Protein AF-0000000084681962 (afdb_homodimer)

Nearest PDB structures (foldseek):
  7d98-assembly1_Q  TM=4.889E-01  e=2.962E-23  Cupriavidus necator
  6g1d-assembly1_B  TM=5.315E-01  e=4.157E-22  Corynebacterium glutamicum
  6g1b-assembly1_J-2  TM=5.068E-01  e=1.365E-21  Corynebacterium glutamicum
  8sbf-assembly1_D  TM=5.080E-01  e=8.264E-19  Acinetobacter baylyi ADP1
  4y0m-assembly5_J  TM=6.987E-01  e=8.016E-15  Pseudomonas aeruginosa PAO1

Foldseek 3Di:
DDLVLLQLLLLQAVVLALCNSCVVVVHDSVVSVVSQVVVCVVVVHHQWDQDPVHTHGDPVVVVSNVVSVVVNVVVVVVVVCVVCVPPPAEAEEFEEQCQLVVLVVQLVVVCCVVPVRHHYHYDYFWNLDQQRCQVVPPGAKYWGWDDFDQVQKDKFFQDFFFKWKKAFCPDPCQPDQEEEPCVCPPFAAEAEDPPRGPRSCVQFVHDDPPDDHHYDGHPVRRNCCRQPVGHMTMGTPVCCVVVPDHGMGIHTYPNHDTITIMMMGGPVDDDVSNVSSRVSSSVSSVPDDDPCPVD/DDLVLLQLLLLQAVVLALCNSCVVVVHDSVVSVVSQVVVCVVVVHHQWDQDPVHTHGDPVVVVSNVVSVVVNVVVVVVVVCVVVPPPPAEAEEFEEQCQLVVLVVQLVVVCCVVPVRHHYHYDYFWNLDQQRCQVVPPGAKYWGWDDFDQVQKDKFFQDFFFKWKKAFCPDPCQPDQEEEPCVCPPFAAEAEDPPRTPRSCVQWVHDDPPDDHHYDGHPVRRNCCRQPVGHMTMGTPVCCVVVPDHGMGIHTYPPHDTITIMMMGGPVDDDVVNVSSRVSSSVSSVPDDDPCPPD

InterPro domains:
  IPR000847 LysR, HTH, N-terminal domain [PF00126] (3-62)
  IPR000847 LysR, HTH, N-terminal domain [PR00039] (18-29)
  IPR000847 LysR, HTH, N-terminal domain [PR00039] (29-39)
  IPR000847 LysR, HTH, N-terminal domain [PR00039] (39-50)
  IPR000847 LysR, HTH, N-terminal domain [PS50931] (1-58)
  IPR005119 LysR, substrate-binding [PF03466] (86-285)
  IPR036388 Winged helix-like DNA-binding domain superfamily [G3DSA:1.10.10.10] (1-87)
  IPR036390 Winged helix DNA-binding domain superfamily [SSF46785] (1-86)

pLDDT: mean 85.19, std 11.66, range [28.94, 97.12]

Radius of gyration: 24.25 Å; Cα contacts (8 Å, |Δi|>4): 1128; chains: 2; bounding box: 65×66×62 Å

Sequence (590 aa):
MDLRALRCFVAVAEEGHFGRAAARLHLAQPPLSRRIRELEADLGCRLFERIPTGARLTPAGEVLLAEARDLLERAERARERVRGAESERVLVLGTVAGAGLDVGAAALSALRRERPGLRVRLREAPITDPSAGLREARVDLALTRLPFDTSGLTVRLLGEEPLVAALPADDTLAGRPRLHVAELAGRPRFRLPPGTDARWRAYWLGAPDDVPGPVVSSLEECLHAVLWEGTVGLLPAGAALRHARPGIAFVPVDGHAPSRIVTARRATTPDPRAEALAQALTAAFARRPPADLAQMDLRALRCFVAVAEEGHFGRAAARL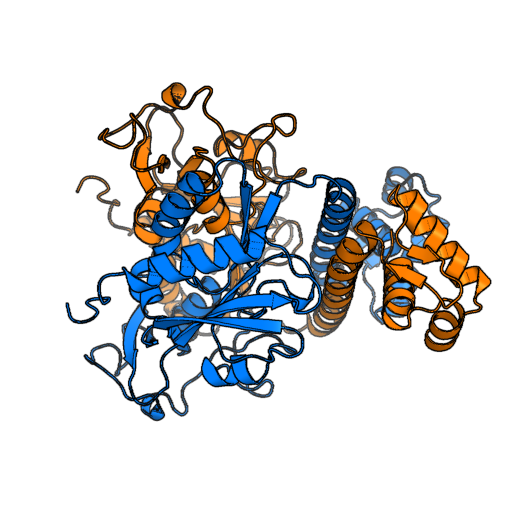HLAQPPLSRRIRELEADLGCRLFERIPTGARLTPAGEVLLAEARDLLERAERARERVRGAESERVLVLGTVAGAGLDVGAAALSALRRERPGLRVRLREAPITDPSAGLREARVDLALTRLPFDTSGLTVRLLGEEPLVAALPADDTLAGRPRLHVAELAGRPRFRLPPGTDARWRAYWLGAPDDVPGPVVSSLEECLHAVLWEGTVGLLPAGAALRHARPGIAFVPVDGHAPSRIVTARRATTPDPRAEALAQALTAAFARRPPADLAQ

Structure (mmCIF, N/CA/C/O backbone):
data_AF-0000000084681962-model_v1
#
loop_
_entity.id
_entity.type
_entity.pdbx_description
1 polymer 'Putative LysR family transcriptional regulator'
#
loop_
_atom_site.group_PDB
_atom_site.id
_atom_site.type_symbol
_atom_site.label_atom_id
_atom_site.label_alt_id
_atom_site.label_comp_id
_atom_site.label_asym_id
_atom_site.label_entity_id
_atom_site.label_seq_id
_atom_site.pdbx_PDB_ins_code
_atom_site.Cartn_x
_atom_site.Cartn_y
_atom_site.Cartn_z
_atom_site.occupancy
_atom_site.B_iso_or_equiv
_atom_site.auth_seq_id
_atom_site.auth_comp_id
_atom_site.auth_asym_id
_atom_site.auth_atom_id
_atom_site.pdbx_PDB_model_num
ATOM 1 N N . MET A 1 1 ? 23.25 5.496 -11.477 1 73.75 1 MET A N 1
ATOM 2 C CA . MET A 1 1 ? 21.828 5.344 -11.82 1 73.75 1 MET A CA 1
ATOM 3 C C . MET A 1 1 ? 21.062 6.625 -11.531 1 73.75 1 MET A C 1
ATOM 5 O O . MET A 1 1 ? 21.078 7.125 -10.406 1 73.75 1 MET A O 1
ATOM 9 N N . ASP A 1 2 ? 20.516 7.184 -12.516 1 80.31 2 ASP A N 1
ATOM 10 C CA . ASP A 1 2 ? 19.75 8.414 -12.352 1 80.31 2 ASP A CA 1
ATOM 11 C C . ASP A 1 2 ? 18.422 8.328 -13.086 1 80.31 2 ASP A C 1
ATOM 13 O O . ASP A 1 2 ? 18.172 7.391 -13.844 1 80.31 2 ASP A O 1
ATOM 17 N N . LEU A 1 3 ? 17.547 9.312 -12.812 1 84.94 3 LEU A N 1
ATOM 18 C CA . LEU A 1 3 ? 16.172 9.258 -13.32 1 84.94 3 LEU A CA 1
ATOM 19 C C . LEU A 1 3 ? 16.156 9.367 -14.836 1 84.94 3 LEU A C 1
ATOM 21 O O . LEU A 1 3 ? 15.305 8.766 -15.5 1 84.94 3 LEU A O 1
ATOM 25 N N . ARG A 1 4 ? 17.125 10.148 -15.359 1 83.69 4 ARG A N 1
ATOM 26 C CA . ARG A 1 4 ? 17.188 10.305 -16.812 1 83.69 4 ARG A CA 1
ATOM 27 C C . ARG A 1 4 ? 17.578 9 -17.484 1 83.69 4 ARG A C 1
ATOM 29 O O . ARG A 1 4 ? 17 8.617 -18.5 1 83.69 4 ARG A O 1
ATOM 36 N N . ALA A 1 5 ? 18.594 8.391 -16.828 1 90.19 5 ALA A N 1
ATOM 37 C CA . ALA A 1 5 ? 19.016 7.09 -17.344 1 90.19 5 ALA A CA 1
ATOM 38 C C . ALA A 1 5 ? 17.875 6.074 -17.25 1 90.19 5 ALA A C 1
ATOM 40 O O . ALA A 1 5 ? 17.672 5.27 -18.172 1 90.19 5 ALA A O 1
ATOM 41 N N . LEU A 1 6 ? 17.156 6.141 -16.156 1 90.44 6 LEU A N 1
ATOM 42 C CA . LEU A 1 6 ? 16.047 5.223 -15.969 1 90.44 6 LEU A CA 1
ATOM 43 C C . LEU A 1 6 ? 14.945 5.48 -17 1 90.44 6 LEU A C 1
ATOM 45 O O . LEU A 1 6 ? 14.32 4.539 -17.5 1 90.44 6 LEU A O 1
ATOM 49 N N . ARG A 1 7 ? 14.695 6.75 -17.359 1 89.31 7 ARG A N 1
ATOM 50 C CA . ARG A 1 7 ? 13.719 7.082 -18.391 1 89.31 7 ARG A CA 1
ATOM 51 C C . ARG A 1 7 ? 14.141 6.531 -19.75 1 89.31 7 ARG A C 1
ATOM 53 O O . ARG A 1 7 ? 13.32 5.984 -20.484 1 89.31 7 ARG A O 1
ATOM 60 N N . CYS A 1 8 ? 15.43 6.66 -20 1 92 8 CYS A N 1
ATOM 61 C CA . CYS A 1 8 ? 15.977 6.121 -21.234 1 92 8 CYS A CA 1
ATOM 62 C C . CYS A 1 8 ? 15.82 4.605 -21.297 1 92 8 CYS A C 1
ATOM 64 O O . CYS A 1 8 ? 15.383 4.055 -22.312 1 92 8 CYS A O 1
ATOM 66 N N . PHE A 1 9 ? 16.094 3.98 -20.172 1 93.06 9 PHE A N 1
ATOM 67 C CA . PHE A 1 9 ? 16.016 2.529 -20.062 1 93.06 9 PHE A CA 1
ATOM 68 C C . PHE A 1 9 ? 14.586 2.051 -20.297 1 93.06 9 PHE A C 1
ATOM 70 O O . PHE A 1 9 ? 14.352 1.124 -21.078 1 93.06 9 PHE A O 1
ATOM 77 N N . VAL A 1 10 ? 13.695 2.756 -19.688 1 92.12 10 VAL A N 1
ATOM 78 C CA . VAL A 1 10 ? 12.289 2.379 -19.797 1 92.12 10 VAL A CA 1
ATOM 79 C C . VAL A 1 10 ? 11.828 2.543 -21.234 1 92.12 10 VAL A C 1
ATOM 81 O O . VAL A 1 10 ? 11.109 1.693 -21.766 1 92.12 10 VAL A O 1
ATOM 84 N N . ALA A 1 11 ? 12.203 3.578 -21.922 1 91.06 11 ALA A N 1
ATOM 85 C CA . ALA A 1 11 ? 11.82 3.828 -23.312 1 91.06 11 ALA A CA 1
ATOM 86 C C . ALA A 1 11 ? 12.328 2.719 -24.219 1 91.06 11 ALA A C 1
ATOM 88 O O . ALA A 1 11 ? 11.586 2.219 -25.078 1 91.06 11 ALA A O 1
ATOM 89 N N . VAL A 1 12 ? 13.547 2.301 -24 1 93.12 12 VAL A N 1
ATOM 90 C CA . VAL A 1 12 ? 14.117 1.246 -24.844 1 93.12 12 VAL A CA 1
ATOM 91 C C . VAL A 1 12 ? 13.398 -0.073 -24.562 1 93.12 12 VAL A C 1
ATOM 93 O O . VAL A 1 12 ? 13.102 -0.826 -25.5 1 93.12 12 VAL A O 1
ATOM 96 N N . ALA A 1 13 ? 13.203 -0.317 -23.344 1 91.88 13 ALA A N 1
ATOM 97 C CA . ALA A 1 13 ? 12.531 -1.556 -22.953 1 91.88 13 ALA A CA 1
ATOM 98 C C . ALA A 1 13 ? 11.141 -1.649 -23.578 1 91.88 13 ALA A C 1
ATOM 100 O O . ALA A 1 13 ? 10.727 -2.717 -24.031 1 91.88 13 ALA A O 1
ATOM 101 N N . GLU A 1 14 ? 10.43 -0.51 -23.594 1 87.25 14 GLU A N 1
ATOM 102 C CA . GLU A 1 14 ? 9.055 -0.474 -24.094 1 87.25 14 GLU A CA 1
ATOM 103 C C . GLU A 1 14 ? 9.016 -0.535 -25.609 1 87.25 14 GLU A C 1
ATOM 105 O O . GLU A 1 14 ? 8.164 -1.209 -26.188 1 87.25 14 GLU A O 1
ATOM 110 N N . GLU A 1 15 ? 9.953 0.11 -26.266 1 88.62 15 GLU A N 1
ATOM 111 C CA . GLU A 1 15 ? 9.984 0.167 -27.719 1 88.62 15 GLU A CA 1
ATOM 112 C C . GLU A 1 15 ? 10.656 -1.069 -28.297 1 88.62 15 GLU A C 1
ATOM 114 O O . GLU A 1 15 ? 10.43 -1.418 -29.469 1 88.62 15 GLU A O 1
ATOM 119 N N . GLY A 1 16 ? 11.492 -1.726 -27.484 1 91.06 16 GLY A N 1
ATOM 120 C CA . GLY A 1 16 ? 12.258 -2.879 -27.922 1 91.06 16 GLY A CA 1
ATOM 121 C C . GLY A 1 16 ? 13.305 -2.533 -28.969 1 91.06 16 GLY A C 1
ATOM 122 O O . GLY A 1 16 ? 13.797 -3.414 -29.672 1 91.06 16 GLY A O 1
ATOM 123 N N . HIS A 1 17 ? 13.453 -1.25 -29.156 1 91.31 17 HIS A N 1
ATOM 124 C CA . HIS A 1 17 ? 14.367 -0.748 -30.188 1 91.31 17 HIS A CA 1
ATOM 125 C C . HIS A 1 17 ? 15 0.571 -29.75 1 91.31 17 HIS A C 1
ATOM 127 O O . HIS A 1 17 ? 14.297 1.508 -29.375 1 91.31 17 HIS A O 1
ATOM 133 N N . PHE A 1 18 ? 16.406 0.635 -29.859 1 92.5 18 PHE A N 1
ATOM 134 C CA . PHE A 1 18 ? 17.125 1.81 -29.391 1 92.5 18 PHE A CA 1
ATOM 135 C C . PHE A 1 18 ? 16.781 3.029 -30.234 1 92.5 18 PHE A C 1
ATOM 137 O O . PHE A 1 18 ? 16.594 4.125 -29.703 1 92.5 18 PHE A O 1
ATOM 144 N N . GLY A 1 19 ? 16.703 2.82 -31.562 1 92.56 19 GLY A N 1
ATOM 145 C CA . GLY A 1 19 ? 16.391 3.928 -32.438 1 92.56 19 GLY A CA 1
ATOM 146 C C . GLY A 1 19 ? 15.016 4.527 -32.188 1 92.56 19 GLY A C 1
ATOM 147 O O . GLY A 1 19 ? 14.867 5.746 -32.094 1 92.56 19 GLY A O 1
ATOM 148 N N . ARG A 1 20 ? 13.992 3.703 -32.125 1 92.25 20 ARG A N 1
ATOM 149 C CA . ARG A 1 20 ? 12.625 4.152 -31.844 1 92.25 20 ARG A CA 1
ATOM 150 C C . ARG A 1 20 ? 12.523 4.832 -30.484 1 92.25 20 ARG A C 1
ATOM 152 O O . ARG A 1 20 ? 11.805 5.816 -30.344 1 92.25 20 ARG A O 1
ATOM 159 N N . ALA A 1 21 ? 13.227 4.219 -29.531 1 93.44 21 ALA A N 1
ATOM 160 C CA . ALA A 1 21 ? 13.242 4.812 -28.203 1 93.44 21 ALA A CA 1
ATOM 161 C C . ALA A 1 21 ? 13.852 6.211 -28.234 1 93.44 21 ALA A C 1
ATOM 163 O O . ALA A 1 21 ? 13.344 7.133 -27.578 1 93.44 21 ALA A O 1
ATOM 164 N N . ALA A 1 22 ? 14.906 6.395 -28.953 1 92.81 22 ALA A N 1
ATOM 165 C CA . ALA A 1 22 ? 15.547 7.699 -29.078 1 92.81 22 ALA A CA 1
ATOM 166 C C . ALA A 1 22 ? 14.594 8.719 -29.688 1 92.81 22 ALA A C 1
ATOM 168 O O . ALA A 1 22 ? 14.508 9.859 -29.219 1 92.81 22 ALA A O 1
ATOM 169 N N . ALA A 1 23 ? 13.836 8.297 -30.688 1 89.5 23 ALA A N 1
ATOM 170 C CA . ALA A 1 23 ? 12.859 9.164 -31.328 1 89.5 23 ALA A CA 1
ATOM 171 C C . ALA A 1 23 ? 11.781 9.602 -30.344 1 89.5 23 ALA A C 1
ATOM 173 O O . ALA A 1 23 ? 11.422 10.781 -30.297 1 89.5 23 ALA A O 1
ATOM 174 N N . ARG A 1 24 ? 11.344 8.648 -29.562 1 88.12 24 ARG A N 1
ATOM 175 C CA . ARG A 1 24 ? 10.305 8.906 -28.562 1 88.12 24 ARG A CA 1
ATOM 176 C C . ARG A 1 24 ? 10.766 9.938 -27.547 1 88.12 24 ARG A C 1
ATOM 178 O O . ARG A 1 24 ? 9.977 10.766 -27.078 1 88.12 24 ARG A O 1
ATOM 185 N N . LEU A 1 25 ? 12.016 9.906 -27.188 1 89.62 25 LEU A N 1
ATOM 186 C CA . LEU A 1 25 ? 12.555 10.766 -26.156 1 89.62 25 LEU A CA 1
ATOM 187 C C . LEU A 1 25 ? 13.156 12.031 -26.75 1 89.62 25 LEU A C 1
ATOM 189 O O . LEU A 1 25 ? 13.758 12.836 -26.031 1 89.62 25 LEU A O 1
ATOM 193 N N . HIS A 1 26 ? 13.031 12.211 -28.109 1 90.81 26 HIS A N 1
ATOM 194 C CA . HIS A 1 26 ? 13.586 13.359 -28.812 1 90.81 26 HIS A CA 1
ATOM 195 C C . HIS A 1 26 ? 15.078 13.5 -28.562 1 90.81 26 HIS A C 1
ATOM 197 O O . HIS A 1 26 ? 15.562 14.586 -28.234 1 90.81 26 HIS A O 1
ATOM 203 N N . LEU A 1 27 ? 15.734 12.367 -28.562 1 88.38 27 LEU A N 1
ATOM 204 C CA . LEU A 1 27 ? 17.188 12.273 -28.438 1 88.38 27 LEU A CA 1
ATOM 205 C C . LEU A 1 27 ? 17.797 11.602 -29.672 1 88.38 27 LEU A C 1
ATOM 207 O O . LEU A 1 27 ? 17.078 10.938 -30.438 1 88.38 27 LEU A O 1
ATOM 211 N N . ALA A 1 28 ? 19.109 11.922 -29.906 1 91.25 28 ALA A N 1
ATOM 212 C CA . ALA A 1 28 ? 19.844 11.102 -30.859 1 91.25 28 ALA A CA 1
ATOM 213 C C . ALA A 1 28 ? 20.172 9.734 -30.281 1 91.25 28 ALA A C 1
ATOM 215 O O . ALA A 1 28 ? 20.281 9.586 -29.047 1 91.25 28 ALA A O 1
ATOM 216 N N . GLN A 1 29 ? 20.188 8.727 -31.141 1 90.88 29 GLN A N 1
ATOM 217 C CA . GLN A 1 29 ? 20.375 7.348 -30.703 1 90.88 29 GLN A CA 1
ATOM 218 C C . GLN A 1 29 ? 21.719 7.18 -29.984 1 90.88 29 GLN A C 1
ATOM 220 O O . GLN A 1 29 ? 21.797 6.496 -28.953 1 90.88 29 GLN A O 1
ATOM 225 N N . PRO A 1 30 ? 22.828 7.816 -30.391 1 92 30 PRO A N 1
ATOM 226 C CA . PRO A 1 30 ? 24.109 7.566 -29.719 1 92 30 PRO A CA 1
ATOM 227 C C . PRO A 1 30 ? 24.094 8.016 -28.25 1 92 30 PRO A C 1
ATOM 229 O O . PRO A 1 30 ? 24.5 7.25 -27.375 1 92 30 PRO A O 1
ATOM 232 N N . PRO A 1 31 ? 23.578 9.188 -28.016 1 92.5 31 PRO A N 1
ATOM 233 C CA . PRO A 1 31 ? 23.5 9.586 -26.609 1 92.5 31 PRO A CA 1
ATOM 234 C C . PRO A 1 31 ? 22.641 8.641 -25.781 1 92.5 31 PRO A C 1
ATOM 236 O O . PRO A 1 31 ? 22.953 8.383 -24.609 1 92.5 31 PRO A O 1
ATOM 239 N N . LEU A 1 32 ? 21.562 8.164 -26.297 1 93.12 32 LEU A N 1
ATOM 240 C CA . LEU A 1 32 ? 20.703 7.211 -25.594 1 93.12 32 LEU A CA 1
ATOM 241 C C . LEU A 1 32 ? 21.453 5.914 -25.312 1 93.12 32 LEU A C 1
ATOM 243 O O . LEU A 1 32 ? 21.406 5.387 -24.203 1 93.12 32 LEU A O 1
ATOM 247 N N . SER A 1 33 ? 22.172 5.426 -26.344 1 93.06 33 SER A N 1
ATOM 248 C CA . SER A 1 33 ? 22.953 4.195 -26.203 1 93.06 33 SER A CA 1
ATOM 249 C C . SER A 1 33 ? 24.031 4.336 -25.125 1 93.06 33 SER A C 1
ATOM 251 O O . SER A 1 33 ? 24.266 3.412 -24.344 1 93.06 33 SER A O 1
ATOM 253 N N . ARG A 1 34 ? 24.625 5.492 -25.141 1 92.88 34 ARG A N 1
ATOM 254 C CA . ARG A 1 34 ? 25.672 5.762 -24.156 1 92.88 34 ARG A CA 1
ATOM 255 C C . ARG A 1 34 ? 25.094 5.75 -22.75 1 92.88 34 ARG A C 1
ATOM 257 O O . ARG A 1 34 ? 25.703 5.207 -21.828 1 92.88 34 ARG A O 1
ATOM 264 N N . ARG A 1 35 ? 23.938 6.34 -22.516 1 92.38 35 ARG A N 1
ATOM 265 C CA . ARG A 1 35 ? 23.297 6.395 -21.219 1 92.38 35 ARG A CA 1
ATOM 266 C C . ARG A 1 35 ? 22.969 4.992 -20.703 1 92.38 35 ARG A C 1
ATOM 268 O O . ARG A 1 35 ? 23.125 4.699 -19.516 1 92.38 35 ARG A O 1
ATOM 275 N N . ILE A 1 36 ? 22.547 4.152 -21.625 1 92.94 36 ILE A N 1
ATOM 276 C CA . ILE A 1 36 ? 22.203 2.781 -21.266 1 92.94 36 ILE A CA 1
ATOM 277 C C . ILE A 1 36 ? 23.469 2.029 -20.859 1 92.94 36 ILE A C 1
ATOM 279 O O . ILE A 1 36 ? 23.484 1.297 -19.875 1 92.94 36 ILE A O 1
ATOM 283 N N . ARG A 1 37 ? 24.516 2.229 -21.641 1 92 37 ARG A N 1
ATOM 284 C CA . ARG A 1 37 ? 25.781 1.592 -21.328 1 92 37 ARG A CA 1
ATOM 285 C C . ARG A 1 37 ? 26.297 2.033 -19.969 1 92 37 ARG A C 1
ATOM 287 O O . ARG A 1 37 ? 26.812 1.217 -19.203 1 92 37 ARG A O 1
ATOM 294 N N . GLU A 1 38 ? 26.188 3.248 -19.719 1 91.44 38 GLU A N 1
ATOM 295 C CA . GLU A 1 38 ? 26.609 3.785 -18.438 1 91.44 38 GLU A CA 1
ATOM 296 C C . GLU A 1 38 ? 25.781 3.201 -17.297 1 91.44 38 GLU A C 1
ATOM 298 O O . GLU A 1 38 ? 26.312 2.906 -16.219 1 91.44 38 GLU A O 1
ATOM 303 N N . LEU A 1 39 ? 24.5 3.082 -17.516 1 90.62 39 LEU A N 1
ATOM 304 C CA . LEU A 1 39 ? 23.609 2.49 -16.516 1 90.62 39 LEU A CA 1
ATOM 305 C C . LEU A 1 39 ? 23.984 1.037 -16.25 1 90.62 39 LEU A C 1
ATOM 307 O O . LEU A 1 39 ? 24.047 0.614 -15.094 1 90.62 39 LEU A O 1
ATOM 311 N N . GLU A 1 40 ? 24.266 0.319 -17.328 1 90.19 40 GLU A N 1
ATOM 312 C CA . GLU A 1 40 ? 24.703 -1.071 -17.203 1 90.19 40 GLU A CA 1
ATOM 313 C C . GLU A 1 40 ? 26.016 -1.179 -16.453 1 90.19 40 GLU A C 1
ATOM 315 O O . GLU A 1 40 ? 26.188 -2.066 -15.617 1 90.19 40 GLU A O 1
ATOM 320 N N . ALA A 1 41 ? 26.922 -0.274 -16.766 1 86.69 41 ALA A N 1
ATOM 321 C CA . ALA A 1 41 ? 28.203 -0.24 -16.078 1 86.69 41 ALA A CA 1
ATOM 322 C C . ALA A 1 41 ? 28.047 0.053 -14.594 1 86.69 41 ALA A C 1
ATOM 324 O O . ALA A 1 41 ? 28.688 -0.579 -13.758 1 86.69 41 ALA A O 1
ATOM 325 N N . ASP A 1 42 ? 27.219 0.953 -14.359 1 84.88 42 ASP A N 1
ATOM 326 C CA . ASP A 1 42 ? 26.969 1.345 -12.977 1 84.88 42 ASP A CA 1
ATOM 327 C C . ASP A 1 42 ? 26.375 0.187 -12.172 1 84.88 42 ASP A C 1
ATOM 329 O O . ASP A 1 42 ? 26.734 -0.012 -11.008 1 84.88 42 ASP A O 1
ATOM 333 N N . LEU A 1 43 ? 25.469 -0.563 -12.836 1 84 43 LEU A N 1
ATOM 334 C CA . LEU A 1 43 ? 24.766 -1.658 -12.172 1 84 43 LEU A CA 1
ATOM 335 C C . LEU A 1 43 ? 25.578 -2.943 -12.227 1 84 43 LEU A C 1
ATOM 337 O O . LEU A 1 43 ? 25.297 -3.9 -11.508 1 84 43 LEU A O 1
ATOM 341 N N . GLY A 1 44 ? 26.578 -2.918 -13.039 1 80.62 44 GLY A N 1
ATOM 342 C CA . GLY A 1 44 ? 27.469 -4.062 -13.156 1 80.62 44 GLY A CA 1
ATOM 343 C C . GLY A 1 44 ? 26.859 -5.227 -13.906 1 80.62 44 GLY A C 1
ATOM 344 O O . GLY A 1 44 ? 27.203 -6.383 -13.664 1 80.62 44 GLY A O 1
ATOM 345 N N . CYS A 1 45 ? 25.781 -5.035 -14.656 1 83.31 45 CYS A N 1
ATOM 346 C CA . CYS A 1 45 ? 25.125 -6.082 -15.438 1 83.31 45 CYS A CA 1
ATOM 347 C C . CYS A 1 45 ? 24.547 -5.52 -16.719 1 83.31 45 CYS A C 1
ATOM 349 O O . CYS A 1 45 ? 24.375 -4.305 -16.859 1 83.31 45 CYS A O 1
ATOM 351 N N . ARG A 1 46 ? 24.328 -6.398 -17.656 1 89 46 ARG A N 1
ATOM 352 C CA . ARG A 1 46 ? 23.641 -6.016 -18.875 1 89 46 ARG A CA 1
ATOM 353 C C . ARG A 1 46 ? 22.125 -5.988 -18.672 1 89 46 ARG A C 1
ATOM 355 O O . ARG A 1 46 ? 21.578 -6.848 -17.984 1 89 46 ARG A O 1
ATOM 362 N N . LEU A 1 47 ? 21.625 -4.961 -19.234 1 91.62 47 LEU A N 1
ATOM 363 C CA . LEU A 1 47 ? 20.188 -4.805 -19.078 1 91.62 47 LEU A CA 1
ATOM 364 C C . LEU A 1 47 ? 19.453 -5.223 -20.359 1 91.62 47 LEU A C 1
ATOM 366 O O . LEU A 1 47 ? 18.266 -5.574 -20.312 1 91.62 47 LEU A O 1
ATOM 370 N N . PHE A 1 48 ? 20.203 -5.137 -21.516 1 92.69 48 PHE A N 1
ATOM 371 C CA . PHE A 1 48 ? 19.609 -5.496 -22.797 1 92.69 48 PHE A CA 1
ATOM 372 C C . PHE A 1 48 ? 20.484 -6.508 -23.531 1 92.69 48 PHE A C 1
ATOM 374 O O . PHE A 1 48 ? 21.719 -6.477 -23.406 1 92.69 48 PHE A O 1
ATOM 381 N N . GLU A 1 49 ? 19.797 -7.492 -24.156 1 89.19 49 GLU A N 1
ATOM 382 C CA . GLU A 1 49 ? 20.422 -8.289 -25.203 1 89.19 49 GLU A CA 1
ATOM 383 C C . GLU A 1 49 ? 20.125 -7.719 -26.594 1 89.19 49 GLU A C 1
ATOM 385 O O . GLU A 1 49 ? 18.953 -7.613 -26.984 1 89.19 49 GLU A O 1
ATOM 390 N N . ARG A 1 50 ? 21.188 -7.258 -27.25 1 83.75 50 ARG A N 1
ATOM 391 C CA . ARG A 1 50 ? 21 -6.707 -28.594 1 83.75 50 ARG A CA 1
ATOM 392 C C . ARG A 1 50 ? 20.781 -7.816 -29.609 1 83.75 50 ARG A C 1
ATOM 394 O O . ARG A 1 50 ? 21.531 -8.789 -29.641 1 83.75 50 ARG A O 1
ATOM 401 N N . ILE A 1 51 ? 19.641 -7.824 -30.203 1 83.88 51 ILE A N 1
ATOM 402 C CA . ILE A 1 51 ? 19.297 -8.797 -31.234 1 83.88 51 ILE A CA 1
ATOM 403 C C . ILE A 1 51 ? 19.109 -8.078 -32.562 1 83.88 51 ILE A C 1
ATOM 405 O O . ILE A 1 51 ? 18.969 -6.852 -32.625 1 83.88 51 ILE A O 1
ATOM 409 N N . PRO A 1 52 ? 19.109 -8.758 -33.656 1 80.88 52 PRO A N 1
ATOM 410 C CA . PRO A 1 52 ? 18.984 -8.125 -34.969 1 80.88 52 PRO A CA 1
ATOM 411 C C . PRO A 1 52 ? 17.719 -7.273 -35.125 1 80.88 52 PRO A C 1
ATOM 413 O O . PRO A 1 52 ? 17.75 -6.234 -35.781 1 80.88 52 PRO A O 1
ATOM 416 N N . THR A 1 53 ? 16.703 -7.66 -34.375 1 81.12 53 THR A N 1
ATOM 417 C CA . THR A 1 53 ? 15.414 -6.988 -34.531 1 81.12 53 THR A CA 1
ATOM 418 C C . THR A 1 53 ? 15.25 -5.883 -33.5 1 81.12 53 THR A C 1
ATOM 420 O O . THR A 1 53 ? 14.234 -5.188 -33.469 1 81.12 53 THR A O 1
ATOM 423 N N . GLY A 1 54 ? 16.219 -5.754 -32.719 1 87.75 54 GLY A N 1
ATOM 424 C CA . GLY A 1 54 ? 16.109 -4.719 -31.719 1 87.75 54 GLY A CA 1
ATOM 425 C C . GLY A 1 54 ? 16.812 -5.082 -30.422 1 87.75 54 GLY A C 1
ATOM 426 O O . GLY A 1 54 ? 17.984 -5.453 -30.422 1 87.75 54 GLY A O 1
ATOM 427 N N . ALA A 1 55 ? 16.125 -4.871 -29.297 1 90.38 55 ALA A N 1
ATOM 428 C CA . ALA A 1 55 ? 16.703 -5.137 -27.969 1 90.38 55 ALA A CA 1
ATOM 429 C C . ALA A 1 55 ? 15.688 -5.852 -27.078 1 90.38 55 ALA A C 1
ATOM 431 O O . ALA A 1 55 ? 14.492 -5.547 -27.109 1 90.38 55 ALA A O 1
ATOM 432 N N . ARG A 1 56 ? 16.188 -6.918 -26.453 1 89.25 56 ARG A N 1
ATOM 433 C CA . ARG A 1 56 ? 15.391 -7.656 -25.484 1 89.25 56 ARG A CA 1
ATOM 434 C C . ARG A 1 56 ? 15.969 -7.52 -24.078 1 89.25 56 ARG A C 1
ATOM 436 O O . ARG A 1 56 ? 17.188 -7.461 -23.906 1 89.25 56 ARG A O 1
ATOM 443 N N . LEU A 1 57 ? 15.078 -7.477 -23.109 1 88.75 57 LEU A N 1
ATOM 444 C CA . LEU A 1 57 ? 15.508 -7.324 -21.719 1 88.75 57 LEU A CA 1
ATOM 445 C C . LEU A 1 57 ? 16.203 -8.594 -21.234 1 88.75 57 LEU A C 1
ATOM 447 O O . LEU A 1 57 ? 15.773 -9.703 -21.547 1 88.75 57 LEU A O 1
ATOM 451 N N . THR A 1 58 ? 17.375 -8.477 -20.531 1 84.69 58 THR A N 1
ATOM 452 C CA . THR A 1 58 ? 17.953 -9.547 -19.719 1 84.69 58 THR A CA 1
ATOM 453 C C . THR A 1 58 ? 17.141 -9.766 -18.453 1 84.69 58 THR A C 1
ATOM 455 O O . THR A 1 58 ? 16.266 -8.969 -18.125 1 84.69 58 THR A O 1
ATOM 458 N N . PRO A 1 59 ? 17.359 -10.82 -17.797 1 74.5 59 PRO A N 1
ATOM 459 C CA . PRO A 1 59 ? 16.703 -11 -16.5 1 74.5 59 PRO A CA 1
ATOM 460 C C . PRO A 1 59 ? 16.922 -9.805 -15.57 1 74.5 59 PRO A C 1
ATOM 462 O O . PRO A 1 59 ? 15.984 -9.359 -14.906 1 74.5 59 PRO A O 1
ATOM 465 N N . ALA A 1 60 ? 18.125 -9.328 -15.555 1 80.81 60 ALA A N 1
ATOM 466 C CA . ALA A 1 60 ? 18.422 -8.125 -14.781 1 80.81 60 ALA A CA 1
ATOM 467 C C . ALA A 1 60 ? 17.609 -6.934 -15.289 1 80.81 60 ALA A C 1
ATOM 469 O O . ALA A 1 60 ? 17.141 -6.113 -14.508 1 80.81 60 ALA A O 1
ATOM 470 N N . GLY A 1 61 ? 17.5 -6.887 -16.562 1 87.12 61 GLY A N 1
ATOM 471 C CA . GLY A 1 61 ? 16.719 -5.824 -17.188 1 87.12 61 GLY A CA 1
ATOM 472 C C . GLY A 1 61 ? 15.258 -5.852 -16.781 1 87.12 61 GLY A C 1
ATOM 473 O O . GLY A 1 61 ? 14.656 -4.801 -16.547 1 87.12 61 GLY A O 1
ATOM 474 N N . GLU A 1 62 ? 14.742 -7.012 -16.656 1 80.5 62 GLU A N 1
ATOM 475 C CA . GLU A 1 62 ? 13.352 -7.172 -16.25 1 80.5 62 GLU A CA 1
ATOM 476 C C . GLU A 1 62 ? 13.133 -6.676 -14.82 1 80.5 62 GLU A C 1
ATOM 478 O O . GLU A 1 62 ? 12.141 -5.996 -14.539 1 80.5 62 GLU A O 1
ATOM 483 N N . VAL A 1 63 ? 14.023 -7.035 -14 1 74 63 VAL A N 1
ATOM 484 C CA . VAL A 1 63 ? 13.961 -6.582 -12.609 1 74 63 VAL A CA 1
ATOM 485 C C . VAL A 1 63 ? 14.047 -5.059 -12.562 1 74 63 VAL A C 1
ATOM 487 O O . VAL A 1 63 ? 13.25 -4.406 -11.883 1 74 63 VAL A O 1
ATOM 490 N N . LEU A 1 64 ? 14.992 -4.465 -13.344 1 84.44 64 LEU A N 1
ATOM 491 C CA . LEU A 1 64 ? 15.172 -3.02 -13.312 1 84.44 64 LEU A CA 1
ATOM 492 C C . LEU A 1 64 ? 13.953 -2.305 -13.875 1 84.44 64 LEU A C 1
ATOM 494 O O . LEU A 1 64 ? 13.586 -1.223 -13.414 1 84.44 64 LEU A O 1
ATOM 498 N N . LEU A 1 65 ? 13.391 -2.908 -14.875 1 85.81 65 LEU A N 1
ATOM 499 C CA . LEU A 1 65 ? 12.234 -2.262 -15.492 1 85.81 65 LEU A CA 1
ATOM 500 C C . LEU A 1 65 ? 11.141 -2.014 -14.461 1 85.81 65 LEU A C 1
ATOM 502 O O . LEU A 1 65 ? 10.594 -0.909 -14.383 1 85.81 65 LEU A O 1
ATOM 506 N N . ALA A 1 66 ? 10.859 -3.018 -13.703 1 74.88 66 ALA A N 1
ATOM 507 C CA . ALA A 1 66 ? 9.859 -2.879 -12.648 1 74.88 66 ALA A CA 1
ATOM 508 C C . ALA A 1 66 ? 10.266 -1.808 -11.641 1 74.88 66 ALA A C 1
ATOM 510 O O . ALA A 1 66 ? 9.461 -0.937 -11.297 1 74.88 66 ALA A O 1
ATOM 511 N N . GLU A 1 67 ? 11.484 -1.867 -11.203 1 76.56 67 GLU A N 1
ATOM 512 C CA . GLU A 1 67 ? 12.008 -0.911 -10.227 1 76.56 67 GLU A CA 1
ATOM 513 C C . GLU A 1 67 ? 12.023 0.503 -10.797 1 76.56 67 GLU A C 1
ATOM 515 O O . GLU A 1 67 ? 11.711 1.467 -10.094 1 76.56 67 GLU A O 1
ATOM 520 N N . ALA A 1 68 ? 12.477 0.61 -12.031 1 85 68 ALA A N 1
ATOM 521 C CA . ALA A 1 68 ? 12.586 1.912 -12.68 1 85 68 ALA A CA 1
ATOM 522 C C . ALA A 1 68 ? 11.227 2.59 -12.789 1 85 68 ALA A C 1
ATOM 524 O O . ALA A 1 68 ? 11.086 3.781 -12.5 1 85 68 ALA A O 1
ATOM 525 N N . ARG A 1 69 ? 10.234 1.87 -13.195 1 77.44 69 ARG A N 1
ATOM 526 C CA . ARG A 1 69 ? 8.891 2.42 -13.297 1 77.44 69 ARG A CA 1
ATOM 527 C C . ARG A 1 69 ? 8.398 2.928 -11.945 1 77.44 69 ARG A C 1
ATOM 529 O O . ARG A 1 69 ? 7.836 4.023 -11.859 1 77.44 69 ARG A O 1
ATOM 536 N N . ASP A 1 70 ? 8.578 2.076 -11.016 1 72.75 70 ASP A N 1
ATOM 537 C CA . ASP A 1 70 ? 8.195 2.473 -9.664 1 72.75 70 ASP A CA 1
ATOM 538 C C . ASP A 1 70 ? 8.906 3.758 -9.242 1 72.75 70 ASP A C 1
ATOM 540 O O . ASP A 1 70 ? 8.273 4.68 -8.727 1 72.75 70 ASP A O 1
ATOM 544 N N . LEU A 1 71 ? 10.195 3.814 -9.453 1 75.25 71 LEU A N 1
ATOM 545 C CA . LEU A 1 71 ? 10.992 4.973 -9.07 1 75.25 71 LEU A CA 1
ATOM 546 C C . LEU A 1 71 ? 10.555 6.219 -9.836 1 75.25 71 LEU A C 1
ATOM 548 O O . LEU A 1 71 ? 10.469 7.305 -9.258 1 75.25 71 LEU A O 1
ATOM 552 N N . LEU A 1 72 ? 10.273 6.125 -11.086 1 78.38 72 LEU A N 1
ATOM 553 C CA . LEU A 1 72 ? 9.859 7.258 -11.898 1 78.38 72 LEU A CA 1
ATOM 554 C C . LEU A 1 72 ? 8.484 7.758 -11.469 1 78.38 72 LEU A C 1
ATOM 556 O O . LEU A 1 72 ? 8.242 8.969 -11.422 1 78.38 72 LEU A O 1
ATOM 560 N N . GLU A 1 73 ? 7.562 6.844 -11.203 1 70.75 73 GLU A N 1
ATOM 561 C CA . GLU A 1 73 ? 6.246 7.23 -10.703 1 70.75 73 GLU A CA 1
ATOM 562 C C . GLU A 1 73 ? 6.359 7.973 -9.375 1 70.75 73 GLU A C 1
ATOM 564 O O . GLU A 1 73 ? 5.695 8.992 -9.164 1 70.75 73 GLU A O 1
ATOM 569 N N . ARG A 1 74 ? 7.184 7.453 -8.539 1 68.5 74 ARG A N 1
ATOM 570 C CA . ARG A 1 74 ? 7.391 8.094 -7.246 1 68.5 74 ARG A CA 1
ATOM 571 C C . ARG A 1 74 ? 8.008 9.477 -7.418 1 68.5 74 ARG A C 1
ATOM 573 O O . ARG A 1 74 ? 7.668 10.406 -6.684 1 68.5 74 ARG A O 1
ATOM 580 N N . ALA A 1 75 ? 8.93 9.602 -8.312 1 71.88 75 ALA A N 1
ATOM 581 C CA . ALA A 1 75 ? 9.539 10.898 -8.602 1 71.88 75 ALA A CA 1
ATOM 582 C C . ALA A 1 75 ? 8.5 11.906 -9.094 1 71.88 75 ALA A C 1
ATOM 584 O O . ALA A 1 75 ? 8.523 13.07 -8.695 1 71.88 75 ALA A O 1
ATOM 585 N N . GLU A 1 76 ? 7.566 11.445 -9.898 1 67 76 GLU A N 1
ATOM 586 C CA . GLU A 1 76 ? 6.504 12.32 -10.383 1 67 76 GLU A CA 1
ATOM 587 C C . GLU A 1 76 ? 5.562 12.734 -9.25 1 67 76 GLU A C 1
ATOM 589 O O . GLU A 1 76 ? 5.172 13.898 -9.156 1 67 76 GLU A O 1
ATOM 594 N N . ARG A 1 77 ? 5.277 11.805 -8.484 1 62.06 77 ARG A N 1
ATOM 595 C CA . ARG A 1 77 ? 4.438 12.125 -7.336 1 62.06 77 ARG A CA 1
ATOM 596 C C . ARG A 1 77 ? 5.125 13.141 -6.426 1 62.06 77 ARG A C 1
ATOM 598 O O . ARG A 1 77 ? 4.473 14.047 -5.891 1 62.06 77 ARG A O 1
ATOM 605 N N . ALA A 1 78 ? 6.418 12.953 -6.23 1 64.5 78 ALA A N 1
ATOM 606 C CA . ALA A 1 78 ? 7.188 13.906 -5.434 1 64.5 78 ALA A CA 1
ATOM 607 C C . ALA A 1 78 ? 7.105 15.312 -6.023 1 64.5 78 ALA A C 1
ATOM 609 O O . ALA A 1 78 ? 6.938 16.297 -5.293 1 64.5 78 ALA A O 1
ATOM 610 N N . ARG A 1 79 ? 7.199 15.398 -7.309 1 61.56 79 ARG A N 1
ATOM 611 C CA . ARG A 1 79 ? 7.086 16.688 -7.996 1 61.56 79 ARG A CA 1
ATOM 612 C C . ARG A 1 79 ? 5.738 17.344 -7.719 1 61.56 79 ARG A C 1
ATOM 614 O O . ARG A 1 79 ? 5.668 18.531 -7.422 1 61.56 79 ARG A O 1
ATOM 621 N N . GLU A 1 80 ? 4.734 16.516 -7.828 1 56.78 80 GLU A N 1
ATOM 622 C CA . GLU A 1 80 ? 3.383 17.016 -7.621 1 56.78 80 GLU A CA 1
ATOM 623 C C . GLU A 1 80 ? 3.189 17.5 -6.184 1 56.78 80 GLU A C 1
ATOM 625 O O . GLU A 1 80 ? 2.561 18.531 -5.949 1 56.78 80 GLU A O 1
ATOM 630 N N . ARG A 1 81 ? 3.742 16.719 -5.363 1 60.06 81 ARG A N 1
ATOM 631 C CA . ARG A 1 81 ? 3.617 17.094 -3.957 1 60.06 81 ARG A CA 1
ATOM 632 C C . ARG A 1 81 ? 4.344 18.406 -3.668 1 60.06 81 ARG A C 1
ATOM 634 O O . ARG A 1 81 ? 3.852 19.234 -2.902 1 60.06 81 ARG A O 1
ATOM 641 N N . VAL A 1 82 ? 5.457 18.547 -4.199 1 59.16 82 VAL A N 1
ATOM 642 C CA . VAL A 1 82 ? 6.234 19.781 -4.016 1 59.16 82 VAL A CA 1
ATOM 643 C C . VAL A 1 82 ? 5.473 20.969 -4.598 1 59.16 82 VAL A C 1
ATOM 645 O O . VAL A 1 82 ? 5.418 22.031 -3.98 1 59.16 82 VAL A O 1
ATOM 648 N N . ARG A 1 83 ? 4.914 20.688 -5.68 1 53.12 83 ARG A N 1
ATOM 649 C CA . ARG A 1 83 ? 4.16 21.75 -6.332 1 53.12 83 ARG A CA 1
ATOM 650 C C . ARG A 1 83 ? 2.91 22.109 -5.535 1 53.12 83 ARG A C 1
ATOM 652 O O . ARG A 1 83 ? 2.486 23.266 -5.516 1 53.12 83 ARG A O 1
ATOM 659 N N . GLY A 1 84 ? 2.27 21.062 -5.035 1 48.75 84 GLY A N 1
ATOM 660 C CA . GLY A 1 84 ? 1.058 21.281 -4.258 1 48.75 84 GLY A CA 1
ATOM 661 C C . GLY A 1 84 ? 1.329 21.781 -2.852 1 48.75 84 GLY A C 1
ATOM 662 O O . GLY A 1 84 ? 0.398 21.984 -2.068 1 48.75 84 GLY A O 1
ATOM 663 N N . ALA A 1 85 ? 2.498 21.609 -2.385 1 49.47 85 ALA A N 1
ATOM 664 C CA . ALA A 1 85 ? 2.828 22.062 -1.034 1 49.47 85 ALA A CA 1
ATOM 665 C C . ALA A 1 85 ? 2.281 23.453 -0.774 1 49.47 85 ALA A C 1
ATOM 667 O O . ALA A 1 85 ? 1.998 23.812 0.371 1 49.47 85 ALA A O 1
ATOM 668 N N . GLU A 1 86 ? 2.178 24.172 -1.64 1 41.12 86 GLU A N 1
ATOM 669 C CA . GLU A 1 86 ? 1.65 25.469 -1.206 1 41.12 86 GLU A CA 1
ATOM 670 C C . GLU A 1 86 ? 0.213 25.344 -0.71 1 41.12 86 GLU A C 1
ATOM 672 O O . GLU A 1 86 ? -0.389 26.312 -0.273 1 41.12 86 GLU A O 1
ATOM 677 N N . SER A 1 87 ? -0.437 24.312 -1.022 1 45 87 SER A N 1
ATOM 678 C CA . SER A 1 87 ? -1.823 24.5 -0.607 1 45 87 SER A CA 1
ATOM 679 C C . SER A 1 87 ? -1.979 24.312 0.898 1 45 87 SER A C 1
ATOM 681 O O . SER A 1 87 ? -1.661 23.25 1.432 1 45 87 SER A O 1
ATOM 683 N N . GLU A 1 88 ? -1.85 25.312 1.748 1 50.59 88 GLU A N 1
ATOM 684 C CA . GLU A 1 88 ? -1.945 25.688 3.156 1 50.59 88 GLU A CA 1
ATOM 685 C C . GLU A 1 88 ? -3.002 24.844 3.875 1 50.59 88 GLU A C 1
ATOM 687 O O . GLU A 1 88 ? -2.957 24.703 5.098 1 50.59 88 GLU A O 1
ATOM 692 N N . ARG A 1 89 ? -3.996 24.094 3.275 1 61.94 89 ARG A N 1
ATOM 693 C CA . ARG A 1 89 ? -5.203 23.828 4.055 1 61.94 89 ARG A CA 1
ATOM 694 C C . ARG A 1 89 ? -5.375 22.328 4.305 1 61.94 89 ARG A C 1
ATOM 696 O O . ARG A 1 89 ? -6.297 21.922 5.004 1 61.94 89 ARG A O 1
ATOM 703 N N . VAL A 1 90 ? -4.32 21.406 3.928 1 77.06 90 VAL A N 1
ATOM 704 C CA . VAL A 1 90 ? -4.672 20 4.117 1 77.06 90 VAL A CA 1
ATOM 705 C C . VAL A 1 90 ? -3.676 19.344 5.062 1 77.06 90 VAL A C 1
ATOM 707 O O . VAL A 1 90 ? -2.461 19.453 4.871 1 77.06 90 VAL A O 1
ATOM 710 N N . LEU A 1 91 ? -4.184 18.797 6.211 1 85.31 91 LEU A N 1
ATOM 711 C CA . LEU A 1 91 ? -3.395 18 7.152 1 85.31 91 LEU A CA 1
ATOM 712 C C . LEU A 1 91 ? -3.281 16.562 6.695 1 85.31 91 LEU A C 1
ATOM 714 O O . LEU A 1 91 ? -4.293 15.906 6.43 1 85.31 91 LEU A O 1
ATOM 718 N N . VAL A 1 92 ? -2.043 16.047 6.594 1 88.12 92 VAL A N 1
ATOM 719 C CA . VAL A 1 92 ? -1.847 14.68 6.145 1 88.12 92 VAL A CA 1
ATOM 720 C C . VAL A 1 92 ? -1.601 13.773 7.348 1 88.12 92 VAL A C 1
ATOM 722 O O . VAL A 1 92 ? -0.651 13.984 8.109 1 88.12 92 VAL A O 1
ATOM 725 N N . LEU A 1 93 ? -2.48 12.797 7.5 1 91.25 93 LEU A N 1
ATOM 726 C CA . LEU A 1 93 ? -2.381 11.781 8.547 1 91.25 93 LEU A CA 1
ATOM 727 C C . LEU A 1 93 ? -1.814 10.477 7.988 1 91.25 93 LEU A C 1
ATOM 729 O O . LEU A 1 93 ? -2.41 9.867 7.098 1 91.25 93 LEU A O 1
ATOM 733 N N . GLY A 1 94 ? -0.613 10.133 8.461 1 93.88 94 GLY A N 1
ATOM 734 C CA . GLY A 1 94 ? -0.067 8.828 8.125 1 93.88 94 GLY A CA 1
ATOM 735 C C . GLY A 1 94 ? -0.551 7.727 9.047 1 93.88 94 GLY A C 1
ATOM 736 O O . GLY A 1 94 ? -0.694 7.938 10.258 1 93.88 94 GLY A O 1
ATOM 737 N N . THR A 1 95 ? -0.844 6.574 8.469 1 93.38 95 THR A N 1
ATOM 738 C CA . THR A 1 95 ? -1.239 5.438 9.289 1 93.38 95 THR A CA 1
ATOM 739 C C . THR A 1 95 ? -0.525 4.164 8.836 1 93.38 95 THR A C 1
ATOM 741 O O . THR A 1 95 ? -0.099 4.062 7.688 1 93.38 95 THR A O 1
ATOM 744 N N . VAL A 1 96 ? -0.319 3.264 9.766 1 92.69 96 VAL A N 1
ATOM 745 C CA . VAL A 1 96 ? 0.322 1.99 9.453 1 92.69 96 VAL A CA 1
ATOM 746 C C . VAL A 1 96 ? -0.364 0.866 10.227 1 92.69 96 VAL A C 1
ATOM 748 O O . VAL A 1 96 ? -0.862 1.079 11.336 1 92.69 96 VAL A O 1
ATOM 751 N N . ALA A 1 97 ? -0.459 -0.305 9.586 1 85.44 97 ALA A N 1
ATOM 752 C CA . ALA A 1 97 ? -0.867 -1.537 10.258 1 85.44 97 ALA A CA 1
ATOM 753 C C . ALA A 1 97 ? -2.211 -1.361 10.961 1 85.44 97 ALA A C 1
ATOM 755 O O . ALA A 1 97 ? -2.381 -1.785 12.102 1 85.44 97 ALA A O 1
ATOM 756 N N . GLY A 1 98 ? -3.102 -0.579 10.375 1 83.81 98 GLY A N 1
ATOM 757 C CA . GLY A 1 98 ? -4.461 -0.469 10.875 1 83.81 98 GLY A CA 1
ATOM 758 C C . GLY A 1 98 ? -4.551 0.289 12.188 1 83.81 98 GLY A C 1
ATOM 759 O O . GLY A 1 98 ? -5.527 0.147 12.93 1 83.81 98 GLY A O 1
ATOM 760 N N . ALA A 1 99 ? -3.562 1.024 12.516 1 86.62 99 ALA A N 1
ATOM 761 C CA . ALA A 1 99 ? -3.588 1.771 13.773 1 86.62 99 ALA A CA 1
ATOM 762 C C . ALA A 1 99 ? -4.766 2.74 13.812 1 86.62 99 ALA A C 1
ATOM 764 O O . ALA A 1 99 ? -4.922 3.574 12.914 1 86.62 99 ALA A O 1
ATOM 765 N N . GLY A 1 100 ? -5.633 2.553 14.75 1 79.38 100 GLY A N 1
ATOM 766 C CA . GLY A 1 100 ? -6.668 3.52 15.086 1 79.38 100 GLY A CA 1
ATOM 767 C C . GLY A 1 100 ? -7.77 3.598 14.047 1 79.38 100 GLY A C 1
ATOM 768 O O . GLY A 1 100 ? -8.43 4.629 13.906 1 79.38 100 GLY A O 1
ATOM 769 N N . LEU A 1 101 ? -7.898 2.617 13.227 1 75.31 101 LEU A N 1
ATOM 770 C CA . LEU A 1 101 ? -8.906 2.645 12.172 1 75.31 101 LEU A CA 1
ATOM 771 C C . LEU A 1 101 ? -10.312 2.697 12.766 1 75.31 101 LEU A C 1
ATOM 773 O O . LEU A 1 101 ? -11.219 3.266 12.164 1 75.31 101 LEU A O 1
ATOM 777 N N . ASP A 1 102 ? -10.453 2.264 13.938 1 77.12 102 ASP A N 1
ATOM 778 C CA . ASP A 1 102 ? -11.773 2.15 14.539 1 77.12 102 ASP A CA 1
ATOM 779 C C . ASP A 1 102 ? -12.188 3.463 15.203 1 77.12 102 ASP A C 1
ATOM 781 O O . ASP A 1 102 ? -13.359 3.652 15.539 1 77.12 102 ASP A O 1
ATOM 785 N N . VAL A 1 103 ? -11.297 4.355 15.344 1 77.75 103 VAL A N 1
ATOM 786 C CA . VAL A 1 103 ? -11.656 5.566 16.078 1 77.75 103 VAL A CA 1
ATOM 787 C C . VAL A 1 103 ? -11.75 6.746 15.109 1 77.75 103 VAL A C 1
ATOM 789 O O . VAL A 1 103 ? -12.07 7.863 15.523 1 77.75 103 VAL A O 1
ATOM 792 N N . GLY A 1 104 ? -11.484 6.477 13.891 1 79.69 104 GLY A N 1
ATOM 793 C CA . GLY A 1 104 ? -11.484 7.551 12.914 1 79.69 104 GLY A CA 1
ATOM 794 C C . GLY A 1 104 ? -12.789 8.32 12.867 1 79.69 104 GLY A C 1
ATOM 795 O O . GLY A 1 104 ? -12.781 9.555 12.867 1 79.69 104 GLY A O 1
ATOM 796 N N . ALA A 1 105 ? -13.852 7.566 12.938 1 79.75 105 ALA A N 1
ATOM 797 C CA . ALA A 1 105 ? -15.164 8.203 12.82 1 79.75 105 ALA A CA 1
ATOM 798 C C . ALA A 1 105 ? -15.43 9.117 14.016 1 79.75 105 ALA A C 1
ATOM 800 O O . ALA A 1 105 ? -15.906 10.242 13.844 1 79.75 105 ALA A O 1
ATOM 801 N N . ALA A 1 106 ? -15.141 8.586 15.141 1 81.62 106 ALA A N 1
ATOM 802 C CA . ALA A 1 106 ? -15.383 9.367 16.359 1 81.62 106 ALA A CA 1
ATOM 803 C C . ALA A 1 106 ? -14.477 10.594 16.406 1 81.62 106 ALA A C 1
ATOM 805 O O . ALA A 1 106 ? -14.914 11.672 16.797 1 81.62 106 ALA A O 1
ATOM 806 N N . ALA A 1 107 ? -13.305 10.461 16.016 1 84.69 107 ALA A N 1
ATOM 807 C CA . ALA A 1 107 ? -12.359 11.578 15.992 1 84.69 107 ALA A CA 1
ATOM 808 C C . ALA A 1 107 ? -12.805 12.648 15 1 84.69 107 ALA A C 1
ATOM 810 O O . ALA A 1 107 ? -12.711 13.844 15.297 1 84.69 107 ALA A O 1
ATOM 811 N N . LEU A 1 108 ? -13.211 12.227 13.891 1 80.62 108 LEU A N 1
ATOM 812 C CA . LEU A 1 108 ? -13.703 13.141 12.867 1 80.62 108 LEU A CA 1
ATOM 813 C C . LEU A 1 108 ? -14.867 13.977 13.398 1 80.62 108 LEU A C 1
ATOM 815 O O . LEU A 1 108 ? -14.898 15.195 13.203 1 80.62 108 LEU A O 1
ATOM 819 N N . SER A 1 109 ? -15.812 13.242 13.93 1 80.06 109 SER A N 1
ATOM 820 C CA . SER A 1 109 ? -16.984 13.93 14.461 1 80.06 109 SER A CA 1
ATOM 821 C C . SER A 1 109 ? -16.578 15.031 15.438 1 80.06 109 SER A C 1
ATOM 823 O O . SER A 1 109 ? -17.094 16.141 15.375 1 80.06 109 SER A O 1
ATOM 825 N N . ALA A 1 110 ? -15.672 14.734 16.234 1 80.5 110 ALA A N 1
ATOM 826 C CA . ALA A 1 110 ? -15.195 15.695 17.219 1 80.5 110 ALA A CA 1
ATOM 827 C C . ALA A 1 110 ? -14.453 16.844 16.547 1 80.5 110 ALA A C 1
ATOM 829 O O . ALA A 1 110 ? -14.641 18.016 16.922 1 80.5 110 ALA A O 1
ATOM 830 N N . LEU A 1 111 ? -13.688 16.594 15.602 1 82.5 111 LEU A N 1
ATOM 831 C CA . LEU A 1 111 ? -12.867 17.594 14.93 1 82.5 111 LEU A CA 1
ATOM 832 C C . LEU A 1 111 ? -13.727 18.531 14.102 1 82.5 111 LEU A C 1
ATOM 834 O O . LEU A 1 111 ? -13.461 19.734 14.047 1 82.5 111 LEU A O 1
ATOM 838 N N . ARG A 1 112 ? -14.633 17.984 13.414 1 77.38 112 ARG A N 1
ATOM 839 C CA . ARG A 1 112 ? -15.516 18.797 12.578 1 77.38 112 ARG A CA 1
ATOM 840 C C . ARG A 1 112 ? -16.266 19.828 13.414 1 77.38 112 ARG A C 1
ATOM 842 O O . ARG A 1 112 ? -16.531 20.938 12.938 1 77.38 112 ARG A O 1
ATOM 849 N N . ARG A 1 113 ? -16.547 19.484 14.586 1 78.31 113 ARG A N 1
ATOM 850 C CA . ARG A 1 113 ? -17.219 20.422 15.484 1 78.31 113 ARG A CA 1
ATOM 851 C C . ARG A 1 113 ? -16.266 21.531 15.93 1 78.31 113 ARG A C 1
ATOM 853 O O . ARG A 1 113 ? -16.672 22.688 16 1 78.31 113 ARG A O 1
ATOM 860 N N . GLU A 1 114 ? -15.086 21.188 16.109 1 78.62 114 GLU A N 1
ATOM 861 C CA . GLU A 1 114 ? -14.125 22.109 16.688 1 78.62 114 GLU A CA 1
ATOM 862 C C . GLU A 1 114 ? -13.438 22.938 15.594 1 78.62 114 GLU A C 1
ATOM 864 O O . GLU A 1 114 ? -13.109 24.109 15.805 1 78.62 114 GLU A O 1
ATOM 869 N N . ARG A 1 115 ? -13.242 22.297 14.398 1 80.94 115 ARG A N 1
ATOM 870 C CA . ARG A 1 115 ? -12.516 22.938 13.305 1 80.94 115 ARG A CA 1
ATOM 871 C C . ARG A 1 115 ? -13.141 22.578 11.953 1 80.94 115 ARG A C 1
ATOM 873 O O . ARG A 1 115 ? -12.539 21.859 11.156 1 80.94 115 ARG A O 1
ATOM 880 N N . PRO A 1 116 ? -14.188 23.125 11.633 1 74 116 PRO A N 1
ATOM 881 C CA . PRO A 1 116 ? -14.945 22.75 10.438 1 74 116 PRO A CA 1
ATOM 882 C C . PRO A 1 116 ? -14.141 22.938 9.148 1 74 116 PRO A C 1
ATOM 884 O O . PRO A 1 116 ? -14.383 22.25 8.164 1 74 116 PRO A O 1
ATOM 887 N N . GLY A 1 117 ? -13.109 23.766 9.109 1 73.62 117 GLY A N 1
ATOM 888 C CA . GLY A 1 117 ? -12.383 24.016 7.867 1 73.62 117 GLY A CA 1
ATOM 889 C C . GLY A 1 117 ? -11.156 23.141 7.703 1 73.62 117 GLY A C 1
ATOM 890 O O . GLY A 1 117 ? -10.5 23.172 6.66 1 73.62 117 GLY A O 1
ATOM 891 N N . LEU A 1 118 ? -11.031 22.266 8.617 1 78.88 118 LEU A N 1
ATOM 892 C CA . LEU A 1 118 ? -9.836 21.438 8.562 1 78.88 118 LEU A CA 1
ATOM 893 C C . LEU A 1 118 ? -10.055 20.219 7.672 1 78.88 118 LEU A C 1
ATOM 895 O O . LEU A 1 118 ? -11.031 19.484 7.844 1 78.88 118 LEU A O 1
ATOM 899 N N . ARG A 1 119 ? -9.219 20.141 6.691 1 80.44 119 ARG A N 1
ATOM 900 C CA . ARG A 1 119 ? -9.25 18.969 5.824 1 80.44 119 ARG A CA 1
ATOM 901 C C . ARG A 1 119 ? -8.125 18 6.176 1 80.44 119 ARG A C 1
ATOM 903 O O . ARG A 1 119 ? -6.98 18.406 6.363 1 80.44 119 ARG A O 1
ATOM 910 N N . VAL A 1 120 ? -8.508 16.766 6.34 1 86.38 120 VAL A N 1
ATOM 911 C CA . VAL A 1 120 ? -7.531 15.734 6.691 1 86.38 120 VAL A CA 1
ATOM 912 C C . VAL A 1 120 ? -7.461 14.695 5.578 1 86.38 120 VAL A C 1
ATOM 914 O O . VAL A 1 120 ? -8.492 14.203 5.109 1 86.38 120 VAL A O 1
ATOM 917 N N . ARG A 1 121 ? -6.266 14.477 5.172 1 85.38 121 ARG A N 1
ATOM 918 C CA . ARG A 1 121 ? -6.008 13.414 4.211 1 85.38 121 ARG A CA 1
ATOM 919 C C . ARG A 1 121 ? -5.227 12.273 4.855 1 85.38 121 ARG A C 1
ATOM 921 O O . ARG A 1 121 ? -4.301 12.508 5.633 1 85.38 121 ARG A O 1
ATOM 928 N N . LEU A 1 122 ? -5.629 11.016 4.484 1 89.06 122 LEU A N 1
ATOM 929 C CA . LEU A 1 122 ? -4.934 9.859 5.027 1 89.06 122 LEU A CA 1
ATOM 930 C C . LEU A 1 122 ? -3.951 9.289 4.012 1 89.06 122 LEU A C 1
ATOM 932 O O . LEU A 1 122 ? -4.27 9.172 2.828 1 89.06 122 LEU A O 1
ATOM 936 N N . ARG A 1 123 ? -2.846 9.008 4.523 1 88 123 ARG A N 1
ATOM 937 C CA . ARG A 1 123 ? -1.844 8.273 3.764 1 88 123 ARG A CA 1
ATOM 938 C C . ARG A 1 123 ? -1.46 6.98 4.48 1 88 123 ARG A C 1
ATOM 940 O O . ARG A 1 123 ? -0.953 7.012 5.602 1 88 123 ARG A O 1
ATOM 947 N N . GLU A 1 124 ? -1.708 5.902 3.756 1 89.38 124 GLU A N 1
ATOM 948 C CA . GLU A 1 124 ? -1.324 4.613 4.328 1 89.38 124 GLU A CA 1
ATOM 949 C C . GLU A 1 124 ? 0.132 4.281 4.016 1 89.38 124 GLU A C 1
ATOM 951 O O . GLU A 1 124 ? 0.562 4.383 2.863 1 89.38 124 GLU A O 1
ATOM 956 N N . ALA A 1 125 ? 0.828 3.951 5.074 1 90.31 125 ALA A N 1
ATOM 957 C CA . ALA A 1 125 ? 2.221 3.541 4.926 1 90.31 125 ALA A CA 1
ATOM 958 C C . ALA A 1 125 ? 2.35 2.021 4.945 1 90.31 125 ALA A C 1
ATOM 960 O O . ALA A 1 125 ? 1.484 1.326 5.484 1 90.31 125 ALA A O 1
ATOM 961 N N . PRO A 1 126 ? 3.43 1.497 4.273 1 88.69 126 PRO A N 1
ATOM 962 C CA . PRO A 1 126 ? 3.711 0.069 4.441 1 88.69 126 PRO A CA 1
ATOM 963 C C . PRO A 1 126 ? 4.074 -0.296 5.879 1 88.69 126 PRO A C 1
ATOM 965 O O . PRO A 1 126 ? 4.531 0.559 6.641 1 88.69 126 PRO A O 1
ATOM 968 N N . ILE A 1 127 ? 3.883 -1.585 6.172 1 90.75 127 ILE A N 1
ATOM 969 C CA . ILE A 1 127 ? 4.129 -2.02 7.543 1 90.75 127 ILE A CA 1
ATOM 970 C C . ILE A 1 127 ? 5.625 -1.951 7.844 1 90.75 127 ILE A C 1
ATOM 972 O O . ILE A 1 127 ? 6.039 -2.09 9 1 90.75 127 ILE A O 1
ATOM 976 N N . THR A 1 128 ? 6.414 -1.648 6.895 1 88.44 128 THR A N 1
ATOM 977 C CA . THR A 1 128 ? 7.859 -1.562 7.047 1 88.44 128 THR A CA 1
ATOM 978 C C . THR A 1 128 ? 8.273 -0.176 7.535 1 88.44 128 THR A C 1
ATOM 980 O O . THR A 1 128 ? 9.43 0.044 7.895 1 88.44 128 THR A O 1
ATOM 983 N N . ASP A 1 129 ? 7.367 0.747 7.574 1 91.94 129 ASP A N 1
ATOM 984 C CA . ASP A 1 129 ? 7.629 2.102 8.047 1 91.94 129 ASP A CA 1
ATOM 985 C C . ASP A 1 129 ? 6.781 2.43 9.273 1 91.94 129 ASP A C 1
ATOM 987 O O . ASP A 1 129 ? 5.711 3.031 9.156 1 91.94 129 ASP A O 1
ATOM 991 N N . PRO A 1 130 ? 7.324 2.184 10.43 1 94.44 130 PRO A N 1
ATOM 992 C CA . PRO A 1 130 ? 6.539 2.441 11.641 1 94.44 130 PRO A CA 1
ATOM 993 C C . PRO A 1 130 ? 6.336 3.932 11.906 1 94.44 130 PRO A C 1
ATOM 995 O O . PRO A 1 130 ? 5.5 4.309 12.734 1 94.44 130 PRO A O 1
ATOM 998 N N . SER A 1 131 ? 7.094 4.809 11.25 1 94.19 131 SER A N 1
ATOM 999 C CA . SER A 1 131 ? 6.871 6.238 11.422 1 94.19 131 SER A CA 1
ATOM 1000 C C . SER A 1 131 ? 5.68 6.719 10.602 1 94.19 131 SER A C 1
ATOM 1002 O O . SER A 1 131 ? 5.27 7.875 10.711 1 94.19 131 SER A O 1
ATOM 1004 N N . ALA A 1 132 ? 5.246 5.867 9.766 1 94.06 132 ALA A N 1
ATOM 1005 C CA . ALA A 1 132 ? 4.102 6.137 8.898 1 94.06 132 ALA A CA 1
ATOM 1006 C C . ALA A 1 132 ? 4.348 7.363 8.023 1 94.06 132 ALA A C 1
ATOM 1008 O O . ALA A 1 132 ? 3.461 8.203 7.855 1 94.06 132 ALA A O 1
ATOM 1009 N N . GLY A 1 133 ? 5.582 7.535 7.602 1 89.5 133 GLY A N 1
ATOM 1010 C CA . GLY A 1 133 ? 5.91 8.594 6.668 1 89.5 133 GLY A CA 1
ATOM 1011 C C . GLY A 1 133 ? 6.547 9.805 7.332 1 89.5 133 GLY A C 1
ATOM 1012 O O . GLY A 1 133 ? 7.016 10.719 6.656 1 89.5 133 GLY A O 1
ATOM 1013 N N . LEU A 1 134 ? 6.621 9.859 8.648 1 87.94 134 LEU A N 1
ATOM 1014 C CA . LEU A 1 134 ? 7.16 11.023 9.344 1 87.94 134 LEU A CA 1
ATOM 1015 C C . LEU A 1 134 ? 8.633 11.219 9.023 1 87.94 134 LEU A C 1
ATOM 1017 O O . LEU A 1 134 ? 9.094 12.352 8.852 1 87.94 134 LEU A O 1
ATOM 1021 N N . ARG A 1 135 ? 9.312 10.141 9 1 81.5 135 ARG A N 1
ATOM 1022 C CA . ARG A 1 135 ? 10.758 10.227 8.789 1 81.5 135 ARG A CA 1
ATOM 1023 C C . ARG A 1 135 ? 11.07 10.836 7.43 1 81.5 135 ARG A C 1
ATOM 1025 O O . ARG A 1 135 ? 12.07 11.539 7.277 1 81.5 135 ARG A O 1
ATOM 1032 N N . GLU A 1 136 ? 10.156 10.555 6.609 1 74.44 136 GLU A N 1
ATOM 1033 C CA . GLU A 1 136 ? 10.359 11.086 5.262 1 74.44 136 GLU A CA 1
ATOM 1034 C C . GLU A 1 136 ? 9.578 12.383 5.055 1 74.44 136 GLU A C 1
ATOM 1036 O O . GLU A 1 136 ? 9.484 12.875 3.932 1 74.44 136 GLU A O 1
ATOM 1041 N N . ALA A 1 137 ? 8.977 12.914 6.062 1 75.88 137 ALA A N 1
ATOM 1042 C CA . ALA A 1 137 ? 8.227 14.172 6.074 1 75.88 137 ALA A CA 1
ATOM 1043 C C . ALA A 1 137 ? 7.078 14.133 5.074 1 75.88 137 ALA A C 1
ATOM 1045 O O . ALA A 1 137 ? 6.801 15.125 4.395 1 75.88 137 ALA A O 1
ATOM 1046 N N . ARG A 1 138 ? 6.473 13.016 4.996 1 80.25 138 ARG A N 1
ATOM 1047 C CA . ARG A 1 138 ? 5.367 12.828 4.062 1 80.25 138 ARG A CA 1
ATOM 1048 C C . ARG A 1 138 ? 4.027 13.094 4.742 1 80.25 138 ARG A C 1
ATOM 1050 O O . ARG A 1 138 ? 3.004 13.25 4.074 1 80.25 138 ARG A O 1
ATOM 1057 N N . VAL A 1 139 ? 4.102 13.117 6.004 1 88.12 139 VAL A N 1
ATOM 1058 C CA . VAL A 1 139 ? 2.863 13.305 6.754 1 88.12 139 VAL A CA 1
ATOM 1059 C C . VAL A 1 139 ? 3.086 14.312 7.879 1 88.12 139 VAL A C 1
ATOM 1061 O O . VAL A 1 139 ? 4.227 14.578 8.266 1 88.12 139 VAL A O 1
ATOM 1064 N N . ASP A 1 140 ? 1.999 14.922 8.297 1 88.31 140 ASP A N 1
ATOM 1065 C CA . ASP A 1 140 ? 2.051 15.906 9.375 1 88.31 140 ASP A CA 1
ATOM 1066 C C . ASP A 1 140 ? 1.889 15.242 10.734 1 88.31 140 ASP A C 1
ATOM 1068 O O . ASP A 1 140 ? 2.424 15.727 11.734 1 88.31 140 ASP A O 1
ATOM 1072 N N . LEU A 1 141 ? 1.127 14.219 10.75 1 93.19 141 LEU A N 1
ATOM 1073 C CA . LEU A 1 141 ? 0.818 13.422 11.938 1 93.19 141 LEU A CA 1
ATOM 1074 C C . LEU A 1 141 ? 0.745 11.945 11.594 1 93.19 141 LEU A C 1
ATOM 1076 O O . LEU A 1 141 ? 0.219 11.57 10.539 1 93.19 141 LEU A O 1
ATOM 1080 N N . ALA A 1 142 ? 1.348 11.203 12.469 1 95.81 142 ALA A N 1
ATOM 1081 C CA . ALA A 1 142 ? 1.285 9.758 12.281 1 95.81 142 ALA A CA 1
ATOM 1082 C C . ALA A 1 142 ? 0.396 9.102 13.328 1 95.81 142 ALA A C 1
ATOM 1084 O O . ALA A 1 142 ? 0.427 9.484 14.5 1 95.81 142 ALA A O 1
ATOM 1085 N N . LEU A 1 143 ? -0.456 8.32 12.922 1 95.12 143 LEU A N 1
ATOM 1086 C CA . LEU A 1 143 ? -1.156 7.355 13.766 1 95.12 143 LEU A CA 1
ATOM 1087 C C . LEU A 1 143 ? -0.549 5.965 13.617 1 95.12 143 LEU A C 1
ATOM 1089 O O . LEU A 1 143 ? -0.751 5.301 12.594 1 95.12 143 LEU A O 1
ATOM 1093 N N . THR A 1 144 ? 0.228 5.57 14.602 1 96.62 144 THR A N 1
ATOM 1094 C CA . THR A 1 144 ? 1.061 4.379 14.461 1 96.62 144 THR A CA 1
ATOM 1095 C C . THR A 1 144 ? 1.168 3.637 15.789 1 96.62 144 THR A C 1
ATOM 1097 O O . THR A 1 144 ? 0.305 3.781 16.656 1 96.62 144 THR A O 1
ATOM 1100 N N . ARG A 1 145 ? 2.125 2.727 15.789 1 96.25 145 ARG A N 1
ATOM 1101 C CA . ARG A 1 145 ? 2.293 1.852 16.938 1 96.25 145 ARG A CA 1
ATOM 1102 C C . ARG A 1 145 ? 3.736 1.863 17.438 1 96.25 145 ARG A C 1
ATOM 1104 O O . ARG A 1 145 ? 4.66 2.098 16.656 1 96.25 145 ARG A O 1
ATOM 1111 N N . LEU A 1 146 ? 3.877 1.65 18.703 1 96.19 146 LEU A N 1
ATOM 1112 C CA . LEU A 1 146 ? 5.188 1.459 19.312 1 96.19 146 LEU A CA 1
ATOM 1113 C C . LEU A 1 146 ? 5.477 -0.023 19.531 1 96.19 146 LEU A C 1
ATOM 1115 O O . LEU A 1 146 ? 4.551 -0.84 19.578 1 96.19 146 LEU A O 1
ATOM 1119 N N . PRO A 1 147 ? 6.785 -0.449 19.484 1 96.69 147 PRO A N 1
ATOM 1120 C CA . PRO A 1 147 ? 7.973 0.399 19.609 1 96.69 147 PRO A CA 1
ATOM 1121 C C . PRO A 1 147 ? 8.664 0.643 18.266 1 96.69 147 PRO A C 1
ATOM 1123 O O . PRO A 1 147 ? 8.602 -0.206 17.375 1 96.69 147 PRO A O 1
ATOM 1126 N N . PHE A 1 148 ? 9.336 1.78 18.094 1 96.75 148 PHE A N 1
ATOM 1127 C CA . PHE A 1 148 ? 10.297 2.125 17.062 1 96.75 148 PHE A CA 1
ATOM 1128 C C . PHE A 1 148 ? 11.141 3.324 17.484 1 96.75 148 PHE A C 1
ATOM 1130 O O . PHE A 1 148 ? 10.914 3.906 18.547 1 96.75 148 PHE A O 1
ATOM 1137 N N . ASP A 1 149 ? 12.156 3.613 16.766 1 96.31 149 ASP A N 1
ATOM 1138 C CA . ASP A 1 149 ? 12.984 4.773 17.078 1 96.31 149 ASP A CA 1
ATOM 1139 C C . ASP A 1 149 ? 12.18 6.066 16.953 1 96.31 149 ASP A C 1
ATOM 1141 O O . ASP A 1 149 ? 11.797 6.469 15.859 1 96.31 149 ASP A O 1
ATOM 1145 N N . THR A 1 150 ? 11.953 6.758 18.078 1 96.69 150 THR A N 1
ATOM 1146 C CA . THR A 1 150 ? 11.125 7.957 18.094 1 96.69 150 THR A CA 1
ATOM 1147 C C . THR A 1 150 ? 11.992 9.211 18.234 1 96.69 150 THR A C 1
ATOM 1149 O O . THR A 1 150 ? 11.508 10.258 18.656 1 96.69 150 THR A O 1
ATOM 1152 N N . SER A 1 151 ? 13.266 9.023 17.922 1 94.44 151 SER A N 1
ATOM 1153 C CA . SER A 1 151 ? 14.133 10.195 17.984 1 94.44 151 SER A CA 1
ATOM 1154 C C . SER A 1 151 ? 13.617 11.32 17.094 1 94.44 151 SER A C 1
ATOM 1156 O O . SER A 1 151 ? 13.266 11.086 15.938 1 94.44 151 SER A O 1
ATOM 1158 N N . GLY A 1 152 ? 13.539 12.508 17.688 1 92.62 152 GLY A N 1
ATOM 1159 C CA . GLY A 1 152 ? 13.094 13.672 16.938 1 92.62 152 GLY A CA 1
ATOM 1160 C C . GLY A 1 152 ? 11.586 13.758 16.812 1 92.62 152 GLY A C 1
ATOM 1161 O O . GLY A 1 152 ? 11.062 14.625 16.109 1 92.62 152 GLY A O 1
ATOM 1162 N N . LEU A 1 153 ? 10.938 12.867 17.484 1 94.88 153 LEU A N 1
ATOM 1163 C CA . LEU A 1 153 ? 9.477 12.852 17.406 1 94.88 153 LEU A CA 1
ATOM 1164 C C . LEU A 1 153 ? 8.852 13.109 18.766 1 94.88 153 LEU A C 1
ATOM 1166 O O . LEU A 1 153 ? 9.438 12.773 19.797 1 94.88 153 LEU A O 1
ATOM 1170 N N . THR A 1 154 ? 7.703 13.797 18.734 1 95.31 154 THR A N 1
ATOM 1171 C CA . THR A 1 154 ? 6.82 13.867 19.891 1 95.31 154 THR A CA 1
ATOM 1172 C C . THR A 1 154 ? 5.719 12.82 19.797 1 95.31 154 THR A C 1
ATOM 1174 O O . THR A 1 154 ? 4.996 12.75 18.797 1 95.31 154 THR A O 1
ATOM 1177 N N . VAL A 1 155 ? 5.641 12.062 20.812 1 96.56 155 VAL A N 1
ATOM 1178 C CA . VAL A 1 155 ? 4.742 10.914 20.781 1 96.56 155 VAL A CA 1
ATOM 1179 C C . VAL A 1 155 ? 3.678 11.055 21.859 1 96.56 155 VAL A C 1
ATOM 1181 O O . VAL A 1 155 ? 3.971 11.492 22.984 1 96.56 155 VAL A O 1
ATOM 1184 N N . ARG A 1 156 ? 2.428 10.672 21.531 1 95.62 156 ARG A N 1
ATOM 1185 C CA . ARG A 1 156 ? 1.306 10.656 22.469 1 95.62 156 ARG A CA 1
ATOM 1186 C C . ARG A 1 156 ? 0.609 9.297 22.469 1 95.62 156 ARG A C 1
ATOM 1188 O O . ARG A 1 156 ? 0.182 8.82 21.422 1 95.62 156 ARG A O 1
ATOM 1195 N N . LEU A 1 157 ? 0.473 8.734 23.625 1 95.88 157 LEU A N 1
ATOM 1196 C CA . LEU A 1 157 ? -0.194 7.445 23.75 1 95.88 157 LEU A CA 1
ATOM 1197 C C . LEU A 1 157 ? -1.708 7.605 23.688 1 95.88 157 LEU A C 1
ATOM 1199 O O . LEU A 1 157 ? -2.283 8.445 24.375 1 95.88 157 LEU A O 1
ATOM 1203 N N . LEU A 1 158 ? -2.299 6.848 22.828 1 94.12 158 LEU A N 1
ATOM 1204 C CA . LEU A 1 158 ? -3.75 6.875 22.688 1 94.12 158 LEU A CA 1
ATOM 1205 C C . LEU A 1 158 ? -4.387 5.703 23.438 1 94.12 158 LEU A C 1
ATOM 1207 O O . LEU A 1 158 ? -5.445 5.855 24.047 1 94.12 158 LEU A O 1
ATOM 1211 N N . GLY A 1 159 ? -3.799 4.555 23.328 1 92.19 159 GLY A N 1
ATOM 1212 C CA . GLY A 1 159 ? -4.328 3.35 23.953 1 92.19 159 GLY A CA 1
ATOM 1213 C C . GLY A 1 159 ? -3.525 2.107 23.625 1 92.19 159 GLY A C 1
ATOM 1214 O O . GLY A 1 159 ? -2.453 2.195 23.016 1 92.19 159 GLY A O 1
ATOM 1215 N N . GLU A 1 160 ? -4.07 0.988 24.156 1 93.44 160 GLU A N 1
ATOM 1216 C CA . GLU A 1 160 ? -3.418 -0.3 23.938 1 93.44 160 GLU A CA 1
ATOM 1217 C C . GLU A 1 160 ? -4.359 -1.281 23.25 1 93.44 160 GLU A C 1
ATOM 1219 O O . GLU A 1 160 ? -5.582 -1.162 23.359 1 93.44 160 GLU A O 1
ATOM 1224 N N . GLU A 1 161 ? -3.775 -2.08 22.484 1 91.44 161 GLU A N 1
ATOM 1225 C CA . GLU A 1 161 ? -4.508 -3.115 21.75 1 91.44 161 GLU A CA 1
ATOM 1226 C C . GLU A 1 161 ? -3.865 -4.484 21.953 1 91.44 161 GLU A C 1
ATOM 1228 O O . GLU A 1 161 ? -2.652 -4.637 21.781 1 91.44 161 GLU A O 1
ATOM 1233 N N . PRO A 1 162 ? -4.695 -5.492 22.344 1 93.75 162 PRO A N 1
ATOM 1234 C CA . PRO A 1 162 ? -4.137 -6.84 22.484 1 93.75 162 PRO A CA 1
ATOM 1235 C C . PRO A 1 162 ? -3.615 -7.406 21.172 1 93.75 162 PRO A C 1
ATOM 1237 O O . PRO A 1 162 ? -3.863 -6.832 20.109 1 93.75 162 PRO A O 1
ATOM 1240 N N . LEU A 1 163 ? -2.881 -8.516 21.391 1 95.5 163 LEU A N 1
ATOM 1241 C CA . LEU A 1 163 ? -2.264 -9.148 20.234 1 95.5 163 LEU A CA 1
ATOM 1242 C C . LEU A 1 163 ? -2.896 -10.508 19.953 1 95.5 163 LEU A C 1
ATOM 1244 O O . LEU A 1 163 ? -3.441 -11.141 20.844 1 95.5 163 LEU A O 1
ATOM 1248 N N . VAL A 1 164 ? -2.787 -10.867 18.719 1 96.06 164 VAL A N 1
ATOM 1249 C CA . VAL A 1 164 ? -3.164 -12.211 18.281 1 96.06 164 VAL A CA 1
ATOM 1250 C C . VAL A 1 164 ? -2.043 -12.82 17.453 1 96.06 164 VAL A C 1
ATOM 1252 O O . VAL A 1 164 ? -1.287 -12.102 16.797 1 96.06 164 VAL A O 1
ATOM 1255 N N . ALA A 1 165 ? -1.952 -14.102 17.516 1 96.25 165 ALA A N 1
ATOM 1256 C CA . ALA A 1 165 ? -1.101 -14.859 16.594 1 96.25 165 ALA A CA 1
ATOM 1257 C C . ALA A 1 165 ? -1.885 -15.32 15.367 1 96.25 165 ALA A C 1
ATOM 1259 O O . ALA A 1 165 ? -3.006 -15.812 15.492 1 96.25 165 ALA A O 1
ATOM 1260 N N . ALA A 1 166 ? -1.354 -15.031 14.234 1 95.19 166 ALA A N 1
ATOM 1261 C CA . ALA A 1 166 ? -1.902 -15.602 13.008 1 95.19 166 ALA A CA 1
ATOM 1262 C C . ALA A 1 166 ? -1.236 -16.938 12.68 1 95.19 166 ALA A C 1
ATOM 1264 O O . ALA A 1 166 ? -0.012 -17 12.547 1 95.19 166 ALA A O 1
ATOM 1265 N N . LEU A 1 167 ? -2.084 -17.938 12.547 1 94.69 167 LEU A N 1
ATOM 1266 C CA . LEU A 1 167 ? -1.636 -19.312 12.289 1 94.69 167 LEU A CA 1
ATOM 1267 C C . LEU A 1 167 ? -2.475 -19.953 11.195 1 94.69 167 LEU A C 1
ATOM 1269 O O . LEU A 1 167 ? -3.633 -19.578 10.992 1 94.69 167 LEU A O 1
ATOM 1273 N N . PRO A 1 168 ? -1.811 -20.906 10.516 1 91.94 168 PRO A N 1
ATOM 1274 C CA . PRO A 1 168 ? -2.699 -21.734 9.695 1 91.94 168 PRO A CA 1
ATOM 1275 C C . PRO A 1 168 ? -3.816 -22.391 10.516 1 91.94 168 PRO A C 1
ATOM 1277 O O . PRO A 1 168 ? -3.598 -22.781 11.656 1 91.94 168 PRO A O 1
ATOM 1280 N N . ALA A 1 169 ? -4.965 -22.469 9.891 1 91.88 169 ALA A N 1
ATOM 1281 C CA . ALA A 1 169 ? -6.133 -22.969 10.602 1 91.88 169 ALA A CA 1
ATOM 1282 C C . ALA A 1 169 ? -5.922 -24.406 11.055 1 91.88 169 ALA A C 1
ATOM 1284 O O . ALA A 1 169 ? -6.523 -24.859 12.039 1 91.88 169 ALA A O 1
ATOM 1285 N N . ASP A 1 170 ? -5.051 -25.094 10.383 1 89.94 170 ASP A N 1
ATOM 1286 C CA . ASP A 1 170 ? -4.812 -26.484 10.711 1 89.94 170 ASP A CA 1
ATOM 1287 C C . ASP A 1 170 ? -3.623 -26.641 11.656 1 89.94 170 ASP A C 1
ATOM 1289 O O . ASP A 1 170 ? -3.219 -27.75 11.984 1 89.94 170 ASP A O 1
ATOM 1293 N N . ASP A 1 171 ? -3.068 -25.594 12.102 1 93.19 171 ASP A N 1
ATOM 1294 C CA . ASP A 1 171 ? -1.979 -25.625 13.07 1 93.19 171 ASP A CA 1
ATOM 1295 C C . ASP A 1 171 ? -2.443 -26.203 14.398 1 93.19 171 ASP A C 1
ATOM 1297 O O . ASP A 1 171 ? -3.584 -25.984 14.82 1 93.19 171 ASP A O 1
ATOM 1301 N N . THR A 1 172 ? -1.614 -26.844 15.141 1 93.5 172 THR A N 1
ATOM 1302 C CA . THR A 1 172 ? -1.93 -27.484 16.422 1 93.5 172 THR A CA 1
ATOM 1303 C C . THR A 1 172 ? -2.35 -26.438 17.453 1 93.5 172 THR A C 1
ATOM 1305 O O . THR A 1 172 ? -3.109 -26.75 18.375 1 93.5 172 THR A O 1
ATOM 1308 N N . LEU A 1 173 ? -1.919 -25.266 17.281 1 94.75 173 LEU A N 1
ATOM 1309 C CA . LEU A 1 173 ? -2.203 -24.219 18.25 1 94.75 173 LEU A CA 1
ATOM 1310 C C . LEU A 1 173 ? -3.459 -23.453 17.859 1 94.75 173 LEU A C 1
ATOM 1312 O O . LEU A 1 173 ? -3.957 -22.641 18.656 1 94.75 173 LEU A O 1
ATOM 1316 N N . ALA A 1 174 ? -3.971 -23.578 16.688 1 94.44 174 ALA A N 1
ATOM 1317 C CA . ALA A 1 174 ? -5.043 -22.766 16.109 1 94.44 174 ALA A CA 1
ATOM 1318 C C . ALA A 1 174 ? -6.336 -22.938 16.906 1 94.44 174 ALA A C 1
ATOM 1320 O O . ALA A 1 174 ? -7.152 -22.016 16.969 1 94.44 174 ALA A O 1
ATOM 1321 N N . GLY A 1 175 ? -6.527 -24.016 17.531 1 91.44 175 GLY A N 1
ATOM 1322 C CA . GLY A 1 175 ? -7.766 -24.281 18.234 1 91.44 175 GLY A CA 1
ATOM 1323 C C . GLY A 1 175 ? -7.727 -23.844 19.688 1 91.44 175 GLY A C 1
ATOM 1324 O O . GLY A 1 175 ? -8.727 -23.953 20.406 1 91.44 175 GLY A O 1
ATOM 1325 N N . ARG A 1 176 ? -6.656 -23.234 20.141 1 94.31 176 ARG A N 1
ATOM 1326 C CA . ARG A 1 176 ? -6.512 -22.797 21.516 1 94.31 176 ARG A CA 1
ATOM 1327 C C . ARG A 1 176 ? -7.25 -21.484 21.75 1 94.31 176 ARG A C 1
ATOM 1329 O O . ARG A 1 176 ? -7.305 -20.625 20.875 1 94.31 176 ARG A O 1
ATOM 1336 N N . PRO A 1 177 ? -7.832 -21.391 22.953 1 94.5 177 PRO A N 1
ATOM 1337 C CA . PRO A 1 177 ? -8.438 -20.094 23.266 1 94.5 177 PRO A CA 1
ATOM 1338 C C . PRO A 1 177 ? -7.406 -18.969 23.391 1 94.5 177 PRO A C 1
ATOM 1340 O O . PRO A 1 177 ? -7.711 -17.812 23.094 1 94.5 177 PRO A O 1
ATOM 1343 N N . ARG A 1 178 ? -6.195 -19.391 23.906 1 96.56 178 ARG A N 1
ATOM 1344 C CA . ARG A 1 178 ? -5.066 -18.469 24.047 1 96.56 178 ARG A CA 1
ATOM 1345 C C . ARG A 1 178 ? -3.742 -19.234 23.984 1 96.56 178 ARG A C 1
ATOM 1347 O O . ARG A 1 178 ? -3.695 -20.438 24.219 1 96.56 178 ARG A O 1
ATOM 1354 N N . LEU A 1 179 ? -2.727 -18.484 23.562 1 95.75 179 LEU A N 1
ATOM 1355 C CA . LEU A 1 179 ? -1.397 -19.078 23.609 1 95.75 179 LEU A CA 1
ATOM 1356 C C . LEU A 1 179 ? -0.378 -18.094 24.188 1 95.75 179 LEU A C 1
ATOM 1358 O O . LEU A 1 179 ? -0.628 -16.891 24.234 1 95.75 179 LEU A O 1
ATOM 1362 N N . HIS A 1 180 ? 0.659 -18.672 24.797 1 96.94 180 HIS A N 1
ATOM 1363 C CA . HIS A 1 180 ? 1.777 -17.844 25.25 1 96.94 180 HIS A CA 1
ATOM 1364 C C . HIS A 1 180 ? 2.771 -17.609 24.109 1 96.94 180 HIS A C 1
ATOM 1366 O O . HIS A 1 180 ? 3.057 -18.516 23.328 1 96.94 180 HIS A O 1
ATOM 1372 N N . VAL A 1 181 ? 3.338 -16.453 24.094 1 95.88 181 VAL A N 1
ATOM 1373 C CA . VAL A 1 181 ? 4.215 -16.062 22.984 1 95.88 181 VAL A CA 1
ATOM 1374 C C . VAL A 1 181 ? 5.383 -17.031 22.875 1 95.88 181 VAL A C 1
ATOM 1376 O O . VAL A 1 181 ? 5.879 -17.297 21.781 1 95.88 181 VAL A O 1
ATOM 1379 N N . ALA A 1 182 ? 5.797 -17.625 23.938 1 94.88 182 ALA A N 1
ATOM 1380 C CA . ALA A 1 182 ? 6.918 -18.562 23.953 1 94.88 182 ALA A CA 1
ATOM 1381 C C . ALA A 1 182 ? 6.605 -19.812 23.125 1 94.88 182 ALA A C 1
ATOM 1383 O O . ALA A 1 182 ? 7.52 -20.484 22.641 1 94.88 182 ALA A O 1
ATOM 1384 N N . GLU A 1 183 ? 5.371 -20.078 22.969 1 94.62 183 GLU A N 1
ATOM 1385 C CA . GLU A 1 183 ? 4.961 -21.266 22.203 1 94.62 183 GLU A CA 1
ATOM 1386 C C . GLU A 1 183 ? 5.188 -21.062 20.719 1 94.62 183 GLU A C 1
ATOM 1388 O O . GLU A 1 183 ? 5.141 -22.016 19.938 1 94.62 183 GLU A O 1
ATOM 1393 N N . LEU A 1 184 ? 5.469 -19.812 20.359 1 92.88 184 LEU A N 1
ATOM 1394 C CA . LEU A 1 184 ? 5.742 -19.5 18.953 1 92.88 184 LEU A CA 1
ATOM 1395 C C . LEU A 1 184 ? 7.234 -19.594 18.672 1 92.88 184 LEU A C 1
ATOM 1397 O O . LEU A 1 184 ? 7.66 -19.422 17.516 1 92.88 184 LEU A O 1
ATOM 1401 N N . ALA A 1 185 ? 7.93 -19.906 19.719 1 88.62 185 ALA A N 1
ATOM 1402 C CA . ALA A 1 185 ? 9.383 -19.984 19.562 1 88.62 185 ALA A CA 1
ATOM 1403 C C . ALA A 1 185 ? 9.766 -21.109 18.594 1 88.62 185 ALA A C 1
ATOM 1405 O O . ALA A 1 185 ? 9.195 -22.203 18.656 1 88.62 185 ALA A O 1
ATOM 1406 N N . GLY A 1 186 ? 10.656 -20.766 17.703 1 87.38 186 GLY A N 1
ATOM 1407 C CA . GLY A 1 186 ? 11.18 -21.781 16.797 1 87.38 186 GLY A CA 1
ATOM 1408 C C . GLY A 1 186 ? 10.352 -21.938 15.539 1 87.38 186 GLY A C 1
ATOM 1409 O O . GLY A 1 186 ? 10.734 -22.672 14.617 1 87.38 186 GLY A O 1
ATOM 1410 N N . ARG A 1 187 ? 9.25 -21.312 15.539 1 89.88 187 ARG A N 1
ATOM 1411 C CA . ARG A 1 187 ? 8.391 -21.406 14.367 1 89.88 187 ARG A CA 1
ATOM 1412 C C . ARG A 1 187 ? 8.906 -20.5 13.25 1 89.88 187 ARG A C 1
ATOM 1414 O O . ARG A 1 187 ? 9.555 -19.484 13.508 1 89.88 187 ARG A O 1
ATOM 1421 N N . PRO A 1 188 ? 8.578 -20.891 11.984 1 89.94 188 PRO A N 1
ATOM 1422 C CA . PRO A 1 188 ? 8.938 -20 10.883 1 89.94 188 PRO A CA 1
ATOM 1423 C C . PRO A 1 188 ? 8.203 -18.656 10.953 1 89.94 188 PRO A C 1
ATOM 1425 O O . PRO A 1 188 ? 7.023 -18.609 11.289 1 89.94 188 PRO A O 1
ATOM 1428 N N . ARG A 1 189 ? 8.953 -17.641 10.68 1 90.5 189 ARG A N 1
ATOM 1429 C CA . ARG A 1 189 ? 8.406 -16.281 10.742 1 90.5 189 ARG A CA 1
ATOM 1430 C C . ARG A 1 189 ? 8.641 -15.539 9.43 1 90.5 189 ARG A C 1
ATOM 1432 O O . ARG A 1 189 ? 9.461 -15.953 8.617 1 90.5 189 ARG A O 1
ATOM 1439 N N . PHE A 1 190 ? 7.836 -14.562 9.266 1 87.06 190 PHE A N 1
ATOM 1440 C CA . PHE A 1 190 ? 8.102 -13.703 8.117 1 87.06 190 PHE A CA 1
ATOM 1441 C C . PHE A 1 190 ? 9.219 -12.711 8.422 1 87.06 190 PHE A C 1
ATOM 1443 O O . PHE A 1 190 ? 9.57 -12.508 9.586 1 87.06 190 PHE A O 1
ATOM 1450 N N . ARG A 1 191 ? 9.711 -12.219 7.355 1 86.12 191 ARG A N 1
ATOM 1451 C CA . ARG A 1 191 ? 10.75 -11.203 7.465 1 86.12 191 ARG A CA 1
ATOM 1452 C C . ARG A 1 191 ? 10.242 -9.844 6.984 1 86.12 191 ARG A C 1
ATOM 1454 O O . ARG A 1 191 ? 9.312 -9.773 6.176 1 86.12 191 ARG A O 1
ATOM 1461 N N . LEU A 1 192 ? 10.773 -8.828 7.598 1 86.81 192 LEU A N 1
ATOM 1462 C CA . LEU A 1 192 ? 10.617 -7.473 7.078 1 86.81 192 LEU A CA 1
ATOM 1463 C C . LEU A 1 192 ? 11.844 -7.047 6.285 1 86.81 192 LEU A C 1
ATOM 1465 O O . LEU A 1 192 ? 12.945 -7.57 6.504 1 86.81 192 LEU A O 1
ATOM 1469 N N . PRO A 1 193 ? 11.656 -6.211 5.336 1 78.69 193 PRO A N 1
ATOM 1470 C CA . PRO A 1 193 ? 12.812 -5.797 4.539 1 78.69 193 PRO A CA 1
ATOM 1471 C C . PRO A 1 193 ? 13.969 -5.277 5.398 1 78.69 193 PRO A C 1
ATOM 1473 O O . PRO A 1 193 ? 13.742 -4.746 6.484 1 78.69 193 PRO A O 1
ATOM 1476 N N . PRO A 1 194 ? 15.141 -5.461 4.848 1 74.25 194 PRO A N 1
ATOM 1477 C CA . PRO A 1 194 ? 16.281 -4.883 5.555 1 7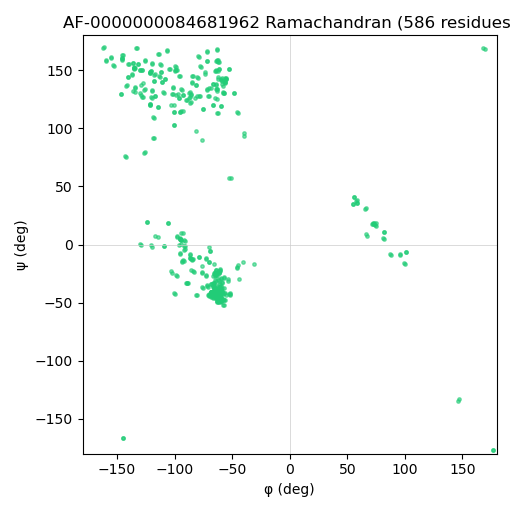4.25 194 PRO A CA 1
ATOM 1478 C C . PRO A 1 194 ? 16.141 -3.377 5.773 1 74.25 194 PRO A C 1
ATOM 1480 O O . PRO A 1 194 ? 15.625 -2.67 4.906 1 74.25 194 PRO A O 1
ATOM 1483 N N . GLY A 1 195 ? 16.547 -2.91 6.93 1 78 195 GLY A N 1
ATOM 1484 C CA . GLY A 1 195 ? 16.453 -1.489 7.23 1 78 195 GLY A CA 1
ATOM 1485 C C . GLY A 1 195 ? 15.25 -1.131 8.07 1 78 195 GLY A C 1
ATOM 1486 O O . GLY A 1 195 ? 15.156 -0.017 8.594 1 78 195 GLY A O 1
ATOM 1487 N N . THR A 1 196 ? 14.344 -2.062 8.117 1 85.44 196 THR A N 1
ATOM 1488 C CA . THR A 1 196 ? 13.211 -1.828 9 1 85.44 196 THR A CA 1
ATOM 1489 C C . THR A 1 196 ? 13.68 -1.645 10.445 1 85.44 196 THR A C 1
ATOM 1491 O O . THR A 1 196 ? 14.648 -2.273 10.875 1 85.44 196 THR A O 1
ATOM 1494 N N . ASP A 1 197 ? 13.023 -0.745 11.172 1 91.94 197 ASP A N 1
ATOM 1495 C CA . ASP A 1 197 ? 13.367 -0.459 12.562 1 91.94 197 ASP A CA 1
ATOM 1496 C C . ASP A 1 197 ? 13.516 -1.748 13.367 1 91.94 197 ASP A C 1
ATOM 1498 O O . ASP A 1 197 ? 12.641 -2.611 13.344 1 91.94 197 ASP A O 1
ATOM 1502 N N . ALA A 1 198 ? 14.625 -1.84 14.094 1 91.44 198 ALA A N 1
ATOM 1503 C CA . ALA A 1 198 ? 14.969 -3.082 14.781 1 91.44 198 ALA A CA 1
ATOM 1504 C C . ALA A 1 198 ? 13.992 -3.369 15.922 1 91.44 198 ALA A C 1
ATOM 1506 O O . ALA A 1 198 ? 13.641 -4.527 16.172 1 91.44 198 ALA A O 1
ATOM 1507 N N . ARG A 1 199 ? 13.602 -2.361 16.672 1 94.81 199 ARG A N 1
ATOM 1508 C CA . ARG A 1 199 ? 12.656 -2.545 17.766 1 94.81 199 ARG A CA 1
ATOM 1509 C C . ARG A 1 199 ? 11.289 -2.99 17.25 1 94.81 199 ARG A C 1
ATOM 1511 O O . ARG A 1 199 ? 10.656 -3.867 17.828 1 94.81 199 ARG A O 1
ATOM 1518 N N . TRP A 1 200 ? 10.953 -2.379 16.172 1 94.69 200 TRP A N 1
ATOM 1519 C CA . TRP A 1 200 ? 9.711 -2.725 15.477 1 94.69 200 TRP A CA 1
ATOM 1520 C C . TRP A 1 200 ? 9.727 -4.18 15.023 1 94.69 200 TRP A C 1
ATOM 1522 O O . TRP A 1 200 ? 8.789 -4.934 15.297 1 94.69 200 TRP A O 1
ATOM 1532 N N . ARG A 1 201 ? 10.75 -4.594 14.406 1 92.12 201 ARG A N 1
ATOM 1533 C CA . ARG A 1 201 ? 10.914 -5.957 13.906 1 92.12 201 ARG A CA 1
ATOM 1534 C C . ARG A 1 201 ? 10.828 -6.969 15.047 1 92.12 201 ARG A C 1
ATOM 1536 O O . ARG A 1 201 ? 10.109 -7.965 14.945 1 92.12 201 ARG A O 1
ATOM 1543 N N . ALA A 1 202 ? 11.508 -6.668 16.109 1 90.75 202 ALA A N 1
ATOM 1544 C CA . ALA A 1 202 ? 11.547 -7.578 17.25 1 90.75 202 ALA A CA 1
ATOM 1545 C C . ALA A 1 202 ? 10.172 -7.691 17.906 1 90.75 202 ALA A C 1
ATOM 1547 O O . ALA A 1 202 ? 9.742 -8.781 18.266 1 90.75 202 ALA A O 1
ATOM 1548 N N . TYR A 1 203 ? 9.508 -6.648 18.047 1 94.25 203 TYR A N 1
ATOM 1549 C CA . TYR A 1 203 ? 8.211 -6.621 18.719 1 94.25 203 TYR A CA 1
ATOM 1550 C C . TYR A 1 203 ? 7.191 -7.473 17.969 1 94.25 203 TYR A C 1
ATOM 1552 O O . TYR A 1 203 ? 6.422 -8.211 18.594 1 94.25 203 TYR A O 1
ATOM 1560 N N . TRP A 1 204 ? 7.219 -7.379 16.672 1 91.62 204 TRP A N 1
ATOM 1561 C CA . TRP A 1 204 ? 6.227 -8.078 15.859 1 91.62 204 TRP A CA 1
ATOM 1562 C C . TRP A 1 204 ? 6.738 -9.445 15.43 1 91.62 204 TRP A C 1
ATOM 1564 O O . TRP A 1 204 ? 6.188 -10.062 14.508 1 91.62 204 TRP A O 1
ATOM 1574 N N . LEU A 1 205 ? 7.836 -9.891 15.977 1 84.44 205 LEU A N 1
ATOM 1575 C CA . LEU A 1 205 ? 8.438 -11.203 15.797 1 84.44 205 LEU A CA 1
ATOM 1576 C C . LEU A 1 205 ? 8.906 -11.398 14.359 1 84.44 205 LEU A C 1
ATOM 1578 O O . LEU A 1 205 ? 8.758 -12.484 13.789 1 84.44 205 LEU A O 1
ATOM 1582 N N . GLY A 1 206 ? 9.273 -10.328 13.773 1 83.06 206 GLY A N 1
ATOM 1583 C CA . GLY A 1 206 ? 9.938 -10.461 12.484 1 83.06 206 GLY A CA 1
ATOM 1584 C C . GLY A 1 206 ? 11.258 -11.203 12.562 1 83.06 206 GLY A C 1
ATOM 1585 O O . GLY A 1 206 ? 12.031 -11 13.5 1 83.06 206 GLY A O 1
ATOM 1586 N N . ALA A 1 207 ? 11.414 -12.094 11.68 1 80.94 207 ALA A N 1
ATOM 1587 C CA . ALA A 1 207 ? 12.648 -12.883 11.68 1 80.94 207 ALA A CA 1
ATOM 1588 C C . ALA A 1 207 ? 13.859 -12 11.406 1 80.94 207 ALA A C 1
ATOM 1590 O O . ALA A 1 207 ? 13.758 -10.992 10.703 1 80.94 207 ALA A O 1
ATOM 1591 N N . PRO A 1 208 ? 14.961 -12.5 12.031 1 78 208 PRO A N 1
ATOM 1592 C CA . PRO A 1 208 ? 16.203 -11.789 11.711 1 78 208 PRO A CA 1
ATOM 1593 C C . PRO A 1 208 ? 16.562 -11.875 10.227 1 78 208 PRO A C 1
ATOM 1595 O O . PRO A 1 208 ? 16.062 -12.758 9.523 1 78 208 PRO A O 1
ATOM 1598 N N . ASP A 1 209 ? 17.344 -10.977 9.844 1 71.31 209 ASP A N 1
ATOM 1599 C CA . ASP A 1 209 ? 17.688 -10.852 8.43 1 71.31 209 ASP A CA 1
ATOM 1600 C C . ASP A 1 209 ? 18.438 -12.094 7.938 1 71.31 209 ASP A C 1
ATOM 1602 O O . ASP A 1 209 ? 18.406 -12.406 6.746 1 71.31 209 ASP A O 1
ATOM 1606 N N . ASP A 1 210 ? 19.016 -12.812 8.734 1 69.56 210 ASP A N 1
ATOM 1607 C CA . ASP A 1 210 ? 19.859 -13.93 8.344 1 69.56 210 ASP A CA 1
ATOM 1608 C C . ASP A 1 210 ? 19.047 -15.227 8.273 1 69.56 210 ASP A C 1
ATOM 1610 O O . ASP A 1 210 ? 19.578 -16.266 7.883 1 69.56 210 ASP A O 1
ATOM 1614 N N . VAL A 1 211 ? 17.859 -15.156 8.641 1 72.38 211 VAL A N 1
ATOM 1615 C CA . VAL A 1 211 ? 17.016 -16.344 8.562 1 72.38 211 VAL A CA 1
ATOM 1616 C C . VAL A 1 211 ? 16.188 -16.312 7.277 1 72.38 211 VAL A C 1
ATOM 1618 O O . VAL A 1 211 ? 15.641 -15.266 6.91 1 72.38 211 VAL A O 1
ATOM 1621 N N . PRO A 1 212 ? 16.281 -17.422 6.609 1 70.5 212 PRO A N 1
ATOM 1622 C CA . PRO A 1 212 ? 15.461 -17.469 5.395 1 70.5 212 PRO A CA 1
ATOM 1623 C C . PRO A 1 212 ? 13.969 -17.359 5.684 1 70.5 212 PRO A C 1
ATOM 1625 O O . PRO A 1 212 ? 13.508 -17.766 6.758 1 70.5 212 PRO A O 1
ATOM 1628 N N . GLY A 1 213 ? 13.242 -16.703 4.828 1 75.19 213 GLY A N 1
ATOM 1629 C CA . GLY A 1 213 ? 11.805 -16.562 4.941 1 75.19 213 GLY A CA 1
ATOM 1630 C C . GLY A 1 213 ? 11.227 -15.516 4.004 1 75.19 213 GLY A C 1
ATOM 1631 O O . GLY A 1 213 ? 11.977 -14.75 3.395 1 75.19 213 GLY A O 1
ATOM 1632 N N . PRO A 1 214 ? 9.953 -15.539 3.938 1 81.81 214 PRO A N 1
ATOM 1633 C CA . PRO A 1 214 ? 9.336 -14.562 3.033 1 81.81 214 PRO A CA 1
ATOM 1634 C C . PRO A 1 214 ? 9.414 -13.133 3.564 1 81.81 214 PRO A C 1
ATOM 1636 O O . PRO A 1 214 ? 9.172 -12.898 4.75 1 81.81 214 PRO A O 1
ATOM 1639 N N . VAL A 1 215 ? 9.805 -12.242 2.691 1 85.44 215 VAL A N 1
ATOM 1640 C CA . VAL A 1 215 ? 9.812 -10.82 3.025 1 85.44 215 VAL A CA 1
ATOM 1641 C C . VAL A 1 215 ? 8.445 -10.211 2.725 1 85.44 215 VAL A C 1
ATOM 1643 O O . VAL A 1 215 ? 7.918 -10.375 1.622 1 85.44 215 VAL A O 1
ATOM 1646 N N . VAL A 1 216 ? 7.828 -9.547 3.736 1 87.75 216 VAL A N 1
ATOM 1647 C CA . VAL A 1 216 ? 6.477 -9.016 3.607 1 87.75 216 VAL A CA 1
ATOM 1648 C C . VAL A 1 216 ? 6.484 -7.508 3.842 1 87.75 216 VAL A C 1
ATOM 1650 O O . VAL A 1 216 ? 7.312 -6.996 4.602 1 87.75 216 VAL A O 1
ATOM 1653 N N . SER A 1 217 ? 5.562 -6.805 3.145 1 87.88 217 SER A N 1
ATOM 1654 C CA . SER A 1 217 ? 5.5 -5.352 3.279 1 87.88 217 SER A CA 1
ATOM 1655 C C . SER A 1 217 ? 4.082 -4.883 3.574 1 87.88 217 SER A C 1
ATOM 1657 O O . SER A 1 217 ? 3.842 -3.688 3.752 1 87.88 217 SER A O 1
ATOM 1659 N N . SER A 1 218 ? 3.168 -5.793 3.662 1 88.88 218 SER A N 1
ATOM 1660 C CA . SER A 1 218 ? 1.774 -5.492 3.979 1 88.88 218 SER A CA 1
ATOM 1661 C C . SER A 1 218 ? 1.149 -6.602 4.82 1 88.88 218 SER A C 1
ATOM 1663 O O . SER A 1 218 ? 1.707 -7.695 4.926 1 88.88 218 SER A O 1
ATOM 1665 N N . LEU A 1 219 ? 0.062 -6.234 5.398 1 88.56 219 LEU A N 1
ATOM 1666 C CA . LEU A 1 219 ? -0.651 -7.23 6.191 1 88.56 219 LEU A CA 1
ATOM 1667 C C . LEU A 1 219 ? -1.134 -8.383 5.309 1 88.56 219 LEU A C 1
ATOM 1669 O O . LEU A 1 219 ? -1.1 -9.539 5.723 1 88.56 219 LEU A O 1
ATOM 1673 N N . GLU A 1 220 ? -1.55 -8.055 4.152 1 87.5 220 GLU A N 1
ATOM 1674 C CA . GLU A 1 220 ? -1.979 -9.094 3.225 1 87.5 220 GLU A CA 1
ATOM 1675 C C . GLU A 1 220 ? -0.832 -10.047 2.895 1 87.5 220 GLU A C 1
ATOM 1677 O O . GLU A 1 220 ? -1.029 -11.266 2.812 1 87.5 220 GLU A O 1
ATOM 1682 N N . GLU A 1 221 ? 0.291 -9.531 2.707 1 88.94 221 GLU A N 1
ATOM 1683 C CA . GLU A 1 221 ? 1.457 -10.367 2.439 1 88.94 221 GLU A CA 1
ATOM 1684 C C . GLU A 1 221 ? 1.811 -11.219 3.65 1 88.94 221 GLU A C 1
ATOM 1686 O O . GLU A 1 221 ? 2.209 -12.383 3.504 1 88.94 221 GLU A O 1
ATOM 1691 N N . CYS A 1 222 ? 1.645 -10.688 4.824 1 91.12 222 CYS A N 1
ATOM 1692 C CA . CYS A 1 222 ? 1.845 -11.461 6.043 1 91.12 222 CYS A CA 1
ATOM 1693 C C . CYS A 1 222 ? 0.901 -12.656 6.09 1 91.12 222 CYS A C 1
ATOM 1695 O O . CYS A 1 222 ? 1.338 -13.789 6.297 1 91.12 222 CYS A O 1
ATOM 1697 N N . LEU A 1 223 ? -0.351 -12.398 5.836 1 90.44 223 LEU A N 1
ATOM 1698 C CA . LEU A 1 223 ? -1.37 -13.438 5.945 1 90.44 223 LEU A CA 1
ATOM 1699 C C . LEU A 1 223 ? -1.188 -14.5 4.863 1 90.44 223 LEU A C 1
ATOM 1701 O O . LEU A 1 223 ? -1.431 -15.68 5.098 1 90.44 223 LEU A O 1
ATOM 1705 N N . HIS A 1 224 ? -0.747 -14.016 3.771 1 87.44 224 HIS A N 1
ATOM 1706 C CA . HIS A 1 224 ? -0.414 -14.961 2.717 1 87.44 224 HIS A CA 1
ATOM 1707 C C . HIS A 1 224 ? 0.727 -15.883 3.141 1 87.44 224 HIS A C 1
ATOM 1709 O O . HIS A 1 224 ? 0.683 -17.094 2.893 1 87.44 224 HIS A O 1
ATOM 1715 N N . ALA A 1 225 ? 1.726 -15.289 3.703 1 88.5 225 ALA A N 1
ATOM 1716 C CA . ALA A 1 225 ? 2.854 -16.094 4.176 1 88.5 225 ALA A CA 1
ATOM 1717 C C . ALA A 1 225 ? 2.404 -17.109 5.211 1 88.5 225 ALA A C 1
ATOM 1719 O O . ALA A 1 225 ? 2.883 -18.25 5.211 1 88.5 225 ALA A O 1
ATOM 1720 N N . VAL A 1 226 ? 1.47 -16.75 6.031 1 91.06 226 VAL A N 1
ATOM 1721 C CA . VAL A 1 226 ? 0.912 -17.672 7.016 1 91.06 226 VAL A CA 1
ATOM 1722 C C . VAL A 1 226 ? 0.216 -18.828 6.301 1 91.06 226 VAL A C 1
ATOM 1724 O O . VAL A 1 226 ? 0.472 -20 6.605 1 91.06 226 VAL A O 1
ATOM 1727 N N . LEU A 1 227 ? -0.597 -18.484 5.367 1 87 227 LEU A N 1
ATOM 1728 C CA . LEU A 1 227 ? -1.432 -19.469 4.684 1 87 227 LEU A CA 1
ATOM 1729 C C . LEU A 1 227 ? -0.588 -20.375 3.783 1 87 227 LEU A C 1
ATOM 1731 O O . LEU A 1 227 ? -0.746 -21.594 3.797 1 87 227 LEU A O 1
ATOM 1735 N N . TRP A 1 228 ? 0.345 -19.75 3.078 1 81.12 228 TRP A N 1
ATOM 1736 C CA . TRP A 1 228 ? 1.007 -20.453 1.981 1 81.12 228 TRP A CA 1
ATOM 1737 C C . TRP A 1 228 ? 2.357 -21 2.424 1 81.12 228 TRP A C 1
ATOM 1739 O O . TRP A 1 228 ? 2.844 -21.984 1.867 1 81.12 228 TRP A O 1
ATOM 1749 N N . GLU A 1 229 ? 2.969 -20.391 3.4 1 82.06 229 GLU A N 1
ATOM 1750 C CA . GLU A 1 229 ? 4.324 -20.797 3.762 1 82.06 229 GLU A CA 1
ATOM 1751 C C . GLU A 1 229 ? 4.391 -21.266 5.211 1 82.06 229 GLU A C 1
ATOM 1753 O O . GLU A 1 229 ? 5.461 -21.625 5.707 1 82.06 229 GLU A O 1
ATOM 1758 N N . GLY A 1 230 ? 3.311 -21.219 5.859 1 85.44 230 GLY A N 1
ATOM 1759 C CA . GLY A 1 230 ? 3.225 -21.75 7.207 1 85.44 230 GLY A CA 1
ATOM 1760 C C . GLY A 1 230 ? 3.932 -20.891 8.242 1 85.44 230 GLY A C 1
ATOM 1761 O O . GLY A 1 230 ? 4.316 -21.391 9.305 1 85.44 230 GLY A O 1
ATOM 1762 N N . THR A 1 231 ? 4.176 -19.688 7.906 1 90.44 231 THR A N 1
ATOM 1763 C CA . THR A 1 231 ? 4.785 -18.781 8.867 1 90.44 231 THR A CA 1
ATOM 1764 C C . THR A 1 231 ? 3.783 -18.391 9.953 1 90.44 231 THR A C 1
ATOM 1766 O O . THR A 1 231 ? 2.58 -18.625 9.805 1 90.44 231 THR A O 1
ATOM 1769 N N . VAL A 1 232 ? 4.32 -17.984 11.055 1 90.69 232 VAL A N 1
ATOM 1770 C CA . VAL A 1 232 ? 3.492 -17.453 12.133 1 90.69 232 VAL A CA 1
ATOM 1771 C C . VAL A 1 232 ? 3.908 -16.016 12.43 1 90.69 232 VAL A C 1
ATOM 1773 O O . VAL A 1 232 ? 5.047 -15.617 12.156 1 90.69 232 VAL A O 1
ATOM 1776 N N . GLY A 1 233 ? 2.938 -15.234 12.859 1 88.75 233 GLY A N 1
ATOM 1777 C CA . GLY A 1 233 ? 3.252 -13.852 13.195 1 88.75 233 GLY A CA 1
ATOM 1778 C C . GLY A 1 233 ? 2.281 -13.25 14.195 1 88.75 233 GLY A C 1
ATOM 1779 O O . GLY A 1 233 ? 1.221 -13.82 14.461 1 88.75 233 GLY A O 1
ATOM 1780 N N . LEU A 1 234 ? 2.729 -12.148 14.82 1 94 234 LEU A N 1
ATOM 1781 C CA . LEU A 1 234 ? 1.891 -11.367 15.727 1 94 234 LEU A CA 1
ATOM 1782 C C . LEU A 1 234 ? 1.226 -10.211 14.992 1 94 234 LEU A C 1
ATOM 1784 O O . LEU A 1 234 ? 1.858 -9.547 14.164 1 94 234 LEU A O 1
ATOM 1788 N N . LEU A 1 235 ? -0.013 -10.094 15.242 1 94 235 LEU A N 1
ATOM 1789 C CA . LEU A 1 235 ? -0.803 -9 14.688 1 94 235 LEU A CA 1
ATOM 1790 C C . LEU A 1 235 ? -1.645 -8.328 15.766 1 94 235 LEU A C 1
ATOM 1792 O O . LEU A 1 235 ? -1.917 -8.93 16.812 1 94 235 LEU A O 1
ATOM 1796 N N . PRO A 1 236 ? -1.989 -7.055 15.5 1 92.62 236 PRO A N 1
ATOM 1797 C CA . PRO A 1 236 ? -2.977 -6.465 16.406 1 92.62 236 PRO A CA 1
ATOM 1798 C C . PRO A 1 236 ? -4.312 -7.203 16.375 1 92.62 236 PRO A C 1
ATOM 1800 O O . PRO A 1 236 ? -4.727 -7.703 15.336 1 92.62 236 PRO A O 1
ATOM 1803 N N . ALA A 1 237 ? -5.012 -7.191 17.438 1 90.75 237 ALA A N 1
ATOM 1804 C CA . ALA A 1 237 ? -6.238 -7.965 17.594 1 90.75 237 ALA A CA 1
ATOM 1805 C C . ALA A 1 237 ? -7.281 -7.555 16.562 1 90.75 237 ALA A C 1
ATOM 1807 O O . ALA A 1 237 ? -8.062 -8.383 16.094 1 90.75 237 ALA A O 1
ATOM 1808 N N . GLY A 1 238 ? -7.297 -6.316 16.219 1 85.56 238 GLY A N 1
ATOM 1809 C CA . GLY A 1 238 ? -8.25 -5.852 15.219 1 85.56 238 GLY A CA 1
ATOM 1810 C C . GLY A 1 238 ? -8.094 -6.527 13.875 1 85.56 238 GLY A C 1
ATOM 1811 O O . GLY A 1 238 ? -9.023 -6.547 13.07 1 85.56 238 GLY A O 1
ATOM 1812 N N . ALA A 1 239 ? -6.922 -7.047 13.625 1 85.5 239 ALA A N 1
ATOM 1813 C CA . ALA A 1 239 ? -6.664 -7.75 12.375 1 85.5 239 ALA A CA 1
ATOM 1814 C C . ALA A 1 239 ? -7.52 -9.008 12.266 1 85.5 239 ALA A C 1
ATOM 1816 O O . ALA A 1 239 ? -7.875 -9.438 11.164 1 85.5 239 ALA A O 1
ATOM 1817 N N . ALA A 1 240 ? -7.824 -9.617 13.375 1 85.75 240 ALA A N 1
ATOM 1818 C CA . ALA A 1 240 ? -8.602 -10.859 13.391 1 85.75 240 ALA A CA 1
ATOM 1819 C C . ALA A 1 240 ? -9.984 -10.641 12.773 1 85.75 240 ALA A C 1
ATOM 1821 O O . ALA A 1 240 ? -10.5 -11.523 12.078 1 85.75 240 ALA A O 1
ATOM 1822 N N . LEU A 1 241 ? -10.523 -9.555 13 1 78.88 241 LEU A N 1
ATOM 1823 C CA . LEU A 1 241 ? -11.836 -9.25 12.445 1 78.88 241 LEU A CA 1
ATOM 1824 C C . LEU A 1 241 ? -11.727 -8.781 11 1 78.88 241 LEU A C 1
ATOM 1826 O O . LEU A 1 241 ? -12.398 -9.32 10.117 1 78.88 241 LEU A O 1
ATOM 1830 N N . ARG A 1 242 ? -10.812 -7.973 10.766 1 77.25 242 ARG A N 1
ATOM 1831 C CA . ARG A 1 242 ? -10.703 -7.281 9.484 1 77.25 242 ARG A CA 1
ATOM 1832 C C . ARG A 1 242 ? -10.148 -8.211 8.414 1 77.25 242 ARG A C 1
ATOM 1834 O O . ARG A 1 242 ? -10.398 -8.008 7.223 1 77.25 242 ARG A O 1
ATOM 1841 N N . HIS A 1 243 ? -9.445 -9.195 8.883 1 81.88 243 HIS A N 1
ATOM 1842 C CA . HIS A 1 243 ? -8.742 -10.016 7.898 1 81.88 243 HIS A CA 1
ATOM 1843 C C . HIS A 1 243 ? -9.125 -11.484 8.039 1 81.88 243 HIS A C 1
ATOM 1845 O O . HIS A 1 243 ? -8.398 -12.359 7.57 1 81.88 243 HIS A O 1
ATOM 1851 N N . ALA A 1 244 ? -10.219 -11.664 8.68 1 82.25 244 ALA A N 1
ATOM 1852 C CA . ALA A 1 244 ? -10.703 -13.039 8.805 1 82.25 244 ALA A CA 1
ATOM 1853 C C . ALA A 1 244 ? -10.906 -13.68 7.434 1 82.25 244 ALA A C 1
ATOM 1855 O O . ALA A 1 244 ? -11.469 -13.062 6.531 1 82.25 244 ALA A O 1
ATOM 1856 N N . ARG A 1 245 ? -10.383 -14.836 7.297 1 79.94 245 ARG A N 1
ATOM 1857 C CA . ARG A 1 245 ? -10.531 -15.602 6.059 1 79.94 245 ARG A CA 1
ATOM 1858 C C . ARG A 1 245 ? -10.273 -17.078 6.297 1 79.94 245 ARG A C 1
ATOM 1860 O O . ARG A 1 245 ? -9.609 -17.453 7.27 1 79.94 245 ARG A O 1
ATOM 1867 N N . PRO A 1 246 ? -10.805 -17.891 5.375 1 83.56 246 PRO A N 1
ATOM 1868 C CA . PRO A 1 246 ? -10.531 -19.312 5.52 1 83.56 246 PRO A CA 1
ATOM 1869 C C . PRO A 1 246 ? -9.039 -19.641 5.488 1 83.56 246 PRO A C 1
ATOM 1871 O O . PRO A 1 246 ? -8.281 -19.016 4.75 1 83.56 246 PRO A O 1
ATOM 1874 N N . GLY A 1 247 ? -8.695 -20.594 6.332 1 87.81 247 GLY A N 1
ATOM 1875 C CA . GLY A 1 247 ? -7.34 -21.109 6.297 1 87.81 247 GLY A CA 1
ATOM 1876 C C . GLY A 1 247 ? -6.418 -20.453 7.309 1 87.81 247 GLY A C 1
ATOM 1877 O O . GLY A 1 247 ? -5.281 -20.891 7.496 1 87.81 247 GLY A O 1
ATOM 1878 N N . ILE A 1 248 ? -6.938 -19.375 7.953 1 92.19 248 ILE A N 1
ATOM 1879 C CA . ILE A 1 248 ? -6.109 -18.688 8.938 1 92.19 248 ILE A CA 1
ATOM 1880 C C . ILE A 1 248 ? -6.855 -18.594 10.266 1 92.19 248 ILE A C 1
ATOM 1882 O O . ILE A 1 248 ? -8.055 -18.297 10.297 1 92.19 248 ILE A O 1
ATOM 1886 N N . ALA A 1 249 ? -6.211 -18.906 11.328 1 95.19 249 ALA A N 1
ATOM 1887 C CA . ALA A 1 249 ? -6.73 -18.734 12.68 1 95.19 249 ALA A CA 1
ATOM 1888 C C . ALA A 1 249 ? -6.008 -17.594 13.406 1 95.19 249 ALA A C 1
ATOM 1890 O O . ALA A 1 249 ? -4.797 -17.422 13.258 1 95.19 249 ALA A O 1
ATOM 1891 N N . PHE A 1 250 ? -6.742 -16.891 14.156 1 95.94 250 PHE A N 1
ATOM 1892 C CA . PHE A 1 250 ? -6.211 -15.828 15.016 1 95.94 250 PHE A CA 1
ATOM 1893 C C . PHE A 1 250 ? -6.398 -16.188 16.484 1 95.94 250 PHE A C 1
ATOM 1895 O O . PHE A 1 250 ? -7.527 -16.281 16.969 1 95.94 250 PHE A O 1
ATOM 1902 N N . VAL A 1 251 ? -5.312 -16.312 17.219 1 97.06 251 VAL A N 1
ATOM 1903 C CA . VAL A 1 251 ? -5.371 -16.781 18.609 1 97.06 251 VAL A CA 1
ATOM 1904 C C . VAL A 1 251 ? -4.793 -15.703 19.531 1 97.06 251 VAL A C 1
ATOM 1906 O O . VAL A 1 251 ? -3.664 -15.25 19.328 1 97.06 251 VAL A O 1
ATOM 1909 N N . PRO A 1 252 ? -5.543 -15.32 20.531 1 97.12 252 PRO A N 1
ATOM 1910 C CA . PRO A 1 252 ? -5.008 -14.344 21.484 1 97.12 252 PRO A CA 1
ATOM 1911 C C . PRO A 1 252 ? -3.689 -14.789 22.109 1 97.12 252 PRO A C 1
ATOM 1913 O O . PRO A 1 252 ? -3.514 -15.977 22.406 1 97.12 252 PRO A O 1
ATOM 1916 N N . VAL A 1 253 ? -2.824 -13.805 22.297 1 96.62 253 VAL A N 1
ATOM 1917 C CA . VAL A 1 253 ? -1.482 -14.141 22.766 1 96.62 253 VAL A CA 1
ATOM 1918 C C . VAL A 1 253 ? -1.211 -13.453 24.109 1 96.62 253 VAL A C 1
ATOM 1920 O O . VAL A 1 253 ? -1.452 -12.258 24.25 1 96.62 253 VAL A O 1
ATOM 1923 N N . ASP A 1 254 ? -0.711 -14.242 24.984 1 95.25 254 ASP A N 1
ATOM 1924 C CA . ASP A 1 254 ? -0.205 -13.734 26.25 1 95.25 254 ASP A CA 1
ATOM 1925 C C . ASP A 1 254 ? 1.321 -13.758 26.281 1 95.25 254 ASP A C 1
ATOM 1927 O O . ASP A 1 254 ? 1.958 -14.32 25.391 1 95.25 254 ASP A O 1
ATOM 1931 N N . GLY A 1 255 ? 1.922 -13.039 27.344 1 95.12 255 GLY A N 1
ATOM 1932 C CA . GLY A 1 255 ? 3.363 -13.062 27.516 1 95.12 255 GLY A CA 1
ATOM 1933 C C . GLY A 1 255 ? 4.094 -12.086 26.609 1 95.12 255 GLY A C 1
ATOM 1934 O O . GLY A 1 255 ? 5.289 -12.25 26.359 1 95.12 255 GLY A O 1
ATOM 1935 N N . HIS A 1 256 ? 3.383 -11.266 26.016 1 94.81 256 HIS A N 1
ATOM 1936 C CA . HIS A 1 256 ? 3.906 -10.195 25.172 1 94.81 256 HIS A CA 1
ATOM 1937 C C . HIS A 1 256 ? 3.203 -8.875 25.469 1 94.81 256 HIS A C 1
ATOM 1939 O O . HIS A 1 256 ? 1.998 -8.852 25.719 1 94.81 256 HIS A O 1
ATOM 1945 N N . ALA A 1 257 ? 3.932 -7.797 25.578 1 95.56 257 ALA A N 1
ATOM 1946 C CA . ALA A 1 257 ? 3.324 -6.5 25.844 1 95.56 257 ALA A CA 1
ATOM 1947 C C . ALA A 1 257 ? 2.268 -6.156 24.797 1 95.56 257 ALA A C 1
ATOM 1949 O O . ALA A 1 257 ? 2.445 -6.441 23.609 1 95.56 257 ALA A O 1
ATOM 1950 N N . PRO A 1 258 ? 1.165 -5.578 25.188 1 95.62 258 PRO A N 1
ATOM 1951 C CA . PRO A 1 258 ? 0.176 -5.141 24.203 1 95.62 258 PRO A CA 1
ATOM 1952 C C . PRO A 1 258 ? 0.719 -4.074 23.25 1 95.62 258 PRO A C 1
ATOM 1954 O O . PRO A 1 258 ? 1.741 -3.447 23.547 1 95.62 258 PRO A O 1
ATOM 1957 N N . SER A 1 259 ? 0.06 -4.016 22.109 1 94.75 259 SER A N 1
ATOM 1958 C CA . SER A 1 259 ? 0.425 -2.977 21.156 1 94.75 259 SER A CA 1
ATOM 1959 C C . SER A 1 259 ? 0.002 -1.597 21.641 1 94.75 259 SER A C 1
ATOM 1961 O O . SER A 1 259 ? -1.141 -1.404 22.062 1 94.75 259 SER A O 1
ATOM 1963 N N . ARG A 1 260 ? 0.937 -0.668 21.656 1 96.12 260 ARG A N 1
ATOM 1964 C CA . ARG A 1 260 ? 0.648 0.707 22.047 1 96.12 260 ARG A CA 1
ATOM 1965 C C . ARG A 1 260 ? 0.363 1.58 20.844 1 96.12 260 ARG A C 1
ATOM 1967 O O . ARG A 1 260 ? 1.245 1.803 20 1 96.12 260 ARG A O 1
ATOM 1974 N N . ILE A 1 261 ? -0.846 2.064 20.719 1 95.81 261 ILE A N 1
ATOM 1975 C CA . ILE A 1 261 ? -1.252 2.953 19.641 1 95.81 261 ILE A CA 1
ATOM 1976 C C . ILE A 1 261 ? -0.942 4.398 20.016 1 95.81 261 ILE A C 1
ATOM 1978 O O . ILE A 1 261 ? -1.318 4.863 21.094 1 95.81 261 ILE A O 1
ATOM 1982 N N . VAL A 1 262 ? -0.282 5.113 19.062 1 96.75 262 VAL A N 1
ATOM 1983 C CA . VAL A 1 262 ? 0.169 6.457 19.406 1 96.75 262 VAL A CA 1
ATOM 1984 C C . VAL A 1 262 ? -0.043 7.395 18.219 1 96.75 262 VAL A C 1
ATOM 1986 O O . VAL A 1 262 ? -0.16 6.941 17.078 1 96.75 262 VAL A O 1
ATOM 1989 N N . THR A 1 263 ? -0.161 8.594 18.516 1 96 263 THR A N 1
ATOM 1990 C CA . THR A 1 263 ? 0.129 9.617 17.516 1 96 263 THR A CA 1
ATOM 1991 C C . THR A 1 263 ? 1.564 10.117 17.656 1 96 263 THR A C 1
ATOM 1993 O O . THR A 1 263 ? 2.107 10.164 18.766 1 96 263 THR A O 1
ATOM 1996 N N . ALA A 1 264 ? 2.164 10.43 16.562 1 96.69 264 ALA A N 1
ATOM 1997 C CA . ALA A 1 264 ? 3.518 10.977 16.547 1 96.69 264 ALA A CA 1
ATOM 1998 C C . ALA A 1 264 ? 3.627 12.133 15.555 1 96.69 264 ALA A C 1
ATOM 2000 O O . ALA A 1 264 ? 2.938 12.148 14.531 1 96.69 264 ALA A O 1
ATOM 2001 N N . ARG A 1 265 ? 4.43 13.078 15.859 1 94.75 265 ARG A N 1
ATOM 2002 C CA . ARG A 1 265 ? 4.73 14.195 14.969 1 94.75 265 ARG A CA 1
ATOM 2003 C C . ARG A 1 265 ? 6.176 14.656 15.133 1 94.75 265 ARG A C 1
ATOM 2005 O O . ARG A 1 265 ? 6.812 14.359 16.156 1 94.75 265 ARG A O 1
ATOM 2012 N N . ARG A 1 266 ? 6.637 15.344 14.133 1 89.38 266 ARG A N 1
ATOM 2013 C CA . ARG A 1 266 ? 7.98 15.898 14.25 1 89.38 266 ARG A CA 1
ATOM 2014 C C . ARG A 1 266 ? 8.047 16.969 15.336 1 89.38 266 ARG A C 1
ATOM 2016 O O . ARG A 1 266 ? 7.148 17.797 15.445 1 89.38 266 ARG A O 1
ATOM 2023 N N . ALA A 1 267 ? 9.047 16.953 16.078 1 87.88 267 ALA A N 1
ATOM 2024 C CA . ALA A 1 267 ? 9.188 17.859 17.219 1 87.88 267 ALA A CA 1
ATOM 2025 C C . ALA A 1 267 ? 9.469 19.281 16.75 1 87.88 267 ALA A C 1
ATOM 2027 O O . ALA A 1 267 ? 9.125 20.25 17.422 1 87.88 267 ALA A O 1
ATOM 2028 N N . THR A 1 268 ? 10.039 19.438 15.633 1 78.38 268 THR A N 1
ATOM 2029 C CA . THR A 1 268 ? 10.539 20.719 15.156 1 78.38 268 THR A CA 1
ATOM 2030 C C . THR A 1 268 ? 9.422 21.516 14.492 1 78.38 268 THR A C 1
ATOM 2032 O O . THR A 1 268 ? 9.547 22.734 14.281 1 78.38 268 THR A O 1
ATOM 2035 N N . THR A 1 269 ? 8.32 20.938 14.203 1 69.94 269 THR A N 1
ATOM 2036 C CA . THR A 1 269 ? 7.289 21.625 13.445 1 69.94 269 THR A CA 1
ATOM 2037 C C . THR A 1 269 ? 5.953 21.578 14.172 1 69.94 269 THR A C 1
ATOM 2039 O O . THR A 1 269 ? 5.105 20.734 13.867 1 69.94 269 THR A O 1
ATOM 2042 N N . PRO A 1 270 ? 5.918 22.453 15.109 1 73.38 270 PRO A N 1
ATOM 2043 C CA . PRO A 1 270 ? 4.598 22.453 15.742 1 73.38 270 PRO A CA 1
ATOM 2044 C C . PRO A 1 270 ? 3.494 22.938 14.812 1 73.38 270 PRO A C 1
ATOM 2046 O O . PRO A 1 270 ? 3.668 23.953 14.117 1 73.38 270 PRO A O 1
ATOM 2049 N N . ASP A 1 271 ? 2.52 22.188 14.523 1 81.69 271 ASP A N 1
ATOM 2050 C CA . ASP A 1 271 ? 1.327 22.516 13.75 1 81.69 271 ASP A CA 1
ATOM 2051 C C . ASP A 1 271 ? 0.065 22.375 14.594 1 81.69 271 ASP A C 1
ATOM 2053 O O . ASP A 1 271 ? -0.317 21.266 14.969 1 81.69 271 ASP A O 1
ATOM 2057 N N . PRO A 1 272 ? -0.514 23.531 14.922 1 83.44 272 PRO A N 1
ATOM 2058 C CA . PRO A 1 272 ? -1.714 23.484 15.758 1 83.44 272 PRO A CA 1
ATOM 2059 C C . PRO A 1 272 ? -2.799 22.578 15.195 1 83.44 272 PRO A C 1
ATOM 2061 O O . PRO A 1 272 ? -3.584 22 15.961 1 83.44 272 PRO A O 1
ATOM 2064 N N . ARG A 1 273 ? -2.838 22.469 13.938 1 85.25 273 ARG A N 1
ATOM 2065 C CA . ARG A 1 273 ? -3.822 21.562 13.328 1 85.25 273 ARG A CA 1
ATOM 2066 C C . ARG A 1 273 ? -3.529 20.109 13.68 1 85.25 273 ARG A C 1
ATOM 2068 O O . ARG A 1 273 ? -4.441 19.344 14.008 1 85.25 273 ARG A O 1
ATOM 2075 N N . ALA A 1 274 ? -2.275 19.812 13.609 1 89.94 274 ALA A N 1
ATOM 2076 C CA . ALA A 1 274 ? -1.868 18.453 13.977 1 89.94 274 ALA A CA 1
ATOM 2077 C C . ALA A 1 274 ? -2.156 18.172 15.445 1 89.94 274 ALA A C 1
ATOM 2079 O O . ALA A 1 274 ? -2.588 17.078 15.797 1 89.94 274 ALA A O 1
ATOM 2080 N N . GLU A 1 275 ? -1.935 19.156 16.219 1 89.69 275 GLU A N 1
ATOM 2081 C CA . GLU A 1 275 ? -2.211 19.016 17.656 1 89.69 275 GLU A CA 1
ATOM 2082 C C . GLU A 1 275 ? -3.703 18.812 17.906 1 89.69 275 GLU A C 1
ATOM 2084 O O . GLU A 1 275 ? -4.094 18 18.75 1 89.69 275 GLU A O 1
ATOM 2089 N N . ALA A 1 276 ? -4.484 19.516 17.266 1 88.56 276 ALA A N 1
ATOM 2090 C CA . ALA A 1 276 ? -5.934 19.391 17.406 1 88.56 276 ALA A CA 1
ATOM 2091 C C . ALA A 1 276 ? -6.41 18 17 1 88.56 276 ALA A C 1
ATOM 2093 O O . ALA A 1 276 ? -7.246 17.406 17.688 1 88.56 276 ALA A O 1
ATOM 2094 N N . LEU A 1 277 ? -5.895 17.547 15.922 1 90.94 277 LEU A N 1
ATOM 2095 C CA . LEU A 1 277 ? -6.258 16.219 15.477 1 90.94 277 LEU A CA 1
ATOM 2096 C C . LEU A 1 277 ? -5.805 15.164 16.484 1 90.94 277 LEU A C 1
ATOM 2098 O O . LEU A 1 277 ? -6.559 14.234 16.797 1 90.94 277 LEU A O 1
ATOM 2102 N N . ALA A 1 278 ? -4.625 15.328 16.953 1 92.19 278 ALA A N 1
ATOM 2103 C CA . ALA A 1 278 ? -4.105 14.398 17.953 1 92.19 278 ALA A CA 1
ATOM 2104 C C . ALA A 1 278 ? -4.996 14.367 19.188 1 92.19 278 ALA A C 1
ATOM 2106 O O . ALA A 1 278 ? -5.266 13.297 19.734 1 92.19 278 ALA A O 1
ATOM 2107 N N . GLN A 1 279 ? -5.445 15.484 19.562 1 91.12 279 GLN A N 1
ATOM 2108 C CA . GLN A 1 279 ? -6.32 15.586 20.734 1 91.12 279 GLN A CA 1
ATOM 2109 C C . GLN A 1 279 ? -7.672 14.922 20.453 1 91.12 279 GLN A C 1
ATOM 2111 O O . GLN A 1 279 ? -8.211 14.227 21.312 1 91.12 279 GLN A O 1
ATOM 2116 N N . ALA A 1 280 ? -8.18 15.141 19.328 1 90.56 280 ALA A N 1
ATOM 2117 C CA . ALA A 1 280 ? -9.453 14.523 18.953 1 90.56 280 ALA A CA 1
ATOM 2118 C C . ALA A 1 280 ? -9.344 13 18.938 1 90.56 280 ALA A C 1
ATOM 2120 O O . ALA A 1 280 ? -10.25 12.305 19.406 1 90.56 280 ALA A O 1
ATOM 2121 N N . LEU A 1 281 ? -8.273 12.531 18.406 1 91.69 281 LEU A N 1
ATOM 2122 C CA . LEU A 1 281 ? -8.039 11.094 18.375 1 91.69 281 LEU A CA 1
ATOM 2123 C C . LEU A 1 281 ? -7.906 10.523 19.781 1 91.69 281 LEU A C 1
ATOM 2125 O O . LEU A 1 281 ? -8.438 9.453 20.078 1 91.69 281 LEU A O 1
ATOM 2129 N N . THR A 1 282 ? -7.23 11.258 20.609 1 91.56 282 THR A N 1
ATOM 2130 C CA . THR A 1 282 ? -7.062 10.844 22 1 91.56 282 THR A CA 1
ATOM 2131 C C . THR A 1 282 ? -8.414 10.734 22.703 1 91.56 282 THR A C 1
ATOM 2133 O O . THR A 1 282 ? -8.688 9.742 23.375 1 91.56 282 THR A O 1
ATOM 2136 N N . ALA A 1 283 ? -9.203 11.68 22.5 1 89.31 283 ALA A N 1
ATOM 2137 C CA . ALA A 1 283 ? -10.531 11.688 23.109 1 89.31 283 ALA A CA 1
ATOM 2138 C C . ALA A 1 283 ? -11.383 10.539 22.578 1 89.31 283 ALA A C 1
ATOM 2140 O O . ALA A 1 283 ? -12.133 9.914 23.344 1 89.31 283 ALA A O 1
ATOM 2141 N N . ALA A 1 284 ? -11.242 10.273 21.344 1 88.44 284 ALA A N 1
ATOM 2142 C CA . ALA A 1 284 ? -12.023 9.203 20.734 1 88.44 284 ALA A CA 1
ATOM 2143 C C . ALA A 1 284 ? -11.609 7.844 21.281 1 88.44 284 ALA A C 1
ATOM 2145 O O . ALA A 1 284 ? -12.453 6.969 21.516 1 88.44 284 ALA A O 1
ATOM 2146 N N . PHE A 1 285 ? -10.344 7.699 21.438 1 88.12 285 PHE A N 1
ATOM 2147 C CA . PHE A 1 285 ? -9.844 6.438 21.984 1 88.12 285 PHE A CA 1
ATOM 2148 C C . PHE A 1 285 ? -10.328 6.234 23.422 1 88.12 285 PHE A C 1
ATOM 2150 O O . PHE A 1 285 ? -10.609 5.109 23.828 1 88.12 285 PHE A O 1
ATOM 2157 N N . ALA A 1 286 ? -10.367 7.27 24.125 1 85.19 286 ALA A N 1
ATOM 2158 C CA . ALA A 1 286 ? -10.789 7.203 25.531 1 85.19 286 ALA A CA 1
ATOM 2159 C C . ALA A 1 286 ? -12.258 6.789 25.641 1 85.19 286 ALA A C 1
ATOM 2161 O O . ALA A 1 286 ? -12.664 6.195 26.641 1 85.19 286 ALA A O 1
ATOM 2162 N N . ARG A 1 287 ? -13.016 7.02 24.672 1 80.75 287 ARG A N 1
ATOM 2163 C CA . ARG A 1 287 ? -14.453 6.754 24.719 1 80.75 287 ARG A CA 1
ATOM 2164 C C . ARG A 1 287 ? -14.773 5.383 24.125 1 80.75 287 ARG A C 1
ATOM 2166 O O . ARG A 1 287 ? -15.914 4.93 24.188 1 80.75 287 ARG A O 1
ATOM 2173 N N . ARG A 1 288 ? -13.766 4.797 23.562 1 75.62 288 ARG A N 1
ATOM 2174 C CA . ARG A 1 288 ? -13.992 3.492 22.953 1 75.62 288 ARG A CA 1
ATOM 2175 C C . ARG A 1 288 ? -14.367 2.449 24 1 75.62 288 ARG A C 1
ATOM 2177 O O . ARG A 1 288 ? -13.727 2.357 25.047 1 75.62 288 ARG A O 1
ATOM 2184 N N . PRO A 1 289 ? -15.547 1.82 23.672 1 62.97 289 PRO A N 1
ATOM 2185 C CA . PRO A 1 289 ? -15.836 0.715 24.594 1 62.97 289 PRO A CA 1
ATOM 2186 C C . PRO A 1 289 ? -14.727 -0.34 24.609 1 62.97 289 PRO A C 1
ATOM 2188 O O . PRO A 1 289 ? -14 -0.485 23.625 1 62.97 289 PRO A O 1
ATOM 2191 N N . PRO A 1 290 ? -14.375 -0.821 25.781 1 54.28 290 PRO A N 1
ATOM 2192 C CA . PRO A 1 290 ? -13.367 -1.884 25.828 1 54.28 290 PRO A CA 1
ATOM 2193 C C . PRO A 1 290 ? -13.625 -2.984 24.797 1 54.28 290 PRO A C 1
ATOM 2195 O O . PRO A 1 290 ? -14.781 -3.285 24.484 1 54.28 290 PRO A O 1
ATOM 2198 N N . ALA A 1 291 ? -12.766 -3.131 23.828 1 53.12 291 ALA A N 1
ATOM 2199 C CA . ALA A 1 291 ? -12.883 -4.219 22.859 1 53.12 291 ALA A CA 1
ATOM 2200 C C . ALA A 1 291 ? -13.312 -5.516 23.547 1 53.12 291 ALA A C 1
ATOM 2202 O O . ALA A 1 291 ? -12.711 -5.926 24.547 1 53.12 291 ALA A O 1
ATOM 2203 N N . ASP A 1 292 ? -14.516 -5.902 23.609 1 41.78 292 ASP A N 1
ATOM 2204 C CA . ASP A 1 292 ? -14.875 -7.238 24.062 1 41.78 292 ASP A CA 1
ATOM 2205 C C . ASP A 1 292 ? -14.117 -8.312 23.297 1 41.78 292 ASP A C 1
ATOM 2207 O O . ASP A 1 292 ? -14.484 -8.656 22.172 1 41.78 292 ASP A O 1
ATOM 2211 N N . LEU A 1 293 ? -12.938 -8.328 23.266 1 39.59 293 LEU A N 1
ATOM 2212 C CA . LEU A 1 293 ? -12.312 -9.523 22.703 1 39.59 293 LEU A CA 1
ATOM 2213 C C . LEU A 1 293 ? -12.969 -10.781 23.266 1 39.59 293 LEU A C 1
ATOM 2215 O O . LEU A 1 293 ? -12.516 -11.898 23 1 39.59 293 LEU A O 1
ATOM 2219 N N . ALA A 1 294 ? -13.695 -10.82 24.391 1 32 294 ALA A N 1
ATOM 2220 C CA . ALA A 1 294 ? -14.172 -12.008 25.094 1 32 294 ALA A CA 1
ATOM 2221 C C . ALA A 1 294 ? -15.18 -12.773 24.234 1 32 294 ALA A C 1
ATOM 2223 O O . ALA A 1 294 ? -15.609 -13.867 24.609 1 32 294 ALA A O 1
ATOM 2224 N N . GLN A 1 295 ? -15.961 -12.031 23.25 1 28.94 295 GLN A N 1
ATOM 2225 C CA . GLN A 1 295 ? -16.891 -13.055 22.781 1 28.94 295 GLN A CA 1
ATOM 2226 C C . GLN A 1 295 ? -16.25 -13.969 21.75 1 28.94 295 GLN A C 1
ATOM 2228 O O . GLN A 1 295 ? -15.469 -13.516 20.906 1 28.94 295 GLN A O 1
ATOM 2233 N N . MET B 1 1 ? 14.281 16.547 -12.992 1 73.44 1 MET B N 1
ATOM 2234 C CA . MET B 1 1 ? 14.578 15.953 -11.695 1 73.44 1 MET B CA 1
ATOM 2235 C C . MET B 1 1 ? 15.219 14.578 -11.859 1 73.44 1 MET B C 1
ATOM 2237 O O . MET B 1 1 ? 14.656 13.703 -12.523 1 73.44 1 MET B O 1
ATOM 2241 N N . ASP B 1 2 ? 16.391 14.438 -11.398 1 80.25 2 ASP B N 1
ATOM 2242 C CA . ASP B 1 2 ? 17.094 13.172 -11.516 1 80.25 2 ASP B CA 1
ATOM 2243 C C . ASP B 1 2 ? 17.719 12.766 -10.18 1 80.25 2 ASP B C 1
ATOM 2245 O O . ASP B 1 2 ? 17.734 13.562 -9.234 1 80.25 2 ASP B O 1
ATOM 2249 N N . LEU B 1 3 ? 18.203 11.484 -10.102 1 85.81 3 LEU B N 1
ATOM 2250 C CA . LEU B 1 3 ? 18.672 10.93 -8.844 1 85.81 3 LEU B CA 1
ATOM 2251 C C . LEU B 1 3 ? 19.938 11.656 -8.359 1 85.81 3 LEU B C 1
ATOM 2253 O O . LEU B 1 3 ? 20.125 11.828 -7.156 1 85.81 3 LEU B O 1
ATOM 2257 N N . ARG B 1 4 ? 20.766 12.102 -9.352 1 84.75 4 ARG B N 1
ATOM 2258 C CA . ARG B 1 4 ? 21.969 12.828 -8.992 1 84.75 4 ARG B CA 1
ATOM 2259 C C . ARG B 1 4 ? 21.641 14.18 -8.367 1 84.75 4 ARG B C 1
ATOM 2261 O O . ARG B 1 4 ? 22.234 14.57 -7.363 1 84.75 4 ARG B O 1
ATOM 2268 N N . ALA B 1 5 ? 20.688 14.812 -9.062 1 90.5 5 ALA B N 1
ATOM 2269 C CA . ALA B 1 5 ? 20.234 16.094 -8.516 1 90.5 5 ALA B CA 1
ATOM 2270 C C . ALA B 1 5 ? 19.609 15.906 -7.129 1 90.5 5 ALA B C 1
ATOM 2272 O O . ALA B 1 5 ? 19.828 16.719 -6.234 1 90.5 5 ALA B O 1
ATOM 2273 N N . LEU B 1 6 ? 18.875 14.828 -6.992 1 90.94 6 LEU B N 1
ATOM 2274 C CA . LEU B 1 6 ? 18.25 14.555 -5.703 1 90.94 6 LEU B CA 1
ATOM 2275 C C . LEU B 1 6 ? 19.297 14.266 -4.637 1 90.94 6 LEU B C 1
ATOM 2277 O O . LEU B 1 6 ? 19.156 14.68 -3.488 1 90.94 6 LEU B O 1
ATOM 2281 N N . ARG B 1 7 ? 20.375 13.555 -4.984 1 90.19 7 ARG B N 1
ATOM 2282 C CA . ARG B 1 7 ? 21.469 13.305 -4.055 1 90.19 7 ARG B CA 1
ATOM 2283 C C . ARG B 1 7 ? 22.141 14.602 -3.623 1 90.19 7 ARG B C 1
ATOM 2285 O O . ARG B 1 7 ? 22.453 14.789 -2.441 1 90.19 7 ARG B O 1
ATOM 2292 N N . CYS B 1 8 ? 22.312 15.453 -4.598 1 93 8 CYS B N 1
ATOM 2293 C CA . CYS B 1 8 ? 22.875 16.766 -4.305 1 93 8 CYS B CA 1
ATOM 2294 C C . CYS B 1 8 ? 21.984 17.547 -3.355 1 93 8 CYS B C 1
ATOM 2296 O O . CYS B 1 8 ? 22.469 18.125 -2.381 1 93 8 CYS B O 1
ATOM 2298 N N . PHE B 1 9 ? 20.75 17.516 -3.609 1 93.81 9 PHE B N 1
ATOM 2299 C CA . PHE B 1 9 ? 19.766 18.219 -2.809 1 93.81 9 PHE B CA 1
ATOM 2300 C C . PHE B 1 9 ? 19.781 17.734 -1.367 1 93.81 9 PHE B C 1
ATOM 2302 O O . PHE B 1 9 ? 19.828 18.531 -0.43 1 93.81 9 PHE B O 1
ATOM 2309 N N . VAL B 1 10 ? 19.766 16.438 -1.28 1 92.31 10 VAL B N 1
ATOM 2310 C CA . VAL B 1 10 ? 19.734 15.836 0.048 1 92.31 10 VAL B CA 1
ATOM 2311 C C . VAL B 1 10 ? 21 16.219 0.814 1 92.31 10 VAL B C 1
ATOM 2313 O O . VAL B 1 10 ? 20.938 16.531 2.004 1 92.31 10 VAL B O 1
ATOM 2316 N N . ALA B 1 11 ? 22.156 16.219 0.188 1 91.94 11 ALA B N 1
ATOM 2317 C CA . ALA B 1 11 ? 23.422 16.578 0.823 1 91.94 11 ALA B CA 1
ATOM 2318 C C . ALA B 1 11 ? 23.406 18.016 1.338 1 91.94 11 ALA B C 1
ATOM 2320 O O . ALA B 1 11 ? 23.812 18.281 2.467 1 91.94 11 ALA B O 1
ATOM 2321 N N . VAL B 1 12 ? 22.859 18.906 0.546 1 93.56 12 VAL B N 1
ATOM 2322 C CA . VAL B 1 12 ? 22.797 20.297 0.949 1 93.56 12 VAL B CA 1
ATOM 2323 C C . VAL B 1 12 ? 21.828 20.453 2.119 1 93.56 12 VAL B C 1
ATOM 2325 O O . VAL B 1 12 ? 22.109 21.188 3.066 1 93.56 12 VAL B O 1
ATOM 2328 N N . ALA B 1 13 ? 20.734 19.828 1.987 1 92.31 13 ALA B N 1
ATOM 2329 C CA . ALA B 1 13 ? 19.719 19.906 3.035 1 92.31 13 ALA B CA 1
ATOM 2330 C C . ALA B 1 13 ? 20.266 19.406 4.371 1 92.31 13 ALA B C 1
ATOM 2332 O O . ALA B 1 13 ? 20 20 5.418 1 92.31 13 ALA B O 1
ATOM 2333 N N . GLU B 1 14 ? 21.047 18.328 4.332 1 88.62 14 GLU B N 1
ATOM 2334 C CA . GLU B 1 14 ? 21.578 17.719 5.543 1 88.62 14 GLU B CA 1
ATOM 2335 C C . GLU B 1 14 ? 22.734 18.531 6.121 1 88.62 14 GLU B C 1
ATOM 2337 O O . GLU B 1 14 ? 22.828 18.688 7.34 1 88.62 14 GLU B O 1
ATOM 2342 N N . GLU B 1 15 ? 23.531 19.078 5.254 1 89.44 15 GLU B N 1
ATOM 2343 C CA . GLU B 1 15 ? 24.688 19.844 5.691 1 89.44 15 GLU B CA 1
ATOM 2344 C C . GLU B 1 15 ? 24.312 21.281 6.039 1 89.44 15 GLU B C 1
ATOM 2346 O O . GLU B 1 15 ? 25.016 21.938 6.805 1 89.44 15 GLU B O 1
ATOM 2351 N N . GLY B 1 16 ? 23.188 21.75 5.453 1 91.56 16 GLY B N 1
ATOM 2352 C CA . GLY B 1 16 ? 22.75 23.125 5.641 1 91.56 16 GLY B CA 1
ATOM 2353 C C . GLY B 1 16 ? 23.672 24.141 5.008 1 91.56 16 GLY B C 1
ATOM 2354 O O . GLY B 1 16 ? 23.625 25.328 5.332 1 91.56 16 GLY B O 1
ATOM 2355 N N . HIS B 1 17 ? 24.609 23.594 4.27 1 91.56 17 HIS B N 1
ATOM 2356 C CA . HIS B 1 17 ? 25.625 24.422 3.646 1 91.56 17 HIS B CA 1
ATOM 2357 C C . HIS B 1 17 ? 26.062 23.844 2.303 1 91.56 17 HIS B C 1
ATOM 2359 O O . HIS B 1 17 ? 26.422 22.672 2.215 1 91.56 17 HIS B O 1
ATOM 2365 N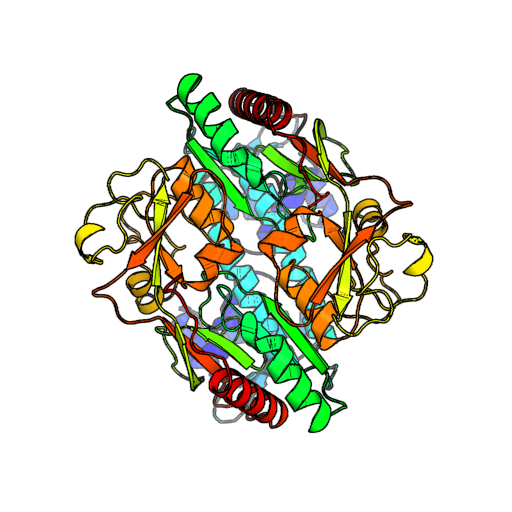 N . PHE B 1 18 ? 26.047 24.75 1.241 1 92.62 18 PHE B N 1
ATOM 2366 C CA . PHE B 1 18 ? 26.359 24.281 -0.109 1 92.62 18 PHE B CA 1
ATOM 2367 C C . PHE B 1 18 ? 27.812 23.828 -0.206 1 92.62 18 PHE B C 1
ATOM 2369 O O . PHE B 1 18 ? 28.094 22.797 -0.821 1 92.62 18 PHE B O 1
ATOM 2376 N N . GLY B 1 19 ? 28.734 24.609 0.419 1 92.75 19 GLY B N 1
ATOM 2377 C CA . GLY B 1 19 ? 30.141 24.25 0.373 1 92.75 19 GLY B CA 1
ATOM 2378 C C . GLY B 1 19 ? 30.438 22.906 1.025 1 92.75 19 GLY B C 1
ATOM 2379 O O . GLY B 1 19 ? 31.141 22.078 0.455 1 92.75 19 GLY B O 1
ATOM 2380 N N . ARG B 1 20 ? 29.953 22.719 2.215 1 92.69 20 ARG B N 1
ATOM 2381 C CA . ARG B 1 20 ? 30.156 21.469 2.939 1 92.69 20 ARG B CA 1
ATOM 2382 C C . ARG B 1 20 ? 29.531 20.297 2.191 1 92.69 20 ARG B C 1
ATOM 2384 O O . ARG B 1 20 ? 30.094 19.203 2.172 1 92.69 20 ARG B O 1
ATOM 2391 N N . ALA B 1 21 ? 28.344 20.547 1.646 1 93.75 21 ALA B N 1
ATOM 2392 C CA . ALA B 1 21 ? 27.672 19.516 0.858 1 93.75 21 ALA B CA 1
ATOM 2393 C C . ALA B 1 21 ? 28.531 19.109 -0.349 1 93.75 21 ALA B C 1
ATOM 2395 O O . ALA B 1 21 ? 28.641 17.938 -0.667 1 93.75 21 ALA B O 1
ATOM 2396 N N . ALA B 1 22 ? 29.078 20.062 -1.004 1 93.12 22 ALA B N 1
ATOM 2397 C CA . ALA B 1 22 ? 29.953 19.797 -2.152 1 93.12 22 ALA B CA 1
ATOM 2398 C C . ALA B 1 22 ? 31.141 18.953 -1.752 1 93.12 22 ALA B C 1
ATOM 2400 O O . ALA B 1 22 ? 31.5 18 -2.453 1 93.12 22 ALA B O 1
ATOM 2401 N N . ALA B 1 23 ? 31.734 19.25 -0.628 1 90.75 23 ALA B N 1
ATOM 2402 C CA . ALA B 1 23 ? 32.875 18.484 -0.122 1 90.75 23 ALA B CA 1
ATOM 2403 C C . ALA B 1 23 ? 32.5 17.031 0.147 1 90.75 23 ALA B C 1
ATOM 2405 O O . ALA B 1 23 ? 33.219 16.109 -0.229 1 90.75 23 ALA B O 1
ATOM 2406 N N . ARG B 1 24 ? 31.312 16.891 0.711 1 90 24 ARG B N 1
ATOM 2407 C CA . ARG B 1 24 ? 30.812 15.562 1.045 1 90 24 ARG B CA 1
ATOM 2408 C C . ARG B 1 24 ? 30.609 14.719 -0.211 1 90 24 ARG B C 1
ATOM 2410 O O . ARG B 1 24 ? 30.859 13.516 -0.194 1 90 24 ARG B O 1
ATOM 2417 N N . LEU B 1 25 ? 30.203 15.336 -1.273 1 91.06 25 LEU B N 1
ATOM 2418 C CA . LEU B 1 25 ? 29.875 14.625 -2.506 1 91.06 25 LEU B CA 1
ATOM 2419 C C . LEU B 1 25 ? 31.078 14.602 -3.445 1 91.06 25 LEU B C 1
ATOM 2421 O O . LEU B 1 25 ? 30.969 14.133 -4.582 1 91.06 25 LEU B O 1
ATOM 2425 N N . HIS B 1 26 ? 32.25 15.148 -2.984 1 91.88 26 HIS B N 1
ATOM 2426 C CA . HIS B 1 26 ? 33.469 15.211 -3.791 1 91.88 26 HIS B CA 1
ATOM 2427 C C . HIS B 1 26 ? 33.219 15.93 -5.113 1 91.88 26 HIS B C 1
ATOM 2429 O O . HIS B 1 26 ? 33.594 15.438 -6.176 1 91.88 26 HIS B O 1
ATOM 2435 N N . LEU B 1 27 ? 32.438 16.984 -4.977 1 89.25 27 LEU B N 1
ATOM 2436 C CA . LEU B 1 27 ? 32.156 17.875 -6.09 1 89.25 27 LEU B CA 1
ATOM 2437 C C . LEU B 1 27 ? 32.625 19.297 -5.781 1 89.25 27 LEU B C 1
ATOM 2439 O O . LEU B 1 27 ? 32.875 19.641 -4.617 1 89.25 27 LEU B O 1
ATOM 2443 N N . ALA B 1 28 ? 32.875 20.062 -6.871 1 91.94 28 ALA B N 1
ATOM 2444 C CA . ALA B 1 28 ? 33.031 21.5 -6.684 1 91.94 28 ALA B CA 1
ATOM 2445 C C . ALA B 1 28 ? 31.688 22.172 -6.398 1 91.94 28 ALA B C 1
ATOM 2447 O O . ALA B 1 28 ? 30.641 21.672 -6.809 1 91.94 28 ALA B O 1
ATOM 2448 N N . GLN B 1 29 ? 31.734 23.234 -5.613 1 90.88 29 GLN B N 1
ATOM 2449 C CA . GLN B 1 29 ? 30.516 23.906 -5.176 1 90.88 29 GLN B CA 1
ATOM 2450 C C . GLN B 1 29 ? 29.734 24.453 -6.367 1 90.88 29 GLN B C 1
ATOM 2452 O O . GLN B 1 29 ? 28.5 24.344 -6.41 1 90.88 29 GLN B O 1
ATOM 2457 N N . PRO B 1 30 ? 30.359 25 -7.41 1 91.88 30 PRO B N 1
ATOM 2458 C CA . PRO B 1 30 ? 29.578 25.578 -8.492 1 91.88 30 PRO B CA 1
ATOM 2459 C C . PRO B 1 30 ? 28.719 24.547 -9.227 1 91.88 30 PRO B C 1
ATOM 2461 O O . PRO B 1 30 ? 27.531 24.75 -9.438 1 91.88 30 PRO B O 1
ATOM 2464 N N . PRO B 1 31 ? 29.328 23.406 -9.531 1 92.56 31 PRO B N 1
ATOM 2465 C CA . PRO B 1 31 ? 28.484 22.391 -10.164 1 92.56 31 PRO B CA 1
ATOM 2466 C C . PRO B 1 31 ? 27.328 21.938 -9.281 1 92.56 31 PRO B C 1
ATOM 2468 O O . PRO B 1 31 ? 26.234 21.672 -9.781 1 92.56 31 PRO B O 1
ATOM 2471 N N . LEU B 1 32 ? 27.516 21.812 -8.016 1 93.25 32 LEU B N 1
ATOM 2472 C CA . LEU B 1 32 ? 26.453 21.453 -7.09 1 93.25 32 LEU B CA 1
ATOM 2473 C C . LEU B 1 32 ? 25.359 22.516 -7.074 1 93.25 32 LEU B C 1
ATOM 2475 O O . LEU B 1 32 ? 24.172 22.188 -7.137 1 93.25 32 LEU B O 1
ATOM 2479 N N . SER B 1 33 ? 25.797 23.781 -7.008 1 92.94 33 SER B N 1
ATOM 2480 C CA . SER B 1 33 ? 24.844 24.891 -6.996 1 92.94 33 SER B CA 1
ATOM 2481 C C . SER B 1 33 ? 24.016 24.922 -8.273 1 92.94 33 SER B C 1
ATOM 2483 O O . SER B 1 33 ? 22.812 25.188 -8.234 1 92.94 33 SER B O 1
ATOM 2485 N N . ARG B 1 34 ? 24.719 24.641 -9.32 1 92.75 34 ARG B N 1
ATOM 2486 C CA . ARG B 1 34 ? 24.031 24.609 -10.609 1 92.75 34 ARG B CA 1
ATOM 2487 C C . ARG B 1 34 ? 22.984 23.516 -10.648 1 92.75 34 ARG B C 1
ATOM 2489 O O . ARG B 1 34 ? 21.875 23.719 -11.148 1 92.75 34 ARG B O 1
ATOM 2496 N N . ARG B 1 35 ? 23.281 22.344 -10.156 1 92.5 35 ARG B N 1
ATOM 2497 C CA . ARG B 1 35 ? 22.359 21.219 -10.133 1 92.5 35 ARG B CA 1
ATOM 2498 C C . ARG B 1 35 ? 21.125 21.531 -9.305 1 92.5 35 ARG B C 1
ATOM 2500 O O . ARG B 1 35 ? 20 21.188 -9.68 1 92.5 35 ARG B O 1
ATOM 2507 N N . ILE B 1 36 ? 21.344 22.234 -8.227 1 93 36 ILE B N 1
ATOM 2508 C CA . ILE B 1 36 ? 20.219 22.609 -7.367 1 93 36 ILE B CA 1
ATOM 2509 C C . ILE B 1 36 ? 19.344 23.625 -8.086 1 93 36 ILE B C 1
ATOM 2511 O O . ILE B 1 36 ? 18.109 23.531 -8.039 1 93 36 ILE B O 1
ATOM 2515 N N . ARG B 1 37 ? 19.984 24.562 -8.719 1 91.5 37 ARG B N 1
ATOM 2516 C CA . ARG B 1 37 ? 19.25 25.562 -9.469 1 91.5 37 ARG B CA 1
ATOM 2517 C C . ARG B 1 37 ? 18.422 24.906 -10.578 1 91.5 37 ARG B C 1
ATOM 2519 O O . ARG B 1 37 ? 17.266 25.297 -10.805 1 91.5 37 ARG B O 1
ATOM 2526 N N . GLU B 1 38 ? 19.016 24.031 -11.219 1 91.06 38 GLU B N 1
ATOM 2527 C CA . GLU B 1 38 ? 18.328 23.312 -12.273 1 91.06 38 GLU B CA 1
ATOM 2528 C C . GLU B 1 38 ? 17.141 22.516 -11.711 1 91.06 38 GLU B C 1
ATOM 2530 O O . GLU B 1 38 ? 16.078 22.453 -12.336 1 91.06 38 GLU B O 1
ATOM 2535 N N . LEU B 1 39 ? 17.359 21.891 -10.602 1 90.5 39 LEU B N 1
ATOM 2536 C CA . LEU B 1 39 ? 16.297 21.156 -9.93 1 90.5 39 LEU B CA 1
ATOM 2537 C C . LEU B 1 39 ? 15.148 22.078 -9.539 1 90.5 39 LEU B C 1
ATOM 2539 O O . LEU B 1 39 ? 13.984 21.75 -9.766 1 90.5 39 LEU B O 1
ATOM 2543 N N . GLU B 1 40 ? 15.508 23.219 -8.992 1 90 40 GLU B N 1
ATOM 2544 C CA . GLU B 1 40 ? 14.508 24.219 -8.625 1 90 40 GLU B CA 1
ATOM 2545 C C . GLU B 1 40 ? 13.742 24.719 -9.852 1 90 40 GLU B C 1
ATOM 2547 O O . GLU B 1 40 ? 12.523 24.891 -9.805 1 90 40 GLU B O 1
ATOM 2552 N N . ALA B 1 41 ? 14.469 24.922 -10.906 1 86 41 ALA B N 1
ATOM 2553 C CA . ALA B 1 41 ? 13.852 25.359 -12.164 1 86 41 ALA B CA 1
ATOM 2554 C C . ALA B 1 41 ? 12.898 24.297 -12.703 1 86 41 ALA B C 1
ATOM 2556 O O . ALA B 1 41 ? 11.797 24.609 -13.148 1 86 41 ALA B O 1
ATOM 2557 N N . ASP B 1 42 ? 13.359 23.156 -12.641 1 84.19 42 ASP B N 1
ATOM 2558 C CA . ASP B 1 42 ? 12.547 22.047 -13.125 1 84.19 42 ASP B CA 1
ATOM 2559 C C . ASP B 1 42 ? 11.258 21.922 -12.328 1 84.19 42 ASP B C 1
ATOM 2561 O O . ASP B 1 42 ? 10.195 21.641 -12.891 1 84.19 42 ASP B O 1
ATOM 2565 N N . LEU B 1 43 ? 11.398 22.109 -11.016 1 82.44 43 LEU B N 1
ATOM 2566 C CA . LEU B 1 43 ? 10.266 21.938 -10.117 1 82.44 43 LEU B CA 1
ATOM 2567 C C . LEU B 1 43 ? 9.445 23.219 -10.039 1 82.44 43 LEU B C 1
ATOM 2569 O O . LEU B 1 43 ? 8.312 23.219 -9.555 1 82.44 43 LEU B O 1
ATOM 2573 N N . GLY B 1 44 ? 10.016 24.25 -10.531 1 79.75 44 GLY B N 1
ATOM 2574 C CA . GLY B 1 44 ? 9.312 25.531 -10.57 1 79.75 44 GLY B CA 1
ATOM 2575 C C . GLY B 1 44 ? 9.219 26.203 -9.211 1 79.75 44 GLY B C 1
ATOM 2576 O O . GLY B 1 44 ? 8.273 26.938 -8.938 1 79.75 44 GLY B O 1
ATOM 2577 N N . CYS B 1 45 ? 9.992 25.812 -8.219 1 81.69 45 CYS B N 1
ATOM 2578 C CA . CYS B 1 45 ? 9.992 26.406 -6.891 1 81.69 45 CYS B CA 1
ATOM 2579 C C . CYS B 1 45 ? 11.398 26.406 -6.289 1 81.69 45 CYS B C 1
ATOM 2581 O O . CYS B 1 45 ? 12.273 25.688 -6.762 1 81.69 45 CYS B O 1
ATOM 2583 N N . ARG B 1 46 ? 11.578 27.266 -5.344 1 88.62 46 ARG B N 1
ATOM 2584 C CA . ARG B 1 46 ? 12.828 27.266 -4.59 1 88.62 46 ARG B CA 1
ATOM 2585 C C . ARG B 1 46 ? 12.812 26.203 -3.5 1 88.62 46 ARG B C 1
ATOM 2587 O O . ARG B 1 46 ? 11.789 25.984 -2.854 1 88.62 46 ARG B O 1
ATOM 2594 N N . LEU B 1 47 ? 13.945 25.594 -3.457 1 91.56 47 LEU B N 1
ATOM 2595 C CA . LEU B 1 47 ? 14.047 24.531 -2.477 1 91.56 47 LEU B CA 1
ATOM 2596 C C . LEU B 1 47 ? 14.844 24.969 -1.255 1 91.56 47 LEU B C 1
ATOM 2598 O O . LEU B 1 47 ? 14.688 24.422 -0.167 1 91.56 47 LEU B O 1
ATOM 2602 N N . PHE B 1 48 ? 15.695 26 -1.473 1 92.75 48 PHE B N 1
ATOM 2603 C CA . PHE B 1 48 ? 16.531 26.516 -0.389 1 92.75 48 PHE B CA 1
ATOM 2604 C C . PHE B 1 48 ? 16.391 28.031 -0.281 1 92.75 48 PHE B C 1
ATOM 2606 O O . PHE B 1 48 ? 16.219 28.719 -1.29 1 92.75 48 PHE B O 1
ATOM 2613 N N . GLU B 1 49 ? 16.281 28.469 0.996 1 89.19 49 GLU B N 1
ATOM 2614 C CA . GLU B 1 49 ? 16.531 29.875 1.3 1 89.19 49 GLU B CA 1
ATOM 2615 C C . GLU B 1 49 ? 18 30.094 1.706 1 89.19 49 GLU B C 1
ATOM 2617 O O . GLU B 1 49 ? 18.469 29.5 2.676 1 89.19 49 GLU B O 1
ATOM 2622 N N . ARG B 1 50 ? 18.688 30.859 0.849 1 83.44 50 ARG B N 1
ATOM 2623 C CA . ARG B 1 50 ? 20.078 31.141 1.172 1 83.44 50 ARG B CA 1
ATOM 2624 C C . ARG B 1 50 ? 20.188 32.188 2.285 1 83.44 50 ARG B C 1
ATOM 2626 O O . ARG B 1 50 ? 19.547 33.219 2.234 1 83.44 50 ARG B O 1
ATOM 2633 N N . ILE B 1 51 ? 20.734 31.781 3.375 1 84.5 51 ILE B N 1
ATOM 2634 C CA . ILE B 1 51 ? 20.969 32.656 4.516 1 84.5 51 ILE B CA 1
ATOM 2635 C C . ILE B 1 51 ? 22.469 32.844 4.746 1 84.5 51 ILE B C 1
ATOM 2637 O O . ILE B 1 51 ? 23.266 32.094 4.219 1 84.5 51 ILE B O 1
ATOM 2641 N N . PRO B 1 52 ? 22.875 33.812 5.492 1 80.31 52 PRO B N 1
ATOM 2642 C CA . PRO B 1 52 ? 24.297 34.094 5.695 1 80.31 52 PRO B CA 1
ATOM 2643 C C . PRO B 1 52 ? 25.047 32.875 6.27 1 80.31 52 PRO B C 1
ATOM 2645 O O . PRO B 1 52 ? 26.203 32.656 5.934 1 80.31 52 PRO B O 1
ATOM 2648 N N . THR B 1 53 ? 24.344 32.062 7.016 1 81.69 53 THR B N 1
ATOM 2649 C CA . THR B 1 53 ? 24.984 30.953 7.703 1 81.69 53 THR B CA 1
ATOM 2650 C C . THR B 1 53 ? 24.891 29.672 6.879 1 81.69 53 THR B C 1
ATOM 2652 O O . THR B 1 53 ? 25.406 28.625 7.285 1 81.69 53 THR B O 1
ATOM 2655 N N . GLY B 1 54 ? 24.312 29.797 5.809 1 87.81 54 GLY B N 1
ATOM 2656 C CA . GLY B 1 54 ? 24.188 28.609 4.988 1 87.81 54 GLY B CA 1
ATOM 2657 C C . GLY B 1 54 ? 22.891 28.562 4.199 1 87.81 54 GLY B C 1
ATOM 2658 O O . GLY B 1 54 ? 22.547 29.5 3.488 1 87.81 54 GLY B O 1
ATOM 2659 N N . ALA B 1 55 ? 22.234 27.406 4.203 1 90.44 55 ALA B N 1
ATOM 2660 C CA . ALA B 1 55 ? 21 27.219 3.449 1 90.44 55 ALA B CA 1
ATOM 2661 C C . ALA B 1 55 ? 19.938 26.516 4.301 1 90.44 55 ALA B C 1
ATOM 2663 O O . ALA B 1 55 ? 20.25 25.609 5.078 1 90.44 55 ALA B O 1
ATOM 2664 N N . ARG B 1 56 ? 18.75 27.125 4.273 1 89.62 56 ARG B N 1
ATOM 2665 C CA . ARG B 1 56 ? 17.594 26.531 4.949 1 89.62 56 ARG B CA 1
ATOM 2666 C C . ARG B 1 56 ? 16.547 26.078 3.947 1 89.62 56 ARG B C 1
ATOM 2668 O O . ARG B 1 56 ? 16.344 26.719 2.916 1 89.62 56 ARG B O 1
ATOM 2675 N N . LEU B 1 57 ? 15.93 24.984 4.277 1 89.25 57 LEU B N 1
ATOM 2676 C CA . LEU B 1 57 ? 14.914 24.438 3.379 1 89.25 57 LEU B CA 1
ATOM 2677 C C . LEU B 1 57 ? 13.688 25.344 3.342 1 89.25 57 LEU B C 1
ATOM 2679 O O . LEU B 1 57 ? 13.266 25.859 4.375 1 89.25 57 LEU B O 1
ATOM 2683 N N . THR B 1 58 ? 13.133 25.641 2.146 1 84.25 58 THR B N 1
ATOM 2684 C CA . THR B 1 58 ? 11.789 26.188 1.982 1 84.25 58 THR B CA 1
ATOM 2685 C C . THR B 1 58 ? 10.727 25.141 2.283 1 84.25 58 THR B C 1
ATOM 2687 O O . THR B 1 58 ? 11.047 23.953 2.436 1 84.25 58 THR B O 1
ATOM 2690 N N . PRO B 1 59 ? 9.555 25.547 2.447 1 73.56 59 PRO B N 1
ATOM 2691 C CA . PRO B 1 59 ? 8.492 24.547 2.596 1 73.56 59 PRO B CA 1
ATOM 2692 C C . PRO B 1 59 ? 8.5 23.516 1.477 1 73.56 59 PRO B C 1
ATOM 2694 O O . PRO B 1 59 ? 8.352 22.312 1.738 1 73.56 59 PRO B O 1
ATOM 2697 N N . ALA B 1 60 ? 8.711 23.984 0.317 1 79.56 60 ALA B N 1
ATOM 2698 C CA . ALA B 1 60 ? 8.844 23.078 -0.817 1 79.56 60 ALA B CA 1
ATOM 2699 C C . ALA B 1 60 ? 10.055 22.156 -0.648 1 79.56 60 ALA B C 1
ATOM 2701 O O . ALA B 1 60 ? 10 20.969 -0.988 1 79.56 60 ALA B O 1
ATOM 2702 N N . GLY B 1 61 ? 11.07 22.734 -0.137 1 86.62 61 GLY B N 1
ATOM 2703 C CA . GLY B 1 61 ? 12.273 21.969 0.115 1 86.62 61 GLY B CA 1
ATOM 2704 C C . GLY B 1 61 ? 12.07 20.844 1.121 1 86.62 61 GLY B C 1
ATOM 2705 O O . GLY B 1 61 ? 12.602 19.75 0.955 1 86.62 61 GLY B O 1
ATOM 2706 N N . GLU B 1 62 ? 11.305 21.109 2.092 1 79.44 62 GLU B N 1
ATOM 2707 C CA . GLU B 1 62 ? 11.008 20.109 3.111 1 79.44 62 GLU B CA 1
ATOM 2708 C C . GLU B 1 62 ? 10.234 18.938 2.52 1 79.44 62 GLU B C 1
ATOM 2710 O O . GLU B 1 62 ? 10.539 17.766 2.82 1 79.44 62 GLU B O 1
ATOM 2715 N N . VAL B 1 63 ? 9.328 19.281 1.709 1 73.44 63 VAL B N 1
ATOM 2716 C CA . VAL B 1 63 ? 8.547 18.234 1.042 1 73.44 63 VAL B CA 1
ATOM 2717 C C . VAL B 1 63 ? 9.453 17.406 0.142 1 73.44 63 VAL B C 1
ATOM 2719 O O . VAL B 1 63 ? 9.406 16.172 0.175 1 73.44 63 VAL B O 1
ATOM 2722 N N . LEU B 1 64 ? 10.328 18.078 -0.613 1 83.88 64 LEU B N 1
ATOM 2723 C CA . LEU B 1 64 ? 11.195 17.344 -1.533 1 83.88 64 LEU B CA 1
ATOM 2724 C C . LEU B 1 64 ? 12.188 16.469 -0.771 1 83.88 64 LEU B C 1
ATOM 2726 O O . LEU B 1 64 ? 12.539 15.383 -1.227 1 83.88 64 LEU B O 1
ATOM 2730 N N . LEU B 1 65 ? 12.625 16.984 0.345 1 85.5 65 LEU B N 1
ATOM 2731 C CA . LEU B 1 65 ? 13.602 16.219 1.108 1 85.5 65 LEU B CA 1
ATOM 2732 C C . LEU B 1 65 ? 13.055 14.844 1.466 1 85.5 65 LEU B C 1
ATOM 2734 O O . LEU B 1 65 ? 13.727 13.828 1.266 1 85.5 65 LEU B O 1
ATOM 2738 N N . ALA B 1 66 ? 11.906 14.859 1.946 1 73.5 66 ALA B N 1
ATOM 2739 C CA . ALA B 1 66 ? 11.258 13.594 2.283 1 73.5 66 ALA B CA 1
ATOM 2740 C C . ALA B 1 66 ? 11.109 12.703 1.048 1 73.5 66 ALA B C 1
ATOM 2742 O O . ALA B 1 66 ? 11.453 11.523 1.079 1 73.5 66 ALA B O 1
ATOM 2743 N N . GLU B 1 67 ? 10.617 13.281 -0.036 1 75.81 67 GLU B N 1
ATOM 2744 C CA . GLU B 1 67 ? 10.422 12.547 -1.283 1 75.81 67 GLU B CA 1
ATOM 2745 C C . GLU B 1 67 ? 11.75 12.047 -1.846 1 75.81 67 GLU B C 1
ATOM 2747 O O . GLU B 1 67 ? 11.836 10.93 -2.357 1 75.81 67 GLU B O 1
ATOM 2752 N N . ALA B 1 68 ? 12.703 12.914 -1.797 1 84.69 68 ALA B N 1
ATOM 2753 C CA . ALA B 1 68 ? 14.016 12.578 -2.346 1 84.69 68 ALA B CA 1
ATOM 2754 C C . ALA B 1 68 ? 14.641 11.398 -1.609 1 84.69 68 ALA B C 1
ATOM 2756 O O . ALA B 1 68 ? 15.156 10.477 -2.236 1 84.69 68 ALA B O 1
ATOM 2757 N N . ARG B 1 69 ? 14.57 11.391 -0.309 1 77.25 69 ARG B N 1
ATOM 2758 C CA . ARG B 1 69 ? 15.102 10.281 0.478 1 77.25 69 ARG B CA 1
ATOM 2759 C C . ARG B 1 69 ? 14.422 8.969 0.108 1 77.25 69 ARG B C 1
ATOM 2761 O O . ARG B 1 69 ? 15.086 7.945 -0.076 1 77.25 69 ARG B O 1
ATOM 2768 N N . ASP B 1 70 ? 13.172 9.086 0.04 1 72.38 70 ASP B N 1
ATOM 2769 C CA . ASP B 1 70 ? 12.398 7.902 -0.333 1 72.38 70 ASP B CA 1
ATOM 2770 C C . ASP B 1 70 ? 12.812 7.391 -1.711 1 72.38 70 ASP B C 1
ATOM 2772 O O . ASP B 1 70 ? 13.047 6.191 -1.889 1 72.38 70 ASP B O 1
ATOM 2776 N N . LEU B 1 71 ? 12.867 8.266 -2.65 1 74.81 71 LEU B N 1
ATOM 2777 C CA . LEU B 1 71 ? 13.227 7.902 -4.02 1 74.81 71 LEU B CA 1
ATOM 2778 C C . LEU B 1 71 ? 14.633 7.312 -4.078 1 74.81 71 LEU B C 1
ATOM 2780 O O . LEU B 1 71 ? 14.867 6.328 -4.781 1 74.81 71 LEU B O 1
ATOM 2784 N N . LEU B 1 72 ? 15.57 7.848 -3.365 1 79.31 72 LEU B N 1
ATOM 2785 C CA . LEU B 1 72 ? 16.953 7.371 -3.367 1 79.31 72 LEU B CA 1
ATOM 2786 C C . LEU B 1 72 ? 17.047 5.992 -2.719 1 79.31 72 LEU B C 1
ATOM 2788 O O . LEU B 1 72 ? 17.781 5.129 -3.199 1 79.31 72 LEU B O 1
ATOM 2792 N N . GLU B 1 73 ? 16.328 5.754 -1.622 1 70.44 73 GLU B N 1
ATOM 2793 C CA . GLU B 1 73 ? 16.297 4.445 -0.979 1 70.44 73 GLU B CA 1
ATOM 2794 C C . GLU B 1 73 ? 15.711 3.389 -1.908 1 70.44 73 GLU B C 1
ATOM 2796 O O . GLU B 1 73 ? 16.234 2.279 -2.012 1 70.44 73 GLU B O 1
ATOM 2801 N N . ARG B 1 74 ? 14.664 3.777 -2.516 1 67.81 74 ARG B N 1
ATOM 2802 C CA . ARG B 1 74 ? 14.023 2.852 -3.447 1 67.81 74 ARG B CA 1
ATOM 2803 C C . ARG B 1 74 ? 14.945 2.529 -4.617 1 67.81 74 ARG B C 1
ATOM 2805 O O . ARG B 1 74 ? 14.977 1.396 -5.098 1 67.81 74 ARG B O 1
ATOM 2812 N N . ALA B 1 75 ? 15.625 3.479 -5.094 1 71.62 75 ALA B N 1
ATOM 2813 C CA . ALA B 1 75 ? 16.594 3.27 -6.172 1 71.62 75 ALA B CA 1
ATOM 2814 C C . ALA B 1 75 ? 17.688 2.293 -5.742 1 71.62 75 ALA B C 1
ATOM 2816 O O . ALA B 1 75 ? 18.094 1.428 -6.523 1 71.62 75 ALA B O 1
ATOM 2817 N N . GLU B 1 76 ? 18.125 2.381 -4.512 1 68.94 76 GLU B N 1
ATOM 2818 C CA . GLU B 1 76 ? 19.141 1.469 -4.004 1 68.94 76 GLU B CA 1
ATOM 2819 C C . GLU B 1 76 ? 18.594 0.049 -3.875 1 68.94 76 GLU B C 1
ATOM 2821 O O . GLU B 1 76 ? 19.281 -0.917 -4.223 1 68.94 76 GLU B O 1
ATOM 2826 N N . ARG B 1 77 ? 17.422 -0.034 -3.396 1 61.91 77 ARG B N 1
ATOM 2827 C CA . ARG B 1 77 ? 16.781 -1.346 -3.297 1 61.91 77 ARG B CA 1
ATOM 2828 C C . ARG B 1 77 ? 16.625 -1.979 -4.676 1 61.91 77 ARG B C 1
ATOM 2830 O O . ARG B 1 77 ? 16.812 -3.186 -4.836 1 61.91 77 ARG B O 1
ATOM 2837 N N . ALA B 1 78 ? 16.219 -1.18 -5.625 1 64.38 78 ALA B N 1
ATOM 2838 C CA . ALA B 1 78 ? 16.094 -1.663 -6.996 1 64.38 78 ALA B CA 1
ATOM 2839 C C . ALA B 1 78 ? 17.422 -2.225 -7.504 1 64.38 78 ALA B C 1
ATOM 2841 O O . ALA B 1 78 ? 17.453 -3.273 -8.148 1 64.38 78 ALA B O 1
ATOM 2842 N N . ARG B 1 79 ? 18.469 -1.574 -7.207 1 61.94 79 ARG B N 1
ATOM 2843 C CA . ARG B 1 79 ? 19.797 -2.031 -7.594 1 61.94 79 ARG B CA 1
ATOM 2844 C C . ARG B 1 79 ? 20.094 -3.406 -7.008 1 61.94 79 ARG B C 1
ATOM 2846 O O . ARG B 1 79 ? 20.594 -4.293 -7.707 1 61.94 79 ARG B O 1
ATOM 2853 N N . GLU B 1 80 ? 19.734 -3.584 -5.766 1 57.5 80 GLU B N 1
ATOM 2854 C CA . GLU B 1 80 ? 20 -4.836 -5.062 1 57.5 80 GLU B CA 1
ATOM 2855 C C . GLU B 1 80 ? 19.156 -5.977 -5.633 1 57.5 80 GLU B C 1
ATOM 2857 O O . GLU B 1 80 ? 19.656 -7.098 -5.789 1 57.5 80 GLU B O 1
ATOM 2862 N N . ARG B 1 81 ? 17.984 -5.609 -5.887 1 59.28 81 ARG B N 1
ATOM 2863 C CA . ARG B 1 81 ? 17.094 -6.629 -6.438 1 59.28 81 ARG B CA 1
ATOM 2864 C C . ARG B 1 81 ? 17.594 -7.098 -7.805 1 59.28 81 ARG B C 1
ATOM 2866 O O . ARG B 1 81 ? 17.516 -8.289 -8.117 1 59.28 81 ARG B O 1
ATOM 2873 N N . VAL B 1 82 ? 17.922 -6.207 -8.562 1 58.53 82 VAL B N 1
ATOM 2874 C CA . VAL B 1 82 ? 18.438 -6.535 -9.883 1 58.53 82 VAL B CA 1
ATOM 2875 C C . VAL B 1 82 ? 19.656 -7.453 -9.758 1 58.53 82 VAL B C 1
ATOM 2877 O O . VAL B 1 82 ? 19.781 -8.438 -10.492 1 58.53 82 VAL B O 1
ATOM 2880 N N . ARG B 1 83 ? 20.328 -7.168 -8.828 1 54.16 83 ARG B N 1
ATOM 2881 C CA . ARG B 1 83 ? 21.531 -7.969 -8.617 1 54.16 83 ARG B CA 1
ATOM 2882 C C . ARG B 1 83 ? 21.172 -9.367 -8.125 1 54.16 83 ARG B C 1
ATOM 2884 O O . ARG B 1 83 ? 21.891 -10.328 -8.422 1 54.16 83 ARG B O 1
ATOM 2891 N N . GLY B 1 84 ? 20.078 -9.484 -7.281 1 49.78 84 GLY B N 1
ATOM 2892 C CA . GLY B 1 84 ? 19.656 -10.742 -6.695 1 49.78 84 GLY B CA 1
ATOM 2893 C C . GLY B 1 84 ? 18.75 -11.547 -7.594 1 49.78 84 GLY B C 1
ATOM 2894 O O . GLY B 1 84 ? 18.281 -12.625 -7.215 1 49.78 84 GLY B O 1
ATOM 2895 N N . ALA B 1 85 ? 18.078 -11.039 -8.531 1 50.53 85 ALA B N 1
ATOM 2896 C CA . ALA B 1 85 ? 17.094 -11.672 -9.391 1 50.53 85 ALA B CA 1
ATOM 2897 C C . ALA B 1 85 ? 17.531 -13.07 -9.812 1 50.53 85 ALA B C 1
ATOM 2899 O O . ALA B 1 85 ? 16.734 -13.875 -10.289 1 50.53 85 ALA B O 1
ATOM 2900 N N . GLU B 1 86 ? 18.531 -13.453 -9.719 1 40.44 86 GLU B N 1
ATOM 2901 C CA . GLU B 1 86 ? 18.781 -14.789 -10.266 1 40.44 86 GLU B CA 1
ATOM 2902 C C . GLU B 1 86 ? 18.094 -15.867 -9.414 1 40.44 86 GLU B C 1
ATOM 2904 O O . GLU B 1 86 ? 18.281 -17.062 -9.664 1 40.44 86 GLU B O 1
ATOM 2909 N N . SER B 1 87 ? 17.453 -15.57 -8.375 1 45.5 87 SER B N 1
ATOM 2910 C CA . SER B 1 87 ? 17.078 -16.781 -7.637 1 45.5 87 SER B CA 1
ATOM 2911 C C . SER B 1 87 ? 15.828 -17.422 -8.219 1 45.5 87 SER B C 1
ATOM 2913 O O . SER B 1 87 ? 14.797 -16.766 -8.359 1 45.5 87 SER B O 1
ATOM 2915 N N . GLU B 1 88 ? 15.828 -18.453 -9.086 1 50.81 88 GLU B N 1
ATOM 2916 C CA . GLU B 1 88 ? 15.07 -19.344 -9.961 1 50.81 88 GLU B CA 1
ATOM 2917 C C . GLU B 1 88 ? 13.812 -19.875 -9.258 1 50.81 88 GLU B C 1
ATOM 2919 O O . GLU B 1 88 ? 12.836 -20.234 -9.922 1 50.81 88 GLU B O 1
ATOM 2924 N N . ARG B 1 89 ? 13.508 -19.953 -7.949 1 61.91 89 ARG B N 1
ATOM 2925 C CA . ARG B 1 89 ? 12.562 -20.953 -7.484 1 61.91 89 ARG B CA 1
ATOM 2926 C C . ARG B 1 89 ? 11.289 -20.312 -6.938 1 61.91 89 ARG B C 1
ATOM 2928 O O . ARG B 1 89 ? 10.344 -21 -6.562 1 61.91 89 ARG B O 1
ATOM 2935 N N . VAL B 1 90 ? 11.039 -18.984 -7.027 1 77.44 90 VAL B N 1
ATOM 2936 C CA . VAL B 1 90 ? 9.867 -18.438 -6.34 1 77.44 90 VAL B CA 1
ATOM 2937 C C . VAL B 1 90 ? 8.953 -17.75 -7.348 1 77.44 90 VAL B C 1
ATOM 2939 O O . VAL B 1 90 ? 9.406 -16.938 -8.156 1 77.44 90 VAL B O 1
ATOM 2942 N N . LEU B 1 91 ? 7.633 -18.266 -7.422 1 85.75 91 LEU B N 1
ATOM 2943 C CA . LEU B 1 91 ? 6.598 -17.625 -8.227 1 85.75 91 LEU B CA 1
ATOM 2944 C C . LEU B 1 91 ? 5.992 -16.438 -7.484 1 85.75 91 LEU B C 1
ATOM 2946 O O . LEU B 1 91 ? 5.543 -16.578 -6.344 1 85.75 91 LEU B O 1
ATOM 2950 N N . VAL B 1 92 ? 5.961 -15.289 -8.133 1 88.44 92 VAL B N 1
ATOM 2951 C CA . VAL B 1 92 ? 5.426 -14.102 -7.484 1 88.44 92 VAL B CA 1
ATOM 2952 C C . VAL B 1 92 ? 4.02 -13.812 -8 1 88.44 92 VAL B C 1
ATOM 2954 O O . VAL B 1 92 ? 3.82 -13.625 -9.203 1 88.44 92 VAL B O 1
ATOM 2957 N N . LEU B 1 93 ? 3.072 -13.82 -7.07 1 91.38 93 LEU B N 1
ATOM 2958 C CA . LEU B 1 93 ? 1.678 -13.5 -7.352 1 91.38 93 LEU B CA 1
ATOM 2959 C C . LEU B 1 93 ? 1.356 -12.07 -6.941 1 91.38 93 LEU B C 1
ATOM 2961 O O . LEU B 1 93 ? 1.466 -11.711 -5.766 1 91.38 93 LEU B O 1
ATOM 2965 N N . GLY B 1 94 ? 1.053 -11.25 -7.945 1 93.94 94 GLY B N 1
ATOM 2966 C CA . GLY B 1 94 ? 0.566 -9.914 -7.648 1 93.94 94 GLY B CA 1
ATOM 2967 C C . GLY B 1 94 ? -0.93 -9.859 -7.406 1 93.94 94 GLY B C 1
ATOM 2968 O O . GLY B 1 94 ? -1.697 -10.555 -8.07 1 93.94 94 GLY B O 1
ATOM 2969 N N . THR B 1 95 ? -1.325 -9.078 -6.406 1 93.38 95 THR B N 1
ATOM 2970 C CA . THR B 1 95 ? -2.752 -8.914 -6.148 1 93.38 95 THR B CA 1
ATOM 2971 C C . THR B 1 95 ? -3.092 -7.441 -5.918 1 93.38 95 THR B C 1
ATOM 2973 O O . THR B 1 95 ? -2.227 -6.652 -5.535 1 93.38 95 THR B O 1
ATOM 2976 N N . VAL B 1 96 ? -4.312 -7.078 -6.246 1 92.56 96 VAL B N 1
ATOM 2977 C CA . VAL B 1 96 ? -4.773 -5.711 -6.043 1 92.56 96 VAL B CA 1
ATOM 2978 C C . VAL B 1 96 ? -6.215 -5.719 -5.547 1 92.56 96 VAL B C 1
ATOM 2980 O O . VAL B 1 96 ? -6.996 -6.605 -5.902 1 92.56 96 VAL B O 1
ATOM 2983 N N . ALA B 1 97 ? -6.52 -4.77 -4.66 1 85 97 ALA B N 1
ATOM 2984 C CA . ALA B 1 97 ? -7.898 -4.484 -4.266 1 85 97 ALA B CA 1
ATOM 2985 C C . ALA B 1 97 ? -8.594 -5.742 -3.762 1 85 97 ALA B C 1
ATOM 2987 O O . ALA B 1 97 ? -9.742 -6.012 -4.125 1 85 97 ALA B O 1
ATOM 2988 N N . GLY B 1 98 ? -7.863 -6.617 -3.096 1 83.62 98 GLY B N 1
ATOM 2989 C CA . GLY B 1 98 ? -8.461 -7.77 -2.441 1 83.62 98 GLY B CA 1
ATOM 2990 C C . GLY B 1 98 ? -8.938 -8.828 -3.418 1 83.62 98 GLY B C 1
ATOM 2991 O O . GLY B 1 98 ? -9.773 -9.664 -3.076 1 83.62 98 GLY B O 1
ATOM 2992 N N . ALA B 1 99 ? -8.477 -8.789 -4.613 1 86.5 99 ALA B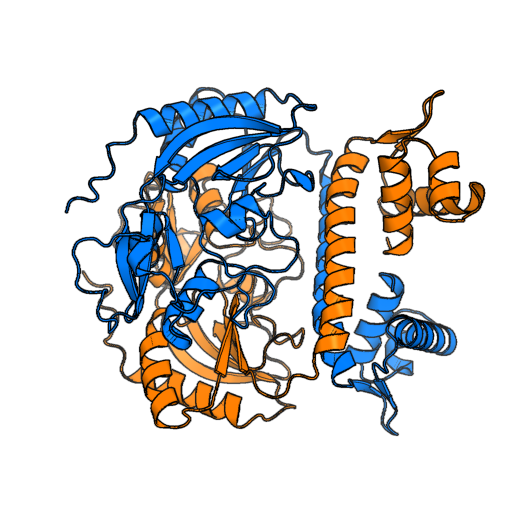 N 1
ATOM 2993 C CA . ALA B 1 99 ? -8.906 -9.781 -5.598 1 86.5 99 ALA B CA 1
ATOM 2994 C C . ALA B 1 99 ? -8.555 -11.195 -5.137 1 86.5 99 ALA B C 1
ATOM 2996 O O . ALA B 1 99 ? -7.395 -11.477 -4.824 1 86.5 99 ALA B O 1
ATOM 2997 N N . GLY B 1 100 ? -9.539 -12 -4.984 1 79.06 100 GLY B N 1
ATOM 2998 C CA . GLY B 1 100 ? -9.367 -13.43 -4.797 1 79.06 100 GLY B CA 1
ATOM 2999 C C . GLY B 1 100 ? -8.836 -13.789 -3.42 1 79.06 100 GLY B C 1
ATOM 3000 O O . GLY B 1 100 ? -8.227 -14.852 -3.242 1 79.06 100 GLY B O 1
ATOM 3001 N N . LEU B 1 101 ? -8.922 -12.906 -2.496 1 75.06 101 LEU B N 1
ATOM 3002 C CA . LEU B 1 101 ? -8.398 -13.164 -1.161 1 75.06 101 LEU B CA 1
ATOM 3003 C C . LEU B 1 101 ? -9.117 -14.352 -0.515 1 75.06 101 LEU B C 1
ATOM 3005 O O . LEU B 1 101 ? -8.516 -15.086 0.275 1 75.06 101 LEU B O 1
ATOM 3009 N N . ASP B 1 102 ? -10.273 -14.617 -0.925 1 76.44 102 ASP B N 1
ATOM 3010 C CA . ASP B 1 102 ? -11.094 -15.641 -0.279 1 76.44 102 ASP B CA 1
ATOM 3011 C C . ASP B 1 102 ? -10.797 -17.031 -0.855 1 76.44 102 ASP B C 1
ATOM 3013 O O . ASP B 1 102 ? -11.188 -18.047 -0.274 1 76.44 102 ASP B O 1
ATOM 3017 N N . VAL B 1 103 ? -10.102 -17.078 -1.917 1 77.25 103 VAL B N 1
ATOM 3018 C CA . VAL B 1 103 ? -9.914 -18.375 -2.539 1 77.25 103 VAL B CA 1
ATOM 3019 C C . VAL B 1 103 ? -8.469 -18.828 -2.371 1 77.25 103 VAL B C 1
ATOM 3021 O O . VAL B 1 103 ? -8.102 -19.922 -2.797 1 77.25 103 VAL B O 1
ATOM 3024 N N . GLY B 1 104 ? -7.715 -18 -1.764 1 79.31 104 GLY B N 1
ATOM 3025 C CA . GLY B 1 104 ? -6.301 -18.312 -1.614 1 79.31 104 GLY B CA 1
ATOM 3026 C C . GLY B 1 104 ? -6.055 -19.656 -0.939 1 79.31 104 GLY B C 1
ATOM 3027 O O . GLY B 1 104 ? -5.254 -20.453 -1.418 1 79.31 104 GLY B O 1
ATOM 3028 N N . ALA B 1 105 ? -6.816 -19.875 0.097 1 79.75 105 ALA B N 1
ATOM 3029 C CA . ALA B 1 105 ? -6.617 -21.109 0.871 1 79.75 105 ALA B CA 1
ATOM 3030 C C . ALA B 1 105 ? -6.945 -22.344 0.04 1 79.75 105 ALA B C 1
ATOM 3032 O O . ALA B 1 105 ? -6.195 -23.312 0.045 1 79.75 105 ALA B O 1
ATOM 3033 N N . ALA B 1 106 ? -8.055 -22.25 -0.609 1 81.5 106 ALA B N 1
ATOM 3034 C CA . ALA B 1 106 ? -8.477 -23.391 -1.424 1 81.5 106 ALA B CA 1
ATOM 3035 C C . ALA B 1 106 ? -7.516 -23.625 -2.582 1 81.5 106 ALA B C 1
ATOM 3037 O O . ALA B 1 106 ? -7.199 -24.766 -2.908 1 81.5 106 ALA B O 1
ATOM 3038 N N . ALA B 1 107 ? -7.055 -22.625 -3.178 1 84.44 107 ALA B N 1
ATOM 3039 C CA . ALA B 1 107 ? -6.102 -22.734 -4.277 1 84.44 107 ALA B CA 1
ATOM 3040 C C . ALA B 1 107 ? -4.785 -23.344 -3.809 1 84.44 107 ALA B C 1
ATOM 3042 O O . ALA B 1 107 ? -4.203 -24.172 -4.5 1 84.44 107 ALA B O 1
ATOM 3043 N N . LEU B 1 108 ? -4.352 -22.891 -2.715 1 80.5 108 LEU B N 1
ATOM 3044 C CA . LEU B 1 108 ? -3.119 -23.406 -2.133 1 80.5 108 LEU B CA 1
ATOM 3045 C C . LEU B 1 108 ? -3.223 -24.922 -1.896 1 80.5 108 LEU B C 1
ATOM 3047 O O . LEU B 1 108 ? -2.301 -25.672 -2.232 1 80.5 108 LEU B O 1
ATOM 3051 N N . SER B 1 109 ? -4.301 -25.266 -1.222 1 80.25 109 SER B N 1
ATOM 3052 C CA . SER B 1 109 ? -4.504 -26.672 -0.934 1 80.25 109 SER B CA 1
ATOM 3053 C C . SER B 1 109 ? -4.402 -27.516 -2.201 1 80.25 109 SER B C 1
ATOM 3055 O O . SER B 1 109 ? -3.742 -28.562 -2.209 1 80.25 109 SER B O 1
ATOM 3057 N N . ALA B 1 110 ? -4.98 -27.062 -3.211 1 80.31 110 ALA B N 1
ATOM 3058 C CA . ALA B 1 110 ? -4.961 -27.766 -4.488 1 80.31 110 ALA B CA 1
ATOM 3059 C C . ALA B 1 110 ? -3.559 -27.781 -5.086 1 80.31 110 ALA B C 1
ATOM 3061 O O . ALA B 1 110 ? -3.105 -28.797 -5.598 1 80.31 110 ALA B O 1
ATOM 3062 N N . LEU B 1 111 ? -2.859 -26.734 -5.012 1 82.38 111 LEU B N 1
ATOM 3063 C CA . LEU B 1 111 ? -1.536 -26.594 -5.609 1 82.38 111 LEU B CA 1
ATOM 3064 C C . LEU B 1 111 ? -0.512 -27.438 -4.871 1 82.38 111 LEU B C 1
ATOM 3066 O O . LEU B 1 111 ? 0.367 -28.047 -5.496 1 82.38 111 LEU B O 1
ATOM 3070 N N . ARG B 1 112 ? -0.582 -27.406 -3.605 1 77.56 112 ARG B N 1
ATOM 3071 C CA . ARG B 1 112 ? 0.352 -28.172 -2.799 1 77.56 112 ARG B CA 1
ATOM 3072 C C . ARG B 1 112 ? 0.253 -29.672 -3.127 1 77.56 112 ARG B C 1
ATOM 3074 O O . ARG B 1 112 ? 1.255 -30.391 -3.09 1 77.56 112 ARG B O 1
ATOM 3081 N N . ARG B 1 113 ? -0.895 -30.094 -3.455 1 78.75 113 ARG B N 1
ATOM 3082 C CA . ARG B 1 113 ? -1.103 -31.484 -3.834 1 78.75 113 ARG B CA 1
ATOM 3083 C C . ARG B 1 113 ? -0.488 -31.781 -5.199 1 78.75 113 ARG B C 1
ATOM 3085 O O . ARG B 1 113 ? 0.13 -32.812 -5.395 1 78.75 113 ARG B O 1
ATOM 3092 N N . GLU B 1 114 ? -0.567 -30.859 -6.039 1 79.19 114 GLU B N 1
ATOM 3093 C CA . GLU B 1 114 ? -0.154 -31.078 -7.426 1 79.19 114 GLU B CA 1
ATOM 3094 C C . GLU B 1 114 ? 1.326 -30.75 -7.613 1 79.19 114 GLU B C 1
ATOM 3096 O O . GLU B 1 114 ? 2.008 -31.391 -8.414 1 79.19 114 GLU B O 1
ATOM 3101 N N . ARG B 1 115 ? 1.825 -29.719 -6.828 1 81.5 115 ARG B N 1
ATOM 3102 C CA . ARG B 1 115 ? 3.199 -29.25 -6.973 1 81.5 115 ARG B CA 1
ATOM 3103 C C . ARG B 1 115 ? 3.801 -28.906 -5.617 1 81.5 115 ARG B C 1
ATOM 3105 O O . ARG B 1 115 ? 4.043 -27.734 -5.324 1 81.5 115 ARG B O 1
ATOM 3112 N N . PRO B 1 116 ? 4.152 -29.797 -4.871 1 74.56 116 PRO B N 1
ATOM 3113 C CA . PRO B 1 116 ? 4.605 -29.578 -3.5 1 74.56 116 PRO B CA 1
ATOM 3114 C C . PRO B 1 116 ? 5.848 -28.688 -3.428 1 74.56 116 PRO B C 1
ATOM 3116 O O . PRO B 1 116 ? 6.059 -27.984 -2.43 1 74.56 116 PRO B O 1
ATOM 3119 N N . GLY B 1 117 ? 6.648 -28.531 -4.465 1 73.81 117 GLY B N 1
ATOM 3120 C CA . GLY B 1 117 ? 7.875 -27.75 -4.387 1 73.81 117 GLY B CA 1
ATOM 3121 C C . GLY B 1 117 ? 7.699 -26.312 -4.855 1 73.81 117 GLY B C 1
ATOM 3122 O O . GLY B 1 117 ? 8.625 -25.516 -4.75 1 73.81 117 GLY B O 1
ATOM 3123 N N . LEU B 1 118 ? 6.516 -26.016 -5.141 1 79.25 118 LEU B N 1
ATOM 3124 C CA . LEU B 1 118 ? 6.285 -24.672 -5.66 1 79.25 118 LEU B CA 1
ATOM 3125 C C . LEU B 1 118 ? 6.098 -23.672 -4.523 1 79.25 118 LEU B C 1
ATOM 3127 O O . LEU B 1 118 ? 5.293 -23.906 -3.617 1 79.25 118 LEU B O 1
ATOM 3131 N N . ARG B 1 119 ? 6.945 -22.688 -4.555 1 80.75 119 ARG B N 1
ATOM 3132 C CA . ARG B 1 119 ? 6.812 -21.609 -3.59 1 80.75 119 ARG B CA 1
ATOM 3133 C C . ARG B 1 119 ? 6.176 -20.375 -4.234 1 80.75 119 ARG B C 1
ATOM 3135 O O . ARG B 1 119 ? 6.566 -19.969 -5.332 1 80.75 119 ARG B O 1
ATOM 3142 N N . VAL B 1 120 ? 5.168 -19.891 -3.57 1 86.31 120 VAL B N 1
ATOM 3143 C CA . VAL B 1 120 ? 4.461 -18.719 -4.082 1 86.31 120 VAL B CA 1
ATOM 3144 C C . VAL B 1 120 ? 4.594 -17.562 -3.096 1 86.31 120 VAL B C 1
ATOM 3146 O O . VAL B 1 120 ? 4.387 -17.734 -1.893 1 86.31 120 VAL B O 1
ATOM 3149 N N . ARG B 1 121 ? 5.012 -16.484 -3.648 1 85.69 121 ARG B N 1
ATOM 3150 C CA . ARG B 1 121 ? 5.062 -15.25 -2.875 1 85.69 121 ARG B CA 1
ATOM 3151 C C . ARG B 1 121 ? 4.023 -14.25 -3.371 1 85.69 121 ARG B C 1
ATOM 3153 O O . ARG B 1 121 ? 3.824 -14.102 -4.578 1 85.69 121 ARG B O 1
ATOM 3160 N N . LEU B 1 122 ? 3.393 -13.562 -2.383 1 89.19 122 LEU B N 1
ATOM 3161 C CA . LEU B 1 122 ? 2.391 -12.562 -2.748 1 89.19 122 LEU B CA 1
ATOM 3162 C C . LEU B 1 122 ? 2.969 -11.156 -2.664 1 89.19 122 LEU B C 1
ATOM 3164 O O . LEU B 1 122 ? 3.678 -10.828 -1.71 1 89.19 122 LEU B O 1
ATOM 3168 N N . ARG B 1 123 ? 2.666 -10.453 -3.658 1 88.19 123 ARG B N 1
ATOM 3169 C CA . ARG B 1 123 ? 2.957 -9.023 -3.666 1 88.19 123 ARG B CA 1
ATOM 3170 C C . ARG B 1 123 ? 1.685 -8.211 -3.857 1 88.19 123 ARG B C 1
ATOM 3172 O O . ARG B 1 123 ? 1.007 -8.336 -4.879 1 88.19 123 ARG B O 1
ATOM 3179 N N . GLU B 1 124 ? 1.45 -7.398 -2.848 1 89.62 124 GLU B N 1
ATOM 3180 C CA . GLU B 1 124 ? 0.285 -6.527 -2.959 1 89.62 124 GLU B CA 1
ATOM 3181 C C . GLU B 1 124 ? 0.629 -5.238 -3.703 1 89.62 124 GLU B C 1
ATOM 3183 O O . GLU B 1 124 ? 1.624 -4.582 -3.389 1 89.62 124 GLU B O 1
ATOM 3188 N N . ALA B 1 125 ? -0.2 -4.961 -4.688 1 90.25 125 ALA B N 1
ATOM 3189 C CA . ALA B 1 125 ? -0.041 -3.729 -5.449 1 90.25 125 ALA B CA 1
ATOM 3190 C C . ALA B 1 125 ? -1.02 -2.658 -4.973 1 90.25 125 ALA B C 1
ATOM 3192 O O . ALA B 1 125 ? -2.057 -2.975 -4.387 1 90.25 125 ALA B O 1
ATOM 3193 N N . PRO B 1 126 ? -0.641 -1.356 -5.164 1 88.5 126 PRO B N 1
ATOM 3194 C CA . PRO B 1 126 ? -1.63 -0.304 -4.918 1 88.5 126 PRO B CA 1
ATOM 3195 C C . PRO B 1 126 ? -2.828 -0.387 -5.859 1 88.5 126 PRO B C 1
ATOM 3197 O O . PRO B 1 126 ? -2.719 -0.941 -6.957 1 88.5 126 PRO B O 1
ATOM 3200 N N . ILE B 1 127 ? -3.916 0.208 -5.398 1 90.69 127 ILE B N 1
ATOM 3201 C CA . ILE B 1 127 ? -5.141 0.114 -6.188 1 90.69 127 ILE B CA 1
ATOM 3202 C C . ILE B 1 127 ? -4.984 0.921 -7.477 1 90.69 127 ILE B C 1
ATOM 3204 O O . ILE B 1 127 ? -5.82 0.83 -8.375 1 90.69 127 ILE B O 1
ATOM 3208 N N . THR B 1 128 ? -3.928 1.609 -7.625 1 88.38 128 THR B N 1
ATOM 3209 C CA . THR B 1 128 ? -3.668 2.436 -8.797 1 88.38 128 THR B CA 1
ATOM 3210 C C . THR B 1 128 ? -3.02 1.611 -9.906 1 88.38 128 THR B C 1
ATOM 3212 O O . THR B 1 128 ? -2.889 2.078 -11.039 1 88.38 128 THR B O 1
ATOM 3215 N N . ASP B 1 129 ? -2.652 0.399 -9.625 1 91.88 129 ASP B N 1
ATOM 3216 C CA . ASP B 1 129 ? -2.055 -0.498 -10.609 1 91.88 129 ASP B CA 1
ATOM 3217 C C . ASP B 1 129 ? -2.92 -1.738 -10.82 1 91.88 129 ASP B C 1
ATOM 3219 O O . ASP B 1 129 ? -2.68 -2.781 -10.203 1 91.88 129 ASP B O 1
ATOM 3223 N N . PRO B 1 130 ? -3.791 -1.66 -11.773 1 94.44 130 PRO B N 1
ATOM 3224 C CA . PRO B 1 130 ? -4.676 -2.809 -11.992 1 94.44 130 PRO B CA 1
ATOM 3225 C C . PRO B 1 130 ? -3.939 -4.016 -12.57 1 94.44 130 PRO B C 1
ATOM 3227 O O . PRO B 1 130 ? -4.477 -5.125 -12.586 1 94.44 130 PRO B O 1
ATOM 3230 N N . SER B 1 13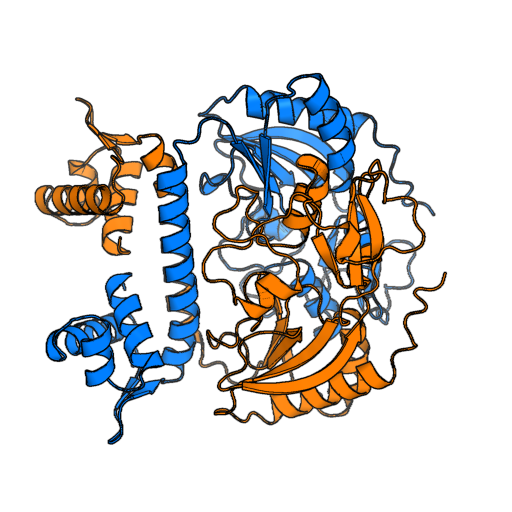1 ? -2.732 -3.844 -13.086 1 94 131 SER B N 1
ATOM 3231 C CA . SER B 1 131 ? -1.974 -4.988 -13.578 1 94 131 SER B CA 1
ATOM 3232 C C . SER B 1 131 ? -1.326 -5.758 -12.43 1 94 131 SER B C 1
ATOM 3234 O O . SER B 1 131 ? -0.744 -6.824 -12.641 1 94 131 SER B O 1
ATOM 3236 N N . ALA B 1 132 ? -1.37 -5.168 -11.312 1 94 132 ALA B N 1
ATOM 3237 C CA . ALA B 1 132 ? -0.821 -5.75 -10.094 1 94 132 ALA B CA 1
ATOM 3238 C C . ALA B 1 132 ? 0.667 -6.051 -10.25 1 94 132 ALA B C 1
ATOM 3240 O O . ALA B 1 132 ? 1.143 -7.105 -9.828 1 94 132 ALA B O 1
ATOM 3241 N N . GLY B 1 133 ? 1.359 -5.199 -10.969 1 89.88 133 GLY B N 1
ATOM 3242 C CA . GLY B 1 133 ? 2.805 -5.312 -11.086 1 89.88 133 GLY B CA 1
ATOM 3243 C C . GLY B 1 133 ? 3.25 -5.949 -12.383 1 89.88 133 GLY B C 1
ATOM 3244 O O . GLY B 1 133 ? 4.445 -5.988 -12.688 1 89.88 133 GLY B O 1
ATOM 3245 N N . LEU B 1 134 ? 2.354 -6.453 -13.211 1 88.06 134 LEU B N 1
ATOM 3246 C CA . LEU B 1 134 ? 2.727 -7.141 -14.445 1 88.06 134 LEU B CA 1
ATOM 3247 C C . LEU B 1 134 ? 3.426 -6.188 -15.406 1 88.06 134 LEU B C 1
ATOM 3249 O O . LEU B 1 134 ? 4.391 -6.57 -16.078 1 88.06 134 LEU B O 1
ATOM 3253 N N . ARG B 1 135 ? 2.898 -5.035 -15.492 1 81.31 135 ARG B N 1
ATOM 3254 C CA . ARG B 1 135 ? 3.438 -4.074 -16.453 1 81.31 135 ARG B CA 1
ATOM 3255 C C . ARG B 1 135 ? 4.895 -3.746 -16.141 1 81.31 135 ARG B C 1
ATOM 3257 O O . ARG B 1 135 ? 5.691 -3.506 -17.047 1 81.31 135 ARG B O 1
ATOM 3264 N N . GLU B 1 136 ? 5.113 -3.842 -14.875 1 74.5 136 GLU B N 1
ATOM 3265 C CA . GLU B 1 136 ? 6.473 -3.539 -14.445 1 74.5 136 GLU B CA 1
ATOM 3266 C C . GLU B 1 136 ? 7.289 -4.816 -14.25 1 74.5 136 GLU B C 1
ATOM 3268 O O . GLU B 1 136 ? 8.398 -4.773 -13.719 1 74.5 136 GLU B O 1
ATOM 3273 N N . ALA B 1 137 ? 6.77 -5.934 -14.609 1 76.44 137 ALA B N 1
ATOM 3274 C CA . ALA B 1 137 ? 7.41 -7.246 -14.547 1 76.44 137 ALA B CA 1
ATOM 3275 C C . ALA B 1 137 ? 7.844 -7.578 -13.117 1 76.44 137 ALA B C 1
ATOM 3277 O O . ALA B 1 137 ? 8.914 -8.148 -12.906 1 76.44 137 ALA B O 1
ATOM 3278 N N . ARG B 1 138 ? 7.035 -7.188 -12.211 1 81.31 138 ARG B N 1
ATOM 3279 C CA . ARG B 1 138 ? 7.34 -7.422 -10.805 1 81.31 138 ARG B CA 1
ATOM 3280 C C . ARG B 1 138 ? 6.711 -8.727 -10.32 1 81.31 138 ARG B C 1
ATOM 3282 O O . ARG B 1 138 ? 7.051 -9.227 -9.242 1 81.31 138 ARG B O 1
ATOM 3289 N N . VAL B 1 139 ? 5.836 -9.188 -11.109 1 88.5 139 VAL B N 1
ATOM 3290 C CA . VAL B 1 139 ? 5.133 -10.406 -10.719 1 88.5 139 VAL B CA 1
ATOM 3291 C C . VAL B 1 139 ? 5.027 -11.352 -11.914 1 88.5 139 VAL B C 1
ATOM 3293 O O . VAL B 1 139 ? 5.184 -10.93 -13.062 1 88.5 139 VAL B O 1
ATOM 3296 N N . ASP B 1 140 ? 4.875 -12.617 -11.602 1 88.81 140 ASP B N 1
ATOM 3297 C CA . ASP B 1 140 ? 4.758 -13.641 -12.633 1 88.81 140 ASP B CA 1
ATOM 3298 C C . ASP B 1 140 ? 3.299 -13.844 -13.039 1 88.81 140 ASP B C 1
ATOM 3300 O O . ASP B 1 140 ? 3.012 -14.195 -14.18 1 88.81 140 ASP B O 1
ATOM 3304 N N . LEU B 1 141 ? 2.453 -13.68 -12.094 1 93.31 141 LEU B N 1
ATOM 3305 C CA . LEU B 1 141 ? 1.009 -13.82 -12.242 1 93.31 141 LEU B CA 1
ATOM 3306 C C . LEU B 1 141 ? 0.272 -12.766 -11.422 1 93.31 141 LEU B C 1
ATOM 3308 O O . LEU B 1 141 ? 0.67 -12.461 -10.297 1 93.31 141 LEU B O 1
ATOM 3312 N N . ALA B 1 142 ? -0.715 -12.242 -12.078 1 95.88 142 ALA B N 1
ATOM 3313 C CA . ALA B 1 142 ? -1.532 -11.258 -11.367 1 95.88 142 ALA B CA 1
ATOM 3314 C C . ALA B 1 142 ? -2.922 -11.82 -11.07 1 95.88 142 ALA B C 1
ATOM 3316 O O . ALA B 1 142 ? -3.516 -12.5 -11.906 1 95.88 142 ALA B O 1
ATOM 3317 N N . LEU B 1 143 ? -3.328 -11.695 -9.914 1 95.19 143 LEU B N 1
ATOM 3318 C CA . LEU B 1 143 ? -4.723 -11.844 -9.516 1 95.19 143 LEU B CA 1
ATOM 3319 C C . LEU B 1 143 ? -5.387 -10.484 -9.336 1 95.19 143 LEU B C 1
ATOM 3321 O O . LEU B 1 143 ? -5.121 -9.781 -8.352 1 95.19 143 LEU B O 1
ATOM 3325 N N . THR B 1 144 ? -6.191 -10.094 -10.312 1 96.56 144 THR B N 1
ATOM 3326 C CA . THR B 1 144 ? -6.676 -8.719 -10.383 1 96.56 144 THR B CA 1
ATOM 3327 C C . THR B 1 144 ? -8.102 -8.68 -10.93 1 96.56 144 THR B C 1
ATOM 3329 O O . THR B 1 144 ? -8.828 -9.672 -10.867 1 96.56 144 THR B O 1
ATOM 3332 N N . ARG B 1 145 ? -8.477 -7.465 -11.273 1 96.25 145 ARG B N 1
ATOM 3333 C CA . ARG B 1 145 ? -9.852 -7.234 -11.719 1 96.25 145 ARG B CA 1
ATOM 3334 C C . ARG B 1 145 ? -9.875 -6.492 -13.055 1 96.25 145 ARG B C 1
ATOM 3336 O O . ARG B 1 145 ? -8.953 -5.734 -13.359 1 96.25 145 ARG B O 1
ATOM 3343 N N . LEU B 1 146 ? -10.898 -6.758 -13.797 1 96 146 LEU B N 1
ATOM 3344 C CA . LEU B 1 146 ? -11.172 -6.016 -15.023 1 96 146 LEU B CA 1
ATOM 3345 C C . LEU B 1 146 ? -12.234 -4.945 -14.789 1 96 146 LEU B C 1
ATOM 3347 O O . LEU B 1 146 ? -13.008 -5.031 -13.828 1 96 146 LEU B O 1
ATOM 3351 N N . PRO B 1 147 ? -12.172 -3.801 -15.547 1 96.56 147 PRO B N 1
ATOM 3352 C CA . PRO B 1 147 ? -11.438 -3.625 -16.812 1 96.56 147 PRO B CA 1
ATOM 3353 C C . PRO B 1 147 ? -10.156 -2.812 -16.641 1 96.56 147 PRO B C 1
ATOM 3355 O O . PRO B 1 147 ? -10.086 -1.947 -15.758 1 96.56 147 PRO B O 1
ATOM 3358 N N . PHE B 1 148 ? -9.156 -3.062 -17.469 1 96.75 148 PHE B N 1
ATOM 3359 C CA . PHE B 1 148 ? -7.961 -2.256 -17.703 1 96.75 148 PHE B CA 1
ATOM 3360 C C . PHE B 1 148 ? -7.289 -2.652 -19.016 1 96.75 148 PHE B C 1
ATOM 3362 O O . PHE B 1 148 ? -7.727 -3.592 -19.672 1 96.75 148 PHE B O 1
ATOM 3369 N N . ASP B 1 149 ? -6.359 -1.891 -19.453 1 96.19 149 ASP B N 1
ATOM 3370 C CA . ASP B 1 149 ? -5.641 -2.23 -20.672 1 96.19 149 ASP B CA 1
ATOM 3371 C C . ASP B 1 149 ? -4.898 -3.557 -20.516 1 96.19 149 ASP B C 1
ATOM 3373 O O . ASP B 1 149 ? -3.924 -3.645 -19.766 1 96.19 149 ASP B O 1
ATOM 3377 N N . THR B 1 150 ? -5.309 -4.594 -21.266 1 96.69 150 THR B N 1
ATOM 3378 C CA . THR B 1 150 ? -4.723 -5.922 -21.141 1 96.69 150 THR B CA 1
ATOM 3379 C C . THR B 1 150 ? -3.816 -6.23 -22.328 1 96.69 150 THR B C 1
ATOM 3381 O O . THR B 1 150 ? -3.549 -7.398 -22.625 1 96.69 150 THR B O 1
ATOM 3384 N N . SER B 1 151 ? -3.43 -5.168 -23 1 94.12 151 SER B N 1
ATOM 3385 C CA . SER B 1 151 ? -2.521 -5.391 -24.125 1 94.12 151 SER B CA 1
ATOM 3386 C C . SER B 1 151 ? -1.258 -6.113 -23.672 1 94.12 151 SER B C 1
ATOM 3388 O O . SER B 1 151 ? -0.644 -5.742 -22.672 1 94.12 151 SER B O 1
ATOM 3390 N N . GLY B 1 152 ? -0.935 -7.188 -24.422 1 92.62 152 GLY B N 1
ATOM 3391 C CA . GLY B 1 152 ? 0.27 -7.945 -24.109 1 92.62 152 GLY B CA 1
ATOM 3392 C C . GLY B 1 152 ? 0.081 -8.938 -22.984 1 92.62 152 GLY B C 1
ATOM 3393 O O . GLY B 1 152 ? 1.039 -9.578 -22.547 1 92.62 152 GLY B O 1
ATOM 3394 N N . LEU B 1 153 ? -1.127 -9.023 -22.547 1 94.94 153 LEU B N 1
ATOM 3395 C CA . LEU B 1 153 ? -1.394 -9.93 -21.438 1 94.94 153 LEU B CA 1
ATOM 3396 C C . LEU B 1 153 ? -2.355 -11.039 -21.844 1 94.94 153 LEU B C 1
ATOM 3398 O O . LEU B 1 153 ? -3.195 -10.836 -22.734 1 94.94 153 LEU B O 1
ATOM 3402 N N . THR B 1 154 ? -2.152 -12.219 -21.25 1 95.25 154 THR B N 1
ATOM 3403 C CA . THR B 1 154 ? -3.143 -13.289 -21.297 1 95.25 154 THR B CA 1
ATOM 3404 C C . THR B 1 154 ? -4.012 -13.281 -20.047 1 95.25 154 THR B C 1
ATOM 3406 O O . THR B 1 154 ? -3.492 -13.32 -18.938 1 95.25 154 THR B O 1
ATOM 3409 N N . VAL B 1 155 ? -5.238 -13.234 -20.281 1 96.5 155 VAL B N 1
ATOM 3410 C CA . VAL B 1 155 ? -6.164 -13.055 -19.172 1 96.5 155 VAL B CA 1
ATOM 3411 C C . VAL B 1 155 ? -7.098 -14.258 -19.062 1 96.5 155 VAL B C 1
ATOM 3413 O O . VAL B 1 155 ? -7.559 -14.781 -20.078 1 96.5 155 VAL B O 1
ATOM 3416 N N . ARG B 1 156 ? -7.395 -14.695 -17.828 1 95.5 156 ARG B N 1
ATOM 3417 C CA . ARG B 1 156 ? -8.328 -15.773 -17.547 1 95.5 156 ARG B CA 1
ATOM 3418 C C . ARG B 1 156 ? -9.375 -15.344 -16.516 1 95.5 156 ARG B C 1
ATOM 3420 O O . ARG B 1 156 ? -9.023 -14.906 -15.414 1 95.5 156 ARG B O 1
ATOM 3427 N N . LEU B 1 157 ? -10.602 -15.516 -16.859 1 95.81 157 LEU B N 1
ATOM 3428 C CA . LEU B 1 157 ? -11.695 -15.156 -15.961 1 95.81 157 LEU B CA 1
ATOM 3429 C C . LEU B 1 157 ? -11.875 -16.219 -14.883 1 95.81 157 LEU B C 1
ATOM 3431 O O . LEU B 1 157 ? -11.961 -17.406 -15.188 1 95.81 157 LEU B O 1
ATOM 3435 N N . LEU B 1 158 ? -11.891 -15.781 -13.672 1 94.12 158 LEU B N 1
ATOM 3436 C CA . LEU B 1 158 ? -12.102 -16.688 -12.547 1 94.12 158 LEU B CA 1
ATOM 3437 C C . LEU B 1 158 ? -13.539 -16.625 -12.062 1 94.12 158 LEU B C 1
ATOM 3439 O O . LEU B 1 158 ? -14.125 -17.656 -11.703 1 94.12 158 LEU B O 1
ATOM 3443 N N . GLY B 1 159 ? -14.086 -15.453 -11.984 1 92.06 159 GLY B N 1
ATOM 3444 C CA . GLY B 1 159 ? -15.438 -15.25 -11.492 1 92.06 159 GLY B CA 1
ATOM 3445 C C . GLY B 1 159 ? -15.828 -13.789 -11.406 1 92.06 159 GLY B C 1
ATOM 3446 O O . GLY B 1 159 ? -15.094 -12.914 -11.875 1 92.06 159 GLY B O 1
ATOM 3447 N N . GLU B 1 160 ? -17.062 -13.617 -10.875 1 93.31 160 GLU B N 1
ATOM 3448 C CA . GLU B 1 160 ? -17.594 -12.266 -10.727 1 93.31 160 GLU B CA 1
ATOM 3449 C C . GLU B 1 160 ? -17.938 -11.969 -9.273 1 93.31 160 GLU B C 1
ATOM 3451 O O . GLU B 1 160 ? -18.219 -12.883 -8.492 1 93.31 160 GLU B O 1
ATOM 3456 N N . GLU B 1 161 ? -17.781 -10.758 -8.953 1 91.31 161 GLU B N 1
ATOM 3457 C CA . GLU B 1 161 ? -18.109 -10.281 -7.609 1 91.31 161 GLU B CA 1
ATOM 3458 C C . GLU B 1 161 ? -19 -9.039 -7.664 1 91.31 161 GLU B C 1
ATOM 3460 O O . GLU B 1 161 ? -18.703 -8.094 -8.398 1 91.31 161 GLU B O 1
ATOM 3465 N N . PRO B 1 162 ? -20.125 -9.062 -6.895 1 93.75 162 PRO B N 1
ATOM 3466 C CA . PRO B 1 162 ? -20.969 -7.871 -6.867 1 93.75 162 PRO B CA 1
ATOM 3467 C C . PRO B 1 162 ? -20.266 -6.652 -6.277 1 93.75 162 PRO B C 1
ATOM 3469 O O . PRO B 1 162 ? -19.172 -6.777 -5.719 1 93.75 162 PRO B O 1
ATOM 3472 N N . LEU B 1 163 ? -20.984 -5.531 -6.504 1 95.44 163 LEU B N 1
ATOM 3473 C CA . LEU B 1 163 ? -20.406 -4.273 -6.051 1 95.44 163 LEU B CA 1
ATOM 3474 C C . LEU B 1 163 ? -21.234 -3.684 -4.902 1 95.44 163 LEU B C 1
ATOM 3476 O O . LEU B 1 163 ? -22.422 -3.969 -4.777 1 95.44 163 LEU B O 1
ATOM 3480 N N . VAL B 1 164 ? -20.547 -2.896 -4.133 1 96.12 164 VAL B N 1
ATOM 3481 C CA . VAL B 1 164 ? -21.188 -2.098 -3.1 1 96.12 164 VAL B CA 1
ATOM 3482 C C . VAL B 1 164 ? -20.734 -0.646 -3.203 1 96.12 164 VAL B C 1
ATOM 3484 O O . VAL B 1 164 ? -19.625 -0.372 -3.65 1 96.12 164 VAL B O 1
ATOM 3487 N N . ALA B 1 165 ? -21.594 0.222 -2.807 1 96.25 165 ALA B N 1
ATOM 3488 C CA . ALA 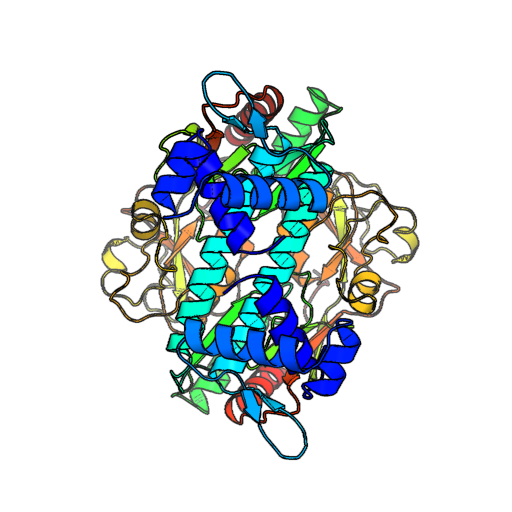B 1 165 ? -21.234 1.625 -2.617 1 96.25 165 ALA B CA 1
ATOM 3489 C C . ALA B 1 165 ? -20.812 1.895 -1.172 1 96.25 165 ALA B C 1
ATOM 3491 O O . ALA B 1 165 ? -21.484 1.453 -0.236 1 96.25 165 ALA B O 1
ATOM 3492 N N . ALA B 1 166 ? -19.688 2.49 -1.025 1 95.31 166 ALA B N 1
ATOM 3493 C CA . ALA B 1 166 ? -19.297 2.984 0.291 1 95.31 166 ALA B CA 1
ATOM 3494 C C . ALA B 1 166 ? -19.781 4.418 0.506 1 95.31 166 ALA B C 1
ATOM 3496 O O . ALA B 1 166 ? -19.453 5.309 -0.281 1 95.31 166 ALA B O 1
ATOM 3497 N N . LEU B 1 167 ? -20.516 4.586 1.585 1 94.88 167 LEU B N 1
ATOM 3498 C CA . LEU B 1 167 ? -21.125 5.867 1.932 1 94.88 167 LEU B CA 1
ATOM 3499 C C . LEU B 1 167 ? -20.938 6.172 3.416 1 94.88 167 LEU B C 1
ATOM 3501 O O . LEU B 1 167 ? -20.812 5.254 4.23 1 94.88 167 LEU B O 1
ATOM 3505 N N . PRO B 1 168 ? -20.906 7.484 3.686 1 92.19 168 PRO B N 1
ATOM 3506 C CA . PRO B 1 168 ? -21.047 7.766 5.117 1 92.19 168 PRO B CA 1
ATOM 3507 C C . PRO B 1 168 ? -22.312 7.148 5.715 1 92.19 168 PRO B C 1
ATOM 3509 O O . PRO B 1 168 ? -23.359 7.113 5.059 1 92.19 168 PRO B O 1
ATOM 3512 N N . ALA B 1 169 ? -22.172 6.699 6.93 1 92.19 169 ALA B N 1
ATOM 3513 C CA . ALA B 1 169 ? -23.281 5.996 7.57 1 92.19 169 ALA B CA 1
ATOM 3514 C C . ALA B 1 169 ? -24.5 6.902 7.711 1 92.19 169 ALA B C 1
ATOM 3516 O O . ALA B 1 169 ? -25.625 6.422 7.762 1 92.19 169 ALA B O 1
ATOM 3517 N N . ASP B 1 170 ? -24.25 8.164 7.73 1 90.12 170 ASP B N 1
ATOM 3518 C CA . ASP B 1 170 ? -25.359 9.102 7.91 1 90.12 170 ASP B CA 1
ATOM 3519 C C . ASP B 1 170 ? -25.875 9.609 6.566 1 90.12 170 ASP B C 1
ATOM 3521 O O . ASP B 1 170 ? -26.75 10.477 6.52 1 90.12 170 ASP B O 1
ATOM 3525 N N . ASP B 1 171 ? -25.391 9.117 5.508 1 93.31 171 ASP B N 1
ATOM 3526 C CA . ASP B 1 171 ? -25.875 9.469 4.176 1 93.31 171 ASP B CA 1
ATOM 3527 C C . ASP B 1 171 ? -27.328 9.031 3.979 1 93.31 171 ASP B C 1
ATOM 3529 O O . ASP B 1 171 ? -27.734 7.992 4.488 1 93.31 171 ASP B O 1
ATOM 3533 N N . THR B 1 172 ? -28.094 9.703 3.195 1 93.38 172 THR B N 1
ATOM 3534 C CA . THR B 1 172 ? -29.5 9.422 2.945 1 93.38 172 THR B CA 1
ATOM 3535 C C . THR B 1 172 ? -29.656 8.062 2.258 1 93.38 172 THR B C 1
ATOM 3537 O O . THR B 1 172 ? -30.703 7.414 2.4 1 93.38 172 THR B O 1
ATOM 3540 N N . LEU B 1 173 ? -28.672 7.641 1.589 1 94.69 173 LEU B N 1
ATOM 3541 C CA . LEU B 1 173 ? -28.75 6.395 0.836 1 94.69 173 LEU B CA 1
ATOM 3542 C C . LEU B 1 173 ? -28.266 5.219 1.672 1 94.69 173 LEU B C 1
ATOM 3544 O O . LEU B 1 173 ? -28.422 4.062 1.278 1 94.69 173 LEU B O 1
ATOM 3548 N N . ALA B 1 174 ? -27.609 5.434 2.777 1 94.5 174 ALA B N 1
ATOM 3549 C CA . ALA B 1 174 ? -26.906 4.422 3.568 1 94.5 174 ALA B CA 1
ATOM 3550 C C . ALA B 1 174 ? -27.875 3.391 4.125 1 94.5 174 ALA B C 1
ATOM 3552 O O . ALA B 1 174 ? -27.516 2.227 4.32 1 94.5 174 ALA B O 1
ATOM 3553 N N . GLY B 1 175 ? -29.078 3.725 4.316 1 91.38 175 GLY B N 1
ATOM 3554 C CA . GLY B 1 175 ? -30.047 2.82 4.914 1 91.38 175 GLY B CA 1
ATOM 3555 C C . GLY B 1 175 ? -30.812 2.004 3.891 1 91.38 175 GLY B C 1
ATOM 3556 O O . GLY B 1 175 ? -31.625 1.155 4.25 1 91.38 175 GLY B O 1
ATOM 3557 N N . ARG B 1 176 ? -30.484 2.129 2.633 1 94.38 176 ARG B N 1
ATOM 3558 C CA . ARG B 1 176 ? -31.172 1.402 1.569 1 94.38 176 ARG B CA 1
ATOM 3559 C C . ARG B 1 176 ? -30.656 -0.028 1.463 1 94.38 176 ARG B C 1
ATOM 3561 O O . ARG B 1 176 ? -29.469 -0.283 1.678 1 94.38 176 ARG B O 1
ATOM 3568 N N . PRO B 1 177 ? -31.594 -0.924 1.154 1 94.56 177 PRO B N 1
ATOM 3569 C CA . PRO B 1 177 ? -31.125 -2.287 0.916 1 94.56 177 PRO B CA 1
ATOM 3570 C C . PRO B 1 177 ? -30.25 -2.396 -0.335 1 94.56 177 PRO B C 1
ATOM 3572 O O . PRO B 1 177 ? -29.344 -3.238 -0.393 1 94.56 177 PRO B O 1
ATOM 3575 N N . ARG B 1 178 ? -30.625 -1.544 -1.347 1 96.62 178 ARG B N 1
ATOM 3576 C CA . ARG B 1 178 ? -29.891 -1.468 -2.605 1 96.62 178 ARG B CA 1
ATOM 3577 C C . ARG B 1 178 ? -30.031 -0.087 -3.238 1 96.62 178 ARG B C 1
ATOM 3579 O O . ARG B 1 178 ? -30.984 0.638 -2.953 1 96.62 178 ARG B O 1
ATOM 3586 N N . LEU B 1 179 ? -29 0.236 -4.027 1 95.62 179 LEU B N 1
ATOM 3587 C CA . LEU B 1 179 ? -29.125 1.474 -4.789 1 95.62 179 LEU B CA 1
ATOM 3588 C C . LEU B 1 179 ? -28.672 1.271 -6.23 1 95.62 179 LEU B C 1
ATOM 3590 O O . LEU B 1 179 ? -27.969 0.303 -6.535 1 95.62 179 LEU B O 1
ATOM 3594 N N . HIS B 1 180 ? -29.266 2.092 -7.121 1 96.81 180 HIS B N 1
ATOM 3595 C CA . HIS B 1 180 ? -28.797 2.107 -8.5 1 96.81 180 HIS B CA 1
ATOM 3596 C C . HIS B 1 180 ? -27.594 3.035 -8.664 1 96.81 180 HIS B C 1
ATOM 3598 O O . HIS B 1 180 ? -27.562 4.121 -8.078 1 96.81 180 HIS B O 1
ATOM 3604 N N . VAL B 1 181 ? -26.688 2.67 -9.516 1 95.81 181 VAL B N 1
ATOM 3605 C CA . VAL B 1 181 ? -25.438 3.404 -9.68 1 95.81 181 VAL B CA 1
ATOM 3606 C C . VAL B 1 181 ? -25.734 4.848 -10.086 1 95.81 181 VAL B C 1
ATOM 3608 O O . VAL B 1 181 ? -25 5.766 -9.711 1 95.81 181 VAL B O 1
ATOM 3611 N N . ALA B 1 182 ? -26.781 5.098 -10.75 1 94.69 182 ALA B N 1
ATOM 3612 C CA . ALA B 1 182 ? -27.156 6.43 -11.211 1 94.69 182 ALA B CA 1
ATOM 3613 C C . ALA B 1 182 ? -27.438 7.359 -10.039 1 94.69 182 ALA B C 1
ATOM 3615 O O . ALA B 1 182 ? -27.328 8.586 -10.164 1 94.69 182 ALA B O 1
ATOM 3616 N N . GLU B 1 183 ? -27.781 6.801 -8.945 1 94.56 183 GLU B N 1
ATOM 3617 C CA . GLU B 1 183 ? -28.078 7.598 -7.762 1 94.56 183 GLU B CA 1
ATOM 3618 C C . GLU B 1 183 ? -26.812 8.188 -7.148 1 94.56 183 GLU B C 1
ATOM 3620 O O . GLU B 1 183 ? -26.891 9.086 -6.305 1 94.56 183 GLU B O 1
ATOM 3625 N N . LEU B 1 184 ? -25.703 7.68 -7.621 1 92.94 184 LEU B N 1
ATOM 3626 C CA . LEU B 1 184 ? -24.422 8.195 -7.141 1 92.94 184 LEU B CA 1
ATOM 3627 C C . LEU B 1 184 ? -23.938 9.336 -8.023 1 92.94 184 LEU B C 1
ATOM 3629 O O . LEU B 1 184 ? -22.891 9.945 -7.738 1 92.94 184 LEU B O 1
ATOM 3633 N N . ALA B 1 185 ? -24.734 9.602 -9.016 1 88.44 185 ALA B N 1
ATOM 3634 C CA . ALA B 1 185 ? -24.344 10.664 -9.945 1 88.44 185 ALA B CA 1
ATOM 3635 C C . ALA B 1 185 ? -24.281 12.016 -9.242 1 88.44 185 ALA B C 1
ATOM 3637 O O . ALA B 1 185 ? -25.172 12.344 -8.445 1 88.44 185 ALA B O 1
ATOM 3638 N N . GLY B 1 186 ? -23.219 12.727 -9.508 1 87.25 186 GLY B N 1
ATOM 3639 C CA . GLY B 1 186 ? -23.094 14.078 -8.977 1 87.25 186 GLY B CA 1
ATOM 3640 C C . GLY B 1 186 ? -22.484 14.133 -7.59 1 87.25 186 GLY B C 1
ATOM 3641 O O . GLY B 1 186 ? -22.219 15.211 -7.066 1 87.25 186 GLY B O 1
ATOM 3642 N N . ARG B 1 187 ? -22.328 13 -7.039 1 89.88 187 ARG B N 1
ATOM 3643 C CA . ARG B 1 187 ? -21.719 12.945 -5.711 1 89.88 187 ARG B CA 1
ATOM 3644 C C . ARG B 1 187 ? -20.203 13.125 -5.789 1 89.88 187 ARG B C 1
ATOM 3646 O O . ARG B 1 187 ? -19.594 12.766 -6.797 1 89.88 187 ARG B O 1
ATOM 3653 N N . PRO B 1 188 ? -19.641 13.648 -4.676 1 89.88 188 PRO B N 1
ATOM 3654 C CA . PRO B 1 188 ? -18.172 13.719 -4.652 1 89.88 188 PRO B CA 1
ATOM 3655 C C . PRO B 1 188 ? -17.516 12.336 -4.68 1 89.88 188 PRO B C 1
ATOM 3657 O O . PRO B 1 188 ? -18 11.406 -4.031 1 89.88 188 PRO B O 1
ATOM 3660 N N . ARG B 1 189 ? -16.5 12.273 -5.465 1 90.44 189 ARG B N 1
ATOM 3661 C CA . ARG B 1 189 ? -15.789 11.008 -5.617 1 90.44 189 ARG B CA 1
ATOM 3662 C C . ARG B 1 189 ? -14.305 11.172 -5.332 1 90.44 189 ARG B C 1
ATOM 3664 O O . ARG B 1 189 ? -13.789 12.297 -5.312 1 90.44 189 ARG B O 1
ATOM 3671 N N . PHE B 1 190 ? -13.719 10.078 -5.016 1 87.25 190 PHE B N 1
ATOM 3672 C CA . PHE B 1 190 ? -12.266 10.125 -4.887 1 87.25 190 PHE B CA 1
ATOM 3673 C C . PHE B 1 190 ? -11.602 10.086 -6.258 1 87.25 190 PHE B C 1
ATOM 3675 O O . PHE B 1 190 ? -12.234 9.727 -7.254 1 87.25 190 PHE B O 1
ATOM 3682 N N . ARG B 1 191 ? -10.391 10.5 -6.195 1 85.56 191 ARG B N 1
ATOM 3683 C CA . ARG B 1 191 ? -9.586 10.469 -7.41 1 85.56 191 ARG B CA 1
ATOM 3684 C C . ARG B 1 191 ? -8.469 9.438 -7.293 1 85.56 191 ARG B C 1
ATOM 3686 O O . ARG B 1 191 ? -8.039 9.094 -6.188 1 85.56 191 ARG B O 1
ATOM 3693 N N . LEU B 1 192 ? -8.133 8.867 -8.43 1 86.31 192 LEU B N 1
ATOM 3694 C CA . LEU B 1 192 ? -6.906 8.086 -8.547 1 86.31 192 LEU B CA 1
ATOM 3695 C C . LEU B 1 192 ? -5.785 8.922 -9.156 1 86.31 192 LEU B C 1
ATOM 3697 O O . LEU B 1 192 ? -6.047 9.883 -9.883 1 86.31 192 LEU B O 1
ATOM 3701 N N . PRO B 1 193 ? -4.609 8.633 -8.797 1 76.88 193 PRO B N 1
ATOM 3702 C CA . PRO B 1 193 ? -3.508 9.422 -9.344 1 76.88 193 PRO B CA 1
ATOM 3703 C C . PRO B 1 193 ? -3.535 9.5 -10.867 1 76.88 193 PRO B C 1
ATOM 3705 O O . PRO B 1 193 ? -4.027 8.578 -11.523 1 76.88 193 PRO B O 1
ATOM 3708 N N 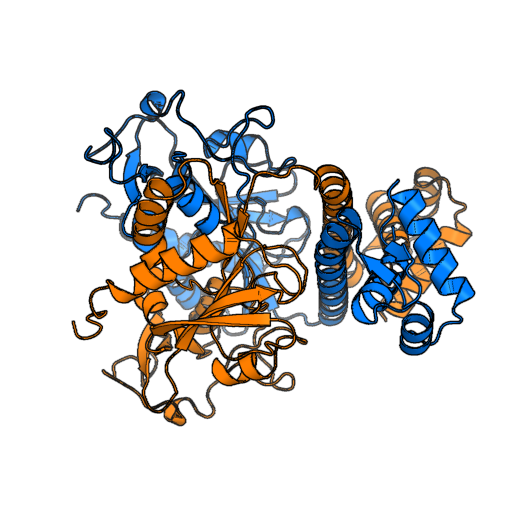. PRO B 1 194 ? -3.006 10.594 -11.344 1 73.12 194 PRO B N 1
ATOM 3709 C CA . PRO B 1 194 ? -2.879 10.68 -12.797 1 73.12 194 PRO B CA 1
ATOM 3710 C C . PRO B 1 194 ? -2.078 9.516 -13.391 1 73.12 194 PRO B C 1
ATOM 3712 O O . PRO B 1 194 ? -1.104 9.07 -12.781 1 73.12 194 PRO B O 1
ATOM 3715 N N . GLY B 1 195 ? -2.523 9.016 -14.516 1 76.81 195 GLY B N 1
ATOM 3716 C CA . GLY B 1 195 ? -1.825 7.914 -15.156 1 76.81 195 GLY B CA 1
ATOM 3717 C C . GLY B 1 195 ? -2.471 6.566 -14.898 1 76.81 195 GLY B C 1
ATOM 3718 O O . GLY B 1 195 ? -2.141 5.574 -15.555 1 76.81 195 GLY B O 1
ATOM 3719 N N . THR B 1 196 ? -3.303 6.574 -13.906 1 84.62 196 THR B N 1
ATOM 3720 C CA . THR B 1 196 ? -4.047 5.34 -13.68 1 84.62 196 THR B CA 1
ATOM 3721 C C . THR B 1 196 ? -4.863 4.969 -14.914 1 84.62 196 THR B C 1
ATOM 3723 O O . THR B 1 196 ? -5.367 5.844 -15.625 1 84.62 196 THR B O 1
ATOM 3726 N N . ASP B 1 197 ? -4.965 3.678 -15.195 1 91.19 197 ASP B N 1
ATOM 3727 C CA . ASP B 1 197 ? -5.707 3.176 -16.344 1 91.19 197 ASP B CA 1
ATOM 3728 C C . ASP B 1 197 ? -7.098 3.807 -16.422 1 91.19 197 ASP B C 1
ATOM 3730 O O . ASP B 1 197 ? -7.836 3.811 -15.438 1 91.19 197 ASP B O 1
ATOM 3734 N N . ALA B 1 198 ? -7.434 4.316 -17.594 1 90.88 198 ALA B N 1
ATOM 3735 C CA . ALA B 1 198 ? -8.664 5.086 -17.766 1 90.88 198 ALA B CA 1
ATOM 3736 C C . ALA B 1 198 ? -9.891 4.195 -17.594 1 90.88 198 ALA B C 1
ATOM 3738 O O . ALA B 1 198 ? -10.906 4.625 -17.047 1 90.88 198 ALA B O 1
ATOM 3739 N N . ARG B 1 199 ? -9.852 2.98 -18.141 1 94.62 199 ARG B N 1
ATOM 3740 C CA . ARG B 1 199 ? -10.977 2.059 -18 1 94.62 199 ARG B CA 1
ATOM 3741 C C . ARG B 1 199 ? -11.195 1.662 -16.547 1 94.62 199 ARG B C 1
ATOM 3743 O O . ARG B 1 199 ? -12.336 1.594 -16.078 1 94.62 199 ARG B O 1
ATOM 3750 N N . TRP B 1 200 ? -10.086 1.467 -15.938 1 94.5 200 TRP B N 1
ATOM 3751 C CA . TRP B 1 200 ? -10.094 1.146 -14.508 1 94.5 200 TRP B CA 1
ATOM 3752 C C . TRP B 1 200 ? -10.703 2.285 -13.703 1 94.5 200 TRP B C 1
ATOM 3754 O O . TRP B 1 200 ? -11.609 2.066 -12.891 1 94.5 200 TRP B O 1
ATOM 3764 N N . ARG B 1 201 ? -10.297 3.459 -13.906 1 91.75 201 ARG B N 1
ATOM 3765 C CA . ARG B 1 201 ? -10.789 4.648 -13.219 1 91.75 201 ARG B CA 1
ATOM 3766 C C . ARG B 1 201 ? -12.297 4.812 -13.414 1 91.75 201 ARG B C 1
ATOM 3768 O O . ARG B 1 201 ? -13.031 5.043 -12.453 1 91.75 201 ARG B O 1
ATOM 3775 N N . ALA B 1 202 ? -12.703 4.676 -14.625 1 90.62 202 ALA B N 1
ATOM 3776 C CA . ALA B 1 202 ? -14.109 4.855 -14.961 1 90.62 202 ALA B CA 1
ATOM 3777 C C . ALA B 1 202 ? -14.977 3.785 -14.297 1 90.62 202 ALA B C 1
ATOM 3779 O O . ALA B 1 202 ? -16.047 4.082 -13.773 1 90.62 202 ALA B O 1
ATOM 3780 N N . TYR B 1 203 ? -14.516 2.605 -14.305 1 93.88 203 TYR B N 1
ATOM 3781 C CA . TYR B 1 203 ? -15.281 1.487 -13.766 1 93.88 203 TYR B CA 1
ATOM 3782 C C . TYR B 1 203 ? -15.531 1.67 -12.273 1 93.88 203 TYR B C 1
ATOM 3784 O O . TYR B 1 203 ? -16.625 1.413 -11.781 1 93.88 203 TYR B O 1
ATOM 3792 N N . TRP B 1 204 ? -14.555 2.133 -11.594 1 91.62 204 TRP B N 1
ATOM 3793 C CA . TRP B 1 204 ? -14.648 2.258 -10.148 1 91.62 204 TRP B CA 1
ATOM 3794 C C . TRP B 1 204 ? -15.109 3.656 -9.75 1 91.62 204 TRP B C 1
ATOM 3796 O O . TRP B 1 204 ? -14.977 4.051 -8.586 1 91.62 204 TRP B O 1
ATOM 3806 N N . LEU B 1 205 ? -15.531 4.453 -10.664 1 83.69 205 LEU B N 1
ATOM 3807 C CA . LEU B 1 205 ? -16.125 5.777 -10.5 1 83.69 205 LEU B CA 1
ATOM 3808 C C . LEU B 1 205 ? -15.102 6.762 -9.938 1 83.69 205 LEU B C 1
ATOM 3810 O O . LEU B 1 205 ? -15.43 7.594 -9.094 1 83.69 205 LEU B O 1
ATOM 3814 N N . GLY B 1 206 ? -13.922 6.52 -10.281 1 82.81 206 GLY B N 1
ATOM 3815 C CA . GLY B 1 206 ? -12.922 7.535 -9.977 1 82.81 206 GLY B CA 1
ATOM 3816 C C . GLY B 1 206 ? -13.172 8.852 -10.695 1 82.81 206 GLY B C 1
ATOM 3817 O O . GLY B 1 206 ? -13.547 8.859 -11.867 1 82.81 206 GLY B O 1
ATOM 3818 N N . ALA B 1 207 ? -13.102 9.867 -9.945 1 79.81 207 ALA B N 1
ATOM 3819 C CA . ALA B 1 207 ? -13.336 11.188 -10.523 1 79.81 207 ALA B CA 1
ATOM 3820 C C . ALA B 1 207 ? -12.297 11.508 -11.594 1 79.81 207 ALA B C 1
ATOM 3822 O O . ALA B 1 207 ? -11.156 11.055 -11.516 1 79.81 207 ALA B O 1
ATOM 3823 N N . PRO B 1 208 ? -12.836 12.32 -12.555 1 77.19 208 PRO B N 1
ATOM 3824 C CA . PRO B 1 208 ? -11.867 12.789 -13.547 1 77.19 208 PRO B CA 1
ATOM 3825 C C . PRO B 1 208 ? -10.766 13.656 -12.938 1 77.19 208 PRO B C 1
ATOM 3827 O O . PRO B 1 208 ? -10.938 14.195 -11.844 1 77.19 208 PRO B O 1
ATOM 3830 N N . ASP B 1 209 ? -9.727 13.727 -13.641 1 69.62 209 ASP B N 1
ATOM 3831 C CA . ASP B 1 209 ? -8.547 14.422 -13.133 1 69.62 209 ASP B CA 1
ATOM 3832 C C . ASP B 1 209 ? -8.836 15.906 -12.922 1 69.62 209 ASP B C 1
ATOM 3834 O O . ASP B 1 209 ? -8.18 16.562 -12.109 1 69.62 209 ASP B O 1
ATOM 3838 N N . ASP B 1 210 ? -9.758 16.438 -13.523 1 67.94 210 ASP B N 1
ATOM 3839 C CA . ASP B 1 210 ? -10.023 17.859 -13.492 1 67.94 210 ASP B CA 1
ATOM 3840 C C . ASP B 1 210 ? -10.992 18.219 -12.367 1 67.94 210 ASP B C 1
ATOM 3842 O O . ASP B 1 210 ? -11.281 19.391 -12.133 1 67.94 210 ASP B O 1
ATOM 3846 N N . VAL B 1 211 ? -11.461 17.266 -11.719 1 70 211 VAL B N 1
ATOM 3847 C CA . VAL B 1 211 ? -12.359 17.516 -10.594 1 70 211 VAL B CA 1
ATOM 3848 C C . VAL B 1 211 ? -11.578 17.438 -9.281 1 70 211 VAL B C 1
ATOM 3850 O O . VAL B 1 211 ? -10.766 16.547 -9.086 1 70 211 VAL B O 1
ATOM 3853 N N . PRO B 1 212 ? -11.781 18.484 -8.531 1 70.12 212 PRO B N 1
ATOM 3854 C CA . PRO B 1 212 ? -11.109 18.453 -7.23 1 70.12 212 PRO B CA 1
ATOM 3855 C C . PRO B 1 212 ? -11.586 17.297 -6.355 1 70.12 212 PRO B C 1
ATOM 3857 O O . PRO B 1 212 ? -12.734 16.859 -6.465 1 70.12 212 PRO B O 1
ATOM 3860 N N . GLY B 1 213 ? -10.703 16.703 -5.621 1 74.69 213 GLY B N 1
ATOM 3861 C CA . GLY B 1 213 ? -11.016 15.625 -4.695 1 74.69 213 GLY B CA 1
ATOM 3862 C C . GLY B 1 213 ? -9.781 14.93 -4.145 1 74.69 213 GLY B C 1
ATOM 3863 O O . GLY B 1 213 ? -8.672 15.148 -4.637 1 74.69 213 GLY B O 1
ATOM 3864 N N . PRO B 1 214 ? -10.023 14.148 -3.162 1 81.81 214 PRO B N 1
ATOM 3865 C CA . PRO B 1 214 ? -8.875 13.469 -2.568 1 81.81 214 PRO B CA 1
ATOM 3866 C C . PRO B 1 214 ? -8.312 12.375 -3.471 1 81.81 214 PRO B C 1
ATOM 3868 O O . PRO B 1 214 ? -9.07 11.594 -4.051 1 81.81 214 PRO B O 1
ATOM 3871 N N . VAL B 1 215 ? -7.027 12.391 -3.605 1 84.62 215 VAL B N 1
ATOM 3872 C CA . VAL B 1 215 ? -6.34 11.336 -4.344 1 84.62 215 VAL B CA 1
ATOM 3873 C C . VAL B 1 215 ? -6.031 10.164 -3.412 1 84.62 215 VAL B C 1
ATOM 3875 O O . VAL B 1 215 ? -5.457 10.359 -2.336 1 84.62 215 VAL B O 1
ATOM 3878 N N . VAL B 1 216 ? -6.449 8.945 -3.801 1 87.56 216 VAL B N 1
ATOM 3879 C CA . VAL B 1 216 ? -6.309 7.766 -2.947 1 87.56 216 VAL B CA 1
ATOM 3880 C C . VAL B 1 216 ? -5.484 6.699 -3.666 1 87.56 216 VAL B C 1
ATOM 3882 O O . VAL B 1 216 ? -5.504 6.617 -4.895 1 87.56 216 VAL B O 1
ATOM 3885 N N . SER B 1 217 ? -4.738 5.902 -2.867 1 87.38 217 SER B N 1
ATOM 3886 C CA . SER B 1 217 ? -3.896 4.863 -3.457 1 87.38 217 SER B CA 1
ATOM 3887 C C . SER B 1 217 ? -4.121 3.518 -2.775 1 87.38 217 SER B C 1
ATOM 3889 O O . SER B 1 217 ? -3.523 2.514 -3.164 1 87.38 217 SER B O 1
ATOM 3891 N N . SER B 1 218 ? -4.988 3.477 -1.819 1 88.75 218 SER B N 1
ATOM 3892 C CA . SER B 1 218 ? -5.34 2.252 -1.106 1 88.75 218 SER B CA 1
ATOM 3893 C C . SER B 1 218 ? -6.812 2.248 -0.706 1 88.75 218 SER B C 1
ATOM 3895 O O . SER B 1 218 ? -7.477 3.285 -0.749 1 88.75 218 SER B O 1
ATOM 3897 N N . LEU B 1 219 ? -7.23 1.081 -0.4 1 88.62 219 LEU B N 1
ATOM 3898 C CA . LEU B 1 219 ? -8.609 0.965 0.05 1 88.62 219 LEU B CA 1
ATOM 3899 C C . LEU B 1 219 ? -8.828 1.744 1.344 1 88.62 219 LEU B C 1
ATOM 3901 O O . LEU B 1 219 ? -9.875 2.365 1.53 1 88.62 219 LEU B O 1
ATOM 3905 N N . GLU B 1 220 ? -7.871 1.704 2.184 1 87.75 220 GLU B N 1
ATOM 3906 C CA . GLU B 1 220 ? -7.977 2.463 3.426 1 87.75 220 GLU B CA 1
ATOM 3907 C C . GLU B 1 220 ? -8.102 3.959 3.15 1 87.75 220 GLU B C 1
ATOM 3909 O O . GLU B 1 220 ? -8.867 4.656 3.812 1 87.75 220 GLU B O 1
ATOM 3914 N N . GLU B 1 221 ? -7.375 4.418 2.244 1 88.94 221 GLU B N 1
ATOM 3915 C CA . GLU B 1 221 ? -7.465 5.828 1.874 1 88.94 221 GLU B CA 1
ATOM 3916 C C . GLU B 1 221 ? -8.82 6.152 1.256 1 88.94 221 GLU B C 1
ATOM 3918 O O . GLU B 1 221 ? -9.383 7.227 1.494 1 88.94 221 GLU B O 1
ATOM 3923 N N . CYS B 1 222 ? -9.367 5.246 0.512 1 91.19 222 CYS B N 1
ATOM 3924 C CA . CYS B 1 222 ? -10.711 5.414 -0.03 1 91.19 222 CYS B CA 1
ATOM 3925 C C . CYS B 1 222 ? -11.742 5.562 1.089 1 91.19 222 CYS B C 1
ATOM 3927 O O . CYS B 1 222 ? -12.531 6.508 1.088 1 91.19 222 CYS B O 1
ATOM 3929 N N . LEU B 1 223 ? -11.656 4.676 2.035 1 90.75 223 LEU B N 1
ATOM 3930 C CA . LEU B 1 223 ? -12.641 4.648 3.113 1 90.75 223 LEU B CA 1
ATOM 3931 C C . LEU B 1 223 ? -12.5 5.879 4.004 1 90.75 223 LEU B C 1
ATOM 3933 O O . LEU B 1 223 ? -13.5 6.402 4.504 1 90.75 223 LEU B O 1
ATOM 3937 N N . HIS B 1 224 ? -11.305 6.273 4.125 1 87.56 224 HIS B N 1
ATOM 3938 C CA . HIS B 1 224 ? -11.078 7.52 4.848 1 87.56 224 HIS B CA 1
ATOM 3939 C C . HIS B 1 224 ? -11.727 8.695 4.133 1 87.56 224 HIS B C 1
ATOM 3941 O O . HIS B 1 224 ? -12.344 9.555 4.773 1 87.56 224 HIS B O 1
ATOM 3947 N N . ALA B 1 225 ? -11.523 8.742 2.871 1 88.62 225 ALA B N 1
ATOM 3948 C CA . ALA B 1 225 ? -12.141 9.812 2.09 1 88.62 225 ALA B CA 1
ATOM 3949 C C . ALA B 1 225 ? -13.656 9.797 2.225 1 88.62 225 ALA B C 1
ATOM 3951 O O . ALA B 1 225 ? -14.289 10.852 2.316 1 88.62 225 ALA B O 1
ATOM 3952 N N . VAL B 1 226 ? -14.219 8.633 2.287 1 91.31 226 VAL B N 1
ATOM 3953 C CA . VAL B 1 226 ? -15.664 8.492 2.484 1 91.31 226 VAL B CA 1
ATOM 3954 C C . VAL B 1 226 ? -16.062 9.07 3.842 1 91.31 226 VAL B C 1
ATOM 3956 O O . VAL B 1 226 ? -16.969 9.883 3.934 1 91.31 226 VAL B O 1
ATOM 3959 N N . LEU B 1 227 ? -15.336 8.68 4.824 1 87.56 227 LEU B N 1
ATOM 3960 C CA . LEU B 1 227 ? -15.664 9.039 6.199 1 87.56 227 LEU B CA 1
ATOM 3961 C C . LEU B 1 227 ? -15.414 10.523 6.449 1 87.56 227 LEU B C 1
ATOM 3963 O O . LEU B 1 227 ? -16.266 11.219 7.016 1 87.56 227 LEU B O 1
ATOM 3967 N N . TRP B 1 228 ? -14.289 11.008 5.945 1 81.69 228 TRP B N 1
ATOM 3968 C CA . TRP B 1 228 ? -13.805 12.32 6.363 1 81.69 228 TRP B CA 1
ATOM 3969 C C . TRP B 1 228 ? -14.195 13.391 5.348 1 81.69 228 TRP B C 1
ATOM 3971 O O . TRP B 1 228 ? -14.336 14.57 5.699 1 81.69 228 TRP B O 1
ATOM 3981 N N . GLU B 1 229 ? -14.359 13.008 4.109 1 82.19 229 GLU B N 1
ATOM 3982 C CA . GLU B 1 229 ? -14.578 14.023 3.08 1 82.19 229 GLU B CA 1
ATOM 3983 C C . GLU B 1 229 ? -15.922 13.812 2.387 1 82.19 229 GLU B C 1
ATOM 3985 O O . GLU B 1 229 ? -16.281 14.555 1.466 1 82.19 229 GLU B O 1
ATOM 3990 N N . GLY B 1 230 ? -16.594 12.812 2.766 1 85.62 230 GLY B N 1
ATOM 3991 C CA . GLY B 1 230 ? -17.938 12.594 2.266 1 85.62 230 GLY B CA 1
ATOM 3992 C C . GLY B 1 230 ? -17.969 12.094 0.834 1 85.62 230 GLY B C 1
ATOM 3993 O O . GLY B 1 230 ? -18.984 12.242 0.142 1 85.62 230 GLY B O 1
ATOM 3994 N N . THR B 1 231 ? -16.875 11.586 0.376 1 90.56 231 THR B N 1
ATOM 3995 C CA . THR B 1 231 ? -16.844 11.016 -0.964 1 90.56 231 THR B CA 1
ATOM 3996 C C . THR B 1 231 ? -17.609 9.695 -1.004 1 90.56 231 THR B C 1
ATOM 3998 O O . THR B 1 231 ? -17.938 9.125 0.041 1 90.56 231 THR B O 1
ATOM 4001 N N . VAL B 1 232 ? -18.016 9.336 -2.174 1 91 232 VAL B N 1
ATOM 4002 C CA . VAL B 1 232 ? -18.625 8.031 -2.389 1 91 232 VAL B CA 1
ATOM 4003 C C . VAL B 1 232 ? -17.828 7.242 -3.416 1 91 232 VAL B C 1
ATOM 4005 O O . VAL B 1 232 ? -17.109 7.832 -4.238 1 91 232 VAL B O 1
ATOM 4008 N N . GLY B 1 233 ? -17.844 5.941 -3.27 1 88.88 233 GLY B N 1
ATOM 4009 C CA . GLY B 1 233 ? -17.125 5.109 -4.223 1 88.88 233 GLY B CA 1
ATOM 4010 C C . GLY B 1 233 ? -17.672 3.699 -4.32 1 88.88 233 GLY B C 1
ATOM 4011 O O . GLY B 1 233 ? -18.469 3.275 -3.477 1 88.88 233 GLY B O 1
ATOM 4012 N N . LEU B 1 234 ? -17.328 3.033 -5.438 1 94.12 234 LEU B N 1
ATOM 4013 C CA . LEU B 1 234 ? -17.656 1.629 -5.645 1 94.12 234 LEU B CA 1
ATOM 4014 C C . LEU B 1 234 ? -16.516 0.721 -5.195 1 94.12 234 LEU B C 1
ATOM 4016 O O . LEU B 1 234 ? -15.352 1.021 -5.438 1 94.12 234 LEU B O 1
ATOM 4020 N N . LEU B 1 235 ? -16.922 -0.263 -4.477 1 94.12 235 LEU B N 1
ATOM 4021 C CA . LEU B 1 235 ? -15.977 -1.275 -4.008 1 94.12 235 LEU B CA 1
ATOM 4022 C C . LEU B 1 235 ? -16.516 -2.678 -4.273 1 94.12 235 LEU B C 1
ATOM 4024 O O . LEU B 1 235 ? -17.719 -2.865 -4.438 1 94.12 235 LEU B O 1
ATOM 4028 N N . PRO B 1 236 ? -15.562 -3.623 -4.367 1 92.56 236 PRO B N 1
ATOM 4029 C CA . PRO B 1 236 ? -16.047 -5 -4.395 1 92.56 236 PRO B CA 1
ATOM 4030 C C . PRO B 1 236 ? -16.812 -5.383 -3.127 1 92.56 236 PRO B C 1
ATOM 4032 O O . PRO B 1 236 ? -16.469 -4.918 -2.035 1 92.56 236 PRO B O 1
ATOM 4035 N N . ALA B 1 237 ? -17.719 -6.27 -3.223 1 90.62 237 ALA B N 1
ATOM 4036 C CA . ALA B 1 237 ? -18.625 -6.621 -2.123 1 90.62 237 ALA B CA 1
ATOM 4037 C C . ALA B 1 237 ? -17.828 -7.164 -0.932 1 90.62 237 ALA B C 1
ATOM 4039 O O . ALA B 1 237 ? -18.219 -6.949 0.221 1 90.62 237 ALA B O 1
ATOM 4040 N N . GLY B 1 238 ? -16.766 -7.844 -1.199 1 85.62 238 GLY B N 1
ATOM 4041 C CA . GLY B 1 238 ? -15.961 -8.383 -0.119 1 85.62 238 GLY B CA 1
ATOM 4042 C C . GLY B 1 238 ? -15.391 -7.316 0.793 1 85.62 238 GLY B C 1
ATOM 4043 O O . GLY B 1 238 ? -15.039 -7.594 1.94 1 85.62 238 GLY B O 1
ATOM 4044 N N . ALA B 1 239 ? -15.289 -6.121 0.286 1 85.56 239 ALA B N 1
ATOM 4045 C CA . ALA B 1 239 ? -14.781 -5.008 1.083 1 85.56 239 ALA B CA 1
ATOM 4046 C C . ALA B 1 239 ? -15.719 -4.695 2.246 1 85.56 239 ALA B C 1
ATOM 4048 O O . ALA B 1 239 ? -15.281 -4.219 3.295 1 85.56 239 ALA B O 1
ATOM 4049 N N . ALA B 1 240 ? -16.984 -4.93 2.082 1 85.69 240 ALA B N 1
ATOM 4050 C CA . ALA B 1 240 ? -17.984 -4.629 3.109 1 85.69 240 ALA B CA 1
ATOM 4051 C C . ALA B 1 240 ? -17.703 -5.418 4.387 1 85.69 240 ALA B C 1
ATOM 4053 O O . ALA B 1 240 ? -17.891 -4.906 5.492 1 85.69 240 ALA B O 1
ATOM 4054 N N . LEU B 1 241 ? -17.297 -6.57 4.227 1 79.25 241 LEU B N 1
ATOM 4055 C CA . LEU B 1 241 ? -17 -7.402 5.383 1 79.25 241 LEU B CA 1
ATOM 4056 C C . LEU B 1 241 ? -15.617 -7.074 5.949 1 79.25 241 LEU B C 1
ATOM 4058 O O . LEU B 1 241 ? -15.484 -6.82 7.148 1 79.25 241 LEU B O 1
ATOM 4062 N N . ARG B 1 242 ? -14.719 -6.926 5.113 1 77.44 242 ARG B N 1
ATOM 4063 C CA . ARG B 1 242 ? -13.312 -6.812 5.496 1 77.44 242 ARG B CA 1
ATOM 4064 C C . ARG B 1 242 ? -13.008 -5.434 6.066 1 77.44 242 ARG B C 1
ATOM 4066 O O . ARG B 1 242 ? -12.078 -5.27 6.855 1 77.44 242 ARG B O 1
ATOM 4073 N N . HIS B 1 243 ? -13.828 -4.512 5.66 1 82.38 243 HIS B N 1
ATOM 4074 C CA . HIS B 1 243 ? -13.492 -3.145 6.035 1 82.38 243 HIS B CA 1
ATOM 4075 C C . HIS B 1 243 ? -14.633 -2.479 6.793 1 82.38 243 HIS B C 1
ATOM 4077 O O . HIS B 1 243 ? -14.695 -1.25 6.879 1 82.38 243 HIS B O 1
ATOM 4083 N N . ALA B 1 244 ? -15.469 -3.32 7.293 1 82.69 244 ALA B N 1
ATOM 4084 C CA . ALA B 1 244 ? -16.562 -2.789 8.102 1 82.69 244 ALA B CA 1
ATOM 4085 C C . ALA B 1 244 ? -16.031 -1.975 9.281 1 82.69 244 ALA B C 1
ATOM 4087 O O . ALA B 1 244 ? -15.102 -2.4 9.969 1 82.69 244 ALA B O 1
ATOM 4088 N N . ARG B 1 245 ? -16.562 -0.822 9.43 1 80.38 245 ARG B N 1
ATOM 4089 C CA . ARG B 1 245 ? -16.203 0.057 10.531 1 80.38 245 ARG B CA 1
ATOM 4090 C C . ARG B 1 245 ? -17.266 1.109 10.781 1 80.38 245 ARG B C 1
ATOM 4092 O O . ARG B 1 245 ? -18.062 1.413 9.883 1 80.38 245 ARG B O 1
ATOM 4099 N N . PRO B 1 246 ? -17.25 1.639 11.992 1 84.06 246 PRO B N 1
ATOM 4100 C CA . PRO B 1 246 ? -18.219 2.701 12.266 1 84.06 246 PRO B CA 1
ATOM 4101 C C . PRO B 1 246 ? -18.062 3.896 11.328 1 84.06 246 PRO B C 1
ATOM 4103 O O . PRO B 1 246 ? -16.938 4.258 10.961 1 84.06 246 PRO B O 1
ATOM 4106 N N . GLY B 1 247 ? -19.219 4.418 10.953 1 88.44 247 GLY B N 1
ATOM 4107 C CA . GLY B 1 247 ? -19.219 5.656 10.195 1 88.44 247 GLY B CA 1
ATOM 4108 C C . GLY B 1 247 ? -19.312 5.434 8.695 1 88.44 247 GLY B C 1
ATOM 4109 O O . GLY B 1 247 ? -19.469 6.387 7.93 1 88.44 247 GLY B O 1
ATOM 4110 N N . ILE B 1 248 ? -19.203 4.145 8.289 1 92.5 248 ILE B N 1
ATOM 4111 C CA . ILE B 1 248 ? -19.281 3.848 6.859 1 92.5 248 ILE B CA 1
ATOM 4112 C C . ILE B 1 248 ? -20.344 2.787 6.609 1 92.5 248 ILE B C 1
ATOM 4114 O O . ILE B 1 248 ? -20.438 1.805 7.352 1 92.5 248 ILE B O 1
ATOM 4118 N N . ALA B 1 249 ? -21.188 2.996 5.652 1 95.38 249 ALA B N 1
ATOM 4119 C CA . ALA B 1 249 ? -22.172 2.021 5.195 1 95.38 249 ALA B CA 1
ATOM 4120 C C . ALA B 1 249 ? -21.797 1.469 3.82 1 95.38 249 ALA B C 1
ATOM 4122 O O . ALA B 1 249 ? -21.312 2.205 2.961 1 95.38 249 ALA B O 1
ATOM 4123 N N . PHE B 1 250 ? -22.047 0.228 3.648 1 95.94 250 PHE B N 1
ATOM 4124 C CA . PHE B 1 250 ? -21.859 -0.447 2.369 1 95.94 250 PHE B CA 1
ATOM 4125 C C . PHE B 1 250 ? -23.203 -0.901 1.803 1 95.94 250 PHE B C 1
ATOM 4127 O O . PHE B 1 250 ? -23.875 -1.751 2.391 1 95.94 250 PHE B O 1
ATOM 4134 N N . VAL B 1 251 ? -23.578 -0.394 0.649 1 97.06 251 VAL B N 1
ATOM 4135 C CA . VAL B 1 251 ? -24.891 -0.666 0.077 1 97.06 251 VAL B CA 1
ATOM 4136 C C . VAL B 1 251 ? -24.734 -1.349 -1.28 1 97.06 251 VAL B C 1
ATOM 4138 O O . VAL B 1 251 ? -24.047 -0.834 -2.164 1 97.06 251 VAL B O 1
ATOM 4141 N N . PRO B 1 252 ? -25.375 -2.49 -1.463 1 97.12 252 PRO B N 1
ATOM 4142 C CA . PRO B 1 252 ? -25.312 -3.146 -2.77 1 97.12 252 PRO B CA 1
ATOM 4143 C C . PRO B 1 252 ? -25.766 -2.238 -3.91 1 97.12 252 PRO B C 1
ATOM 4145 O O . PRO B 1 252 ? -26.703 -1.463 -3.748 1 97.12 252 PRO B O 1
ATOM 4148 N N . VAL B 1 253 ? -25.062 -2.396 -5.031 1 96.5 253 VAL B N 1
ATOM 4149 C CA . VAL B 1 253 ? -25.312 -1.482 -6.141 1 96.5 253 VAL B CA 1
ATOM 4150 C C . VAL B 1 253 ? -25.781 -2.271 -7.363 1 96.5 253 VAL B C 1
ATOM 4152 O O . VAL B 1 253 ? -25.172 -3.273 -7.734 1 96.5 253 VAL B O 1
ATOM 4155 N N . ASP B 1 254 ? -26.828 -1.771 -7.938 1 95.06 254 ASP B N 1
ATOM 4156 C CA . ASP B 1 254 ? -27.312 -2.268 -9.219 1 95.06 254 ASP B CA 1
ATOM 4157 C C . ASP B 1 254 ? -27 -1.278 -10.344 1 95.06 254 ASP B C 1
ATOM 4159 O O . ASP B 1 254 ? -26.578 -0.149 -10.086 1 95.06 254 ASP B O 1
ATOM 4163 N N . GLY B 1 255 ? -27.156 -1.768 -11.648 1 95 255 GLY B N 1
ATOM 4164 C CA . GLY B 1 255 ? -26.969 -0.894 -12.797 1 95 255 GLY B CA 1
ATOM 4165 C C . GLY B 1 255 ? -25.516 -0.709 -13.18 1 95 255 GLY B C 1
ATOM 4166 O O . GLY B 1 255 ? -25.172 0.271 -13.844 1 95 255 GLY B O 1
ATOM 4167 N N . HIS B 1 256 ? -24.703 -1.467 -12.633 1 94.69 256 HIS B N 1
ATOM 4168 C CA . HIS B 1 256 ? -23.281 -1.499 -12.938 1 94.69 256 HIS B CA 1
ATOM 4169 C C . HIS B 1 256 ? -22.781 -2.932 -13.102 1 94.69 256 HIS B C 1
ATOM 4171 O O . HIS B 1 256 ? -23.219 -3.83 -12.383 1 94.69 256 HIS B O 1
ATOM 4177 N N . ALA B 1 257 ? -22 -3.199 -14.109 1 95.44 257 ALA B N 1
ATOM 4178 C CA . ALA B 1 257 ? -21.484 -4.551 -14.32 1 95.44 257 ALA B CA 1
ATOM 4179 C C . ALA B 1 257 ? -20.734 -5.055 -13.094 1 95.44 257 ALA B C 1
ATOM 4181 O O . ALA B 1 257 ? -20.016 -4.297 -12.438 1 95.44 257 ALA B O 1
ATOM 4182 N N . PRO B 1 258 ? -20.906 -6.301 -12.727 1 95.62 258 PRO B N 1
ATOM 4183 C CA . PRO B 1 258 ? -20.125 -6.848 -11.617 1 95.62 258 PRO B CA 1
ATOM 4184 C C . PRO B 1 258 ? -18.625 -6.828 -11.883 1 95.62 258 PRO B C 1
ATOM 4186 O O . PRO B 1 258 ? -18.203 -6.688 -13.031 1 95.62 258 PRO B O 1
ATOM 4189 N N . SER B 1 259 ? -17.906 -6.848 -10.781 1 94.62 259 SER B N 1
ATOM 4190 C CA . SER B 1 259 ? -16.453 -6.922 -10.898 1 94.62 259 SER B CA 1
ATOM 4191 C C . SER B 1 259 ? -16 -8.289 -11.406 1 94.62 259 SER B C 1
ATOM 4193 O O . SER B 1 259 ? -16.438 -9.32 -10.891 1 94.62 259 SER B O 1
ATOM 4195 N N . ARG B 1 260 ? -15.195 -8.289 -12.445 1 95.94 260 ARG B N 1
ATOM 4196 C CA . ARG B 1 260 ? -14.648 -9.531 -12.992 1 95.94 260 ARG B CA 1
ATOM 4197 C C . ARG B 1 260 ? -13.266 -9.82 -12.43 1 95.94 260 ARG B C 1
ATOM 4199 O O . ARG B 1 260 ? -12.32 -9.07 -12.68 1 95.94 260 ARG B O 1
ATOM 4206 N N . ILE B 1 261 ? -13.141 -10.883 -11.672 1 95.81 261 ILE B N 1
ATOM 4207 C CA . ILE B 1 261 ? -11.867 -11.305 -11.102 1 95.81 261 ILE B CA 1
ATOM 4208 C C . ILE B 1 261 ? -11.125 -12.203 -12.094 1 95.81 261 ILE B C 1
ATOM 4210 O O . ILE B 1 261 ? -11.695 -13.164 -12.617 1 95.81 261 ILE B O 1
ATOM 4214 N N . VAL B 1 262 ? -9.828 -11.859 -12.305 1 96.69 262 VAL B N 1
ATOM 4215 C CA . VAL B 1 262 ? -9.102 -12.578 -13.352 1 96.69 262 VAL B CA 1
ATOM 4216 C C . VAL B 1 262 ? -7.676 -12.867 -12.875 1 96.69 262 VAL B C 1
ATOM 4218 O O . VAL B 1 262 ? -7.168 -12.203 -11.969 1 96.69 262 VAL B O 1
ATOM 4221 N N . THR B 1 263 ? -7.137 -13.844 -13.438 1 96 263 THR B N 1
ATOM 4222 C CA . THR B 1 263 ? -5.68 -13.945 -13.469 1 96 263 THR B CA 1
ATOM 4223 C C . THR B 1 263 ? -5.133 -13.391 -14.781 1 96 263 THR B C 1
ATOM 4225 O O . THR B 1 263 ? -5.781 -13.484 -15.828 1 96 263 THR B O 1
ATOM 4228 N N . ALA B 1 264 ? -4.008 -12.781 -14.719 1 96.69 264 ALA B N 1
ATOM 4229 C CA . ALA B 1 264 ? -3.334 -12.242 -15.891 1 96.69 264 ALA B CA 1
ATOM 4230 C C . ALA B 1 264 ? -1.838 -12.547 -15.852 1 96.69 264 ALA B C 1
ATOM 4232 O O . ALA B 1 264 ? -1.241 -12.609 -14.773 1 96.69 264 ALA B O 1
ATOM 4233 N N . ARG B 1 265 ? -1.259 -12.758 -16.984 1 94.75 265 ARG B N 1
ATOM 4234 C CA . ARG B 1 265 ? 0.182 -12.945 -17.125 1 94.75 265 ARG B CA 1
ATOM 4235 C C . ARG B 1 265 ? 0.681 -12.367 -18.438 1 94.75 265 ARG B C 1
ATOM 4237 O O . ARG B 1 265 ? -0.105 -12.141 -19.359 1 94.75 265 ARG B O 1
ATOM 4244 N N . ARG B 1 266 ? 1.946 -12.141 -18.453 1 89.75 266 ARG B N 1
ATOM 4245 C CA . ARG B 1 266 ? 2.525 -11.664 -19.719 1 89.75 266 ARG B CA 1
ATOM 4246 C C . ARG B 1 266 ? 2.445 -12.742 -20.797 1 89.75 266 ARG B C 1
ATOM 4248 O O . ARG B 1 266 ? 2.709 -13.914 -20.531 1 89.75 266 ARG B O 1
ATOM 4255 N N . ALA B 1 267 ? 2.119 -12.367 -21.953 1 88.06 267 ALA B N 1
ATOM 4256 C CA . ALA B 1 267 ? 1.926 -13.312 -23.047 1 88.06 267 ALA B CA 1
ATOM 4257 C C . ALA B 1 267 ? 3.26 -13.875 -23.531 1 88.06 267 ALA B C 1
ATOM 4259 O O . ALA B 1 267 ? 3.318 -14.992 -24.031 1 88.06 267 ALA B O 1
ATOM 4260 N N . THR B 1 268 ? 4.289 -13.172 -23.359 1 78.81 268 THR B N 1
ATOM 4261 C CA . THR B 1 268 ? 5.586 -13.508 -23.938 1 78.81 268 THR B CA 1
ATOM 4262 C C . THR B 1 268 ? 6.336 -14.492 -23.047 1 78.81 268 THR B C 1
ATOM 4264 O O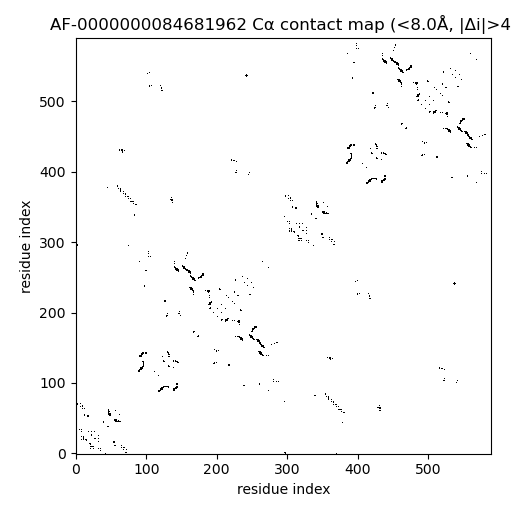 . THR B 1 268 ? 7.305 -15.117 -23.484 1 78.81 268 THR B O 1
ATOM 4267 N N . THR B 1 269 ? 5.918 -14.703 -21.875 1 69.94 269 THR B N 1
ATOM 4268 C CA . THR B 1 269 ? 6.691 -15.531 -20.953 1 69.94 269 THR B CA 1
ATOM 4269 C C . THR B 1 269 ? 5.828 -16.656 -20.391 1 69.94 269 THR B C 1
ATOM 4271 O O . THR B 1 269 ? 5.293 -16.531 -19.281 1 69.94 269 THR B O 1
ATOM 4274 N N . PRO B 1 270 ? 5.73 -17.609 -21.219 1 73.69 270 PRO B N 1
ATOM 4275 C CA . PRO B 1 270 ? 4.98 -18.719 -20.641 1 73.69 270 PRO B CA 1
ATOM 4276 C C . PRO B 1 270 ? 5.727 -19.391 -19.484 1 73.69 270 PRO B C 1
ATOM 4278 O O . PRO B 1 270 ? 6.93 -19.656 -19.594 1 73.69 270 PRO B O 1
ATOM 4281 N N . ASP B 1 271 ? 5.23 -19.438 -18.344 1 82.12 271 ASP B N 1
ATOM 4282 C CA . ASP B 1 271 ? 5.734 -20.125 -17.172 1 82.12 271 ASP B CA 1
ATOM 4283 C C . ASP B 1 271 ? 4.746 -21.172 -16.688 1 82.12 271 ASP B C 1
ATOM 4285 O O . ASP B 1 271 ? 3.664 -20.844 -16.188 1 82.12 271 ASP B O 1
ATOM 4289 N N . PRO B 1 272 ? 5.113 -22.438 -16.875 1 83.81 272 PRO B N 1
ATOM 4290 C CA . PRO B 1 272 ? 4.211 -23.516 -16.469 1 83.81 272 PRO B CA 1
ATOM 4291 C C . PRO B 1 272 ? 3.775 -23.406 -15.008 1 83.81 272 PRO B C 1
ATOM 4293 O O . PRO B 1 272 ? 2.674 -23.828 -14.656 1 83.81 272 PRO B O 1
ATOM 4296 N N . ARG B 1 273 ? 4.656 -22.875 -14.234 1 86.19 273 ARG B N 1
ATOM 4297 C CA . ARG B 1 273 ? 4.293 -22.703 -12.836 1 86.19 273 ARG B CA 1
ATOM 4298 C C . ARG B 1 273 ? 3.154 -21.703 -12.688 1 86.19 273 ARG B C 1
ATOM 4300 O O . ARG B 1 273 ? 2.217 -21.922 -11.914 1 86.19 273 ARG B O 1
ATOM 4307 N N . ALA B 1 274 ? 3.264 -20.641 -13.422 1 90.19 274 ALA B N 1
ATOM 4308 C CA . ALA B 1 274 ? 2.209 -19.625 -13.406 1 90.19 274 ALA B CA 1
ATOM 4309 C C . ALA B 1 274 ? 0.894 -20.203 -13.93 1 90.19 274 ALA B C 1
ATOM 4311 O O . ALA B 1 274 ? -0.176 -19.891 -13.391 1 90.19 274 ALA B O 1
ATOM 4312 N N . GLU B 1 275 ? 1.002 -21.016 -14.891 1 89.69 275 GLU B N 1
ATOM 4313 C CA . GLU B 1 275 ? -0.186 -21.656 -15.453 1 89.69 275 GLU B CA 1
ATOM 4314 C C . GLU B 1 275 ? -0.833 -22.594 -14.445 1 89.69 275 GLU B C 1
ATOM 4316 O O . GLU B 1 275 ? -2.059 -22.641 -14.32 1 89.69 275 GLU B O 1
ATOM 4321 N N . ALA B 1 276 ? -0.084 -23.312 -13.781 1 88.75 276 ALA B N 1
ATOM 4322 C CA . ALA B 1 276 ? -0.601 -24.234 -12.773 1 88.75 276 ALA B CA 1
ATOM 4323 C C . ALA B 1 276 ? -1.319 -23.469 -11.656 1 88.75 276 ALA B C 1
ATOM 4325 O O . ALA B 1 276 ? -2.393 -23.891 -11.211 1 88.75 276 ALA B O 1
ATOM 4326 N N . LEU B 1 277 ? -0.709 -22.422 -11.25 1 90.94 277 LEU B N 1
ATOM 4327 C CA . LEU B 1 277 ? -1.332 -21.609 -10.211 1 90.94 277 LEU B CA 1
ATOM 4328 C C . LEU B 1 277 ? -2.646 -21.016 -10.703 1 90.94 277 LEU B C 1
ATOM 4330 O O . LEU B 1 277 ? -3.646 -21.031 -9.984 1 90.94 277 LEU B O 1
ATOM 4334 N N . ALA B 1 278 ? -2.625 -20.547 -11.883 1 92.06 278 ALA B N 1
ATOM 4335 C CA . ALA B 1 278 ? -3.838 -19.984 -12.461 1 92.06 278 ALA B CA 1
ATOM 4336 C C . ALA B 1 278 ? -4.957 -21.016 -12.516 1 92.06 278 ALA B C 1
ATOM 4338 O O . ALA B 1 278 ? -6.113 -20.703 -12.219 1 92.06 278 ALA B O 1
ATOM 4339 N N . GLN B 1 279 ? -4.613 -22.188 -12.844 1 91 279 GLN B N 1
ATOM 4340 C CA . GLN B 1 279 ? -5.586 -23.281 -12.906 1 91 279 GLN B CA 1
ATOM 4341 C C . GLN B 1 279 ? -6.125 -23.609 -11.516 1 91 279 GLN B C 1
ATOM 4343 O O . GLN B 1 279 ? -7.324 -23.828 -11.344 1 91 279 GLN B O 1
ATOM 4348 N N . ALA B 1 280 ? -5.273 -23.656 -10.586 1 90.5 280 ALA B N 1
ATOM 4349 C CA . ALA B 1 280 ? -5.684 -23.938 -9.211 1 90.5 280 ALA B CA 1
ATOM 4350 C C . ALA B 1 280 ? -6.641 -22.859 -8.695 1 90.5 280 ALA B C 1
ATOM 4352 O O . ALA B 1 280 ? -7.637 -23.172 -8.039 1 90.5 280 ALA B O 1
ATOM 4353 N N . LEU B 1 281 ? -6.316 -21.641 -8.992 1 91.56 281 LEU B N 1
ATOM 4354 C CA . LEU B 1 281 ? -7.172 -20.547 -8.586 1 91.56 281 LEU B CA 1
ATOM 4355 C C . LEU B 1 281 ? -8.531 -20.625 -9.266 1 91.56 281 LEU B C 1
ATOM 4357 O O . LEU B 1 281 ? -9.562 -20.391 -8.633 1 91.56 281 LEU B O 1
ATOM 4361 N N . THR B 1 282 ? -8.516 -21 -10.492 1 91.44 282 THR B N 1
ATOM 4362 C CA . THR B 1 282 ? -9.758 -21.141 -11.242 1 91.44 282 THR B CA 1
ATOM 4363 C C . THR B 1 282 ? -10.641 -22.219 -10.617 1 91.44 282 THR B C 1
ATOM 4365 O O . THR B 1 282 ? -11.836 -22.016 -10.43 1 91.44 282 THR B O 1
ATOM 4368 N N . ALA B 1 283 ? -10.062 -23.281 -10.289 1 89.31 283 ALA B N 1
ATOM 4369 C CA . ALA B 1 283 ? -10.805 -24.375 -9.68 1 89.31 283 ALA B CA 1
ATOM 4370 C C . ALA B 1 283 ? -11.359 -23.984 -8.32 1 89.31 283 ALA B C 1
ATOM 4372 O O . ALA B 1 283 ? -12.477 -24.344 -7.961 1 89.31 283 ALA B O 1
ATOM 4373 N N . ALA B 1 284 ? -10.586 -23.25 -7.625 1 88.31 284 ALA B N 1
ATOM 4374 C CA . ALA B 1 284 ? -11.016 -22.812 -6.297 1 88.31 284 ALA B CA 1
ATOM 4375 C C . ALA B 1 284 ? -12.203 -21.859 -6.387 1 88.31 284 ALA B C 1
ATOM 4377 O O . ALA B 1 284 ? -13.117 -21.922 -5.562 1 88.31 284 ALA B O 1
ATOM 4378 N N . PHE B 1 285 ? -12.133 -21 -7.344 1 88 285 PHE B N 1
ATOM 4379 C CA . PHE B 1 285 ? -13.234 -20.062 -7.531 1 88 285 PHE B CA 1
ATOM 4380 C C . PHE B 1 285 ? -14.516 -20.797 -7.91 1 88 285 PHE B C 1
ATOM 4382 O O . PHE B 1 285 ? -15.609 -20.406 -7.492 1 88 285 PHE B O 1
ATOM 4389 N N . ALA B 1 286 ? -14.383 -21.766 -8.672 1 85.25 286 ALA B N 1
ATOM 4390 C CA . ALA B 1 286 ? -15.531 -22.531 -9.141 1 85.25 286 ALA B CA 1
ATOM 4391 C C . ALA B 1 286 ? -16.219 -23.266 -7.977 1 85.25 286 ALA B C 1
ATOM 4393 O O . ALA B 1 286 ? -17.422 -23.516 -8.023 1 85.25 286 ALA B O 1
ATOM 4394 N N . ARG B 1 287 ? -15.516 -23.531 -6.961 1 80.94 287 ARG B N 1
ATOM 4395 C CA . ARG B 1 287 ? -16.047 -24.312 -5.84 1 80.94 287 ARG B CA 1
ATOM 4396 C C . ARG B 1 287 ? -16.578 -23.391 -4.746 1 80.94 287 ARG B C 1
ATOM 4398 O O . ARG B 1 287 ? -17.156 -23.859 -3.766 1 80.94 287 ARG B O 1
ATOM 4405 N N . ARG B 1 288 ? -16.312 -22.141 -4.918 1 75.62 288 ARG B N 1
ATOM 4406 C CA . ARG B 1 288 ? -16.766 -21.188 -3.904 1 75.62 288 ARG B CA 1
ATOM 4407 C C . ARG B 1 288 ? -18.281 -21.172 -3.809 1 75.62 288 ARG B C 1
ATOM 4409 O O . ARG B 1 288 ? -18.984 -21.109 -4.828 1 75.62 288 ARG B O 1
ATOM 4416 N N . PRO B 1 289 ? -18.719 -21.406 -2.508 1 62.97 289 PRO B N 1
ATOM 4417 C CA . PRO B 1 289 ? -20.156 -21.234 -2.387 1 62.97 289 PRO B CA 1
ATOM 4418 C C . PRO B 1 289 ? -20.625 -19.828 -2.801 1 62.97 289 PRO B C 1
ATOM 4420 O O . PRO B 1 289 ? -19.844 -18.875 -2.74 1 62.97 289 PRO B O 1
ATOM 4423 N N . PRO B 1 290 ? -21.719 -19.766 -3.549 1 53.97 290 PRO B N 1
ATOM 4424 C CA . PRO B 1 290 ? -22.234 -18.438 -3.906 1 53.97 290 PRO B CA 1
ATOM 4425 C C . PRO B 1 290 ? -22.25 -17.469 -2.723 1 53.97 290 PRO B C 1
ATOM 4427 O O . PRO B 1 290 ? -22.453 -17.891 -1.582 1 53.97 290 PRO B O 1
ATOM 4430 N N . ALA B 1 291 ? -21.469 -16.453 -2.723 1 53.16 291 ALA B N 1
ATOM 4431 C CA . ALA B 1 291 ? -21.516 -15.438 -1.675 1 53.16 291 ALA B CA 1
ATOM 4432 C C . ALA B 1 291 ? -22.938 -15.125 -1.26 1 53.16 291 ALA B C 1
ATOM 4434 O O . ALA B 1 291 ? -23.797 -14.852 -2.107 1 53.16 291 ALA B O 1
ATOM 4435 N N . ASP B 1 292 ? -23.516 -15.688 -0.317 1 41.78 292 ASP B N 1
ATOM 4436 C CA . ASP B 1 292 ? -24.797 -15.227 0.188 1 41.78 292 ASP B CA 1
ATOM 4437 C C . ASP B 1 292 ? -24.766 -13.727 0.497 1 41.78 292 ASP B C 1
ATOM 4439 O O . ASP B 1 292 ? -24.25 -13.312 1.538 1 41.78 292 ASP B O 1
ATOM 4443 N N . LEU B 1 293 ? -24.484 -12.914 -0.32 1 39.16 293 LEU B N 1
ATOM 4444 C CA . LEU B 1 293 ? -24.719 -11.516 0.005 1 39.16 293 LEU B CA 1
ATOM 4445 C C . LEU B 1 293 ? -26.094 -11.328 0.647 1 39.16 293 LEU B C 1
ATOM 4447 O O . LEU B 1 293 ? -26.516 -10.203 0.902 1 39.16 293 LEU B O 1
ATOM 4451 N N . ALA B 1 294 ? -27.094 -12.211 0.595 1 32.78 294 ALA B N 1
ATOM 4452 C CA . ALA B 1 294 ? -28.469 -12.023 1.038 1 32.78 294 ALA B CA 1
ATOM 4453 C C . ALA B 1 294 ? -28.547 -11.867 2.555 1 32.78 294 ALA B C 1
ATOM 4455 O O . ALA B 1 294 ? -29.594 -11.531 3.1 1 32.78 294 ALA B O 1
ATOM 4456 N N . GLN B 1 295 ? -27.562 -12.445 3.42 1 29.48 295 GLN B N 1
ATOM 4457 C CA . GLN B 1 295 ? -28.078 -12.203 4.762 1 29.48 295 GLN B CA 1
ATOM 4458 C C . GLN B 1 295 ? -27.781 -10.789 5.23 1 29.48 295 GLN B C 1
ATOM 4460 O O . GLN B 1 295 ? -26.688 -10.258 4.953 1 29.48 295 GLN B O 1
#

Secondary structure (DSSP, 8-state):
--HHHHHHHHHHHHHS-HHHHHHHTT--HHHHHHHHHHHHHHHTS--EEEETTEEEE-HHHHHHHHHHHHHHHHHHHHHHHHHHTT-TTEEEEEE-TTTTGGGHHHHHHHHHHH-TT-EEEEEEPPTT-TTTTTTTT--SEEEEEESS--TTEEEEEEEEE-EEEEEETTSTTTT-S-EEGGGGTTS-B-BPPTTS-HHHHHHTTPBPTTS---B--SHHHHHHHHHHH--BEEEETHHHHHT--TTEEEEEEESSPPEEEEEEEETT---HHHHHHHHHHHHHHHHS----TT-/--HHHHHHHHHHHHHS-HHHHHHHTT--HHHHHHHHHHHHHHHTS--EEEETTEEEE-HHHHHHHHHHHHHHHHHHHHHHHHHHTT-TTEEEEEE-TTTTGGGHHHHHHHHHHH-TT-EEEEEEPPTT-TTTTTTTT--SEEEEEESS--TTEEEEEEEEE-EEEEEETTSTTTT-S-EEGGGGTTS-B-BPPTTS-HHHHHHTTPBPTTS---B--SHHHHHHHHHHH--BEEEETHHHHHT--TTEEEEEEESSPPEEEEEEEETT---HHHHHHHHHHHHHHHHS----TT-

Organism: Streptomyces collinus (strain DSM 40733 / Tue 365) (NCBI:txid1214242)

Solvent-accessible surface area (backbone atoms only — not comparable to full-atom values): 30943 Å² total; per-residue (Å²): 120,35,43,62,44,38,50,51,46,47,38,26,66,72,58,25,20,61,61,61,20,13,57,74,68,74,44,59,46,66,64,50,52,49,41,47,51,50,41,22,59,67,70,70,45,64,38,61,44,82,46,97,87,29,41,40,70,29,75,38,21,38,43,37,45,22,38,40,50,52,44,51,52,51,51,49,50,35,51,49,49,32,61,49,51,69,60,84,63,65,46,33,35,8,24,21,82,71,38,63,64,78,33,46,46,54,15,46,59,51,38,46,71,75,41,69,82,65,39,74,42,64,40,80,33,48,62,58,36,63,51,12,38,45,88,33,46,70,27,58,28,16,32,20,54,56,57,54,87,55,81,71,44,44,75,44,83,44,47,74,40,55,38,19,33,41,29,28,47,83,40,92,66,38,80,39,85,58,43,49,50,73,76,54,61,92,54,53,28,38,22,55,56,89,86,42,48,65,56,35,34,56,73,42,49,34,38,58,88,87,52,87,58,58,68,35,54,42,70,66,28,46,52,45,37,15,60,72,67,58,18,38,42,57,40,57,44,69,48,51,65,41,61,62,46,76,50,52,23,67,23,38,44,39,90,58,83,58,40,35,34,26,38,36,30,56,59,87,59,84,45,73,66,50,50,49,49,50,50,29,41,34,55,27,44,67,65,48,71,77,78,71,75,80,117,120,34,45,61,44,38,50,51,46,47,37,24,66,74,59,25,19,60,62,61,19,14,58,75,68,76,43,59,44,65,65,49,52,50,39,46,50,50,40,22,59,68,63,70,44,64,40,62,43,81,47,98,89,29,42,41,70,28,75,35,22,46,40,37,46,16,41,38,52,51,47,52,51,50,51,52,51,33,54,50,45,27,71,53,58,74,70,83,70,66,46,32,35,9,24,20,82,70,38,63,64,78,32,47,46,54,15,45,58,52,37,46,72,77,42,69,83,67,41,76,42,64,41,79,35,47,61,58,36,64,54,12,39,45,88,32,50,67,25,58,30,18,32,20,55,55,58,56,88,55,81,71,44,44,75,43,84,44,47,74,39,53,40,19,34,42,30,27,46,84,41,90,65,38,81,39,84,58,43,52,51,72,75,57,61,92,53,53,29,39,22,56,56,90,84,40,47,65,54,36,34,56,73,43,50,32,39,58,90,89,52,86,58,57,70,36,53,39,71,66,31,46,54,44,38,15,59,72,67,60,18,37,42,57,38,56,45,69,48,51,65,40,62,61,47,75,49,52,22,69,24,40,45,40,90,57,83,60,39,36,34,25,39,36,30,56,59,88,58,85,44,72,67,50,51,50,50,50,51,28,41,36,55,26,45,68,67,48,71,76,76,70,78,80,117